Protein AF-A0A2X2T3Z4-F1 (afdb_monomer)

Foldseek 3Di:
DDDDDDDDDDDDDDDDPDDDDDDPPPDDDDDDDDPDLDQPQADQQAKEKEFPVCCVSLVNPQKFFQLDFPVLCVVPHDWFFDPDPVLQVVLQVLLVVLPVRHQYAYSVRHHDQADPVG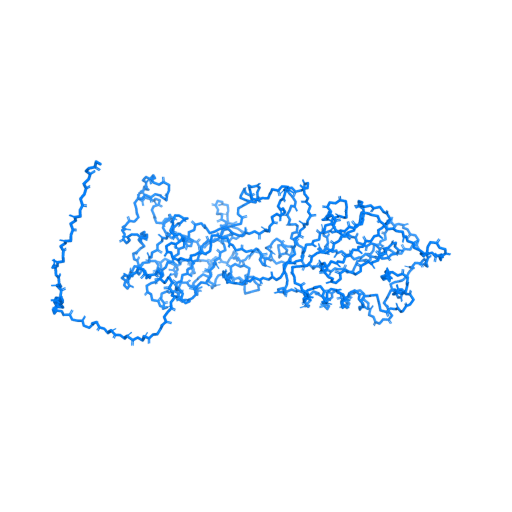HGDDPVCRCVRRRVPSGDATPVGDVPDDHDLWAWADDLVQLKTFTWDQDLVVLLVQCDLVPRDGRITGTGMMIGHNDSVSSVSVVCSVNSRTDPVCCPSRYDHRPDDAWEKEKEFLVSDDPVRDLADDDPCVPDDLPQCQDLCQQAVDDDQVVLQVVQLVVPPSRHHYWYRDSPPSVCTDPRANRQWGWDWDDPVDPGIWIWIAHSHPPHAIQTLSQWAWEQDQVQLKIKTDNRHRRNIMMMGIRDNVVSVVVVVSSCNSRVDPVSCVNRYDDD

Organism: Capnocytophaga ochracea (NCBI:txid1018)

pLDDT: mean 75.74, std 21.61, range [23.83, 98.0]

Sequence (392 aa):
MKNFLFYLAIGLALASCSKDKDCNCDNNGNGNNGNGTATPTVKTNQIILGFDKDLKKFNIPRHIPINYNVQNFQSDYSCPILLIASTLEESNKQLDAFYKKFMIVNSDLATITHYDVGQFIPKEDRESYIRRPYKFYSCTGKEGETFDGIHFGLMEKERTVVFYDSDDRLRMENYTEDKGGELQYTATSFYVFPTDEAYKEYVNILKSIYVDELEKIYFLDPKERLPLVLVGRVAEAPSFIPKRIEIKNSGNTVPNPTSFSFYNSKYDIPYLNGHYRNHLIGKYRFELYDKRFMNGAGMYTKELFIIEKRNYGEPFDEYYLALGGKRGYYALLSYQNVKLMPKEKAIVFYDGEPLNSVFLLFSDIEPYNDFVAILKEVINNKEAQDYVFIKD

Secondary structure (DSSP, 8-state):
------------------S-S----------S-----------TTEEEEEEGGGTTTTT--SEEE--S-GGGTTTTS--SS---HHHHHHHHHHHHHHHTT-EEE-TTSPBP-B-TTSPBPPSTTHHHHHSSSSS---TTPPTT------EEEEETTTTEEEEEE--HHHHHHH--TTT-PPPEEEEEEEEE-SSHHHHHHHHHHHHTTS-GGGHHHHEE-TT--PPEEEEEEGGGS-TTS-S----TTTTS------SGGGT-SS--HHHHHHHHHHHHTTT-EEEEE-SS-TTTSS---SSSEEEEEE-SS-SS-EEEEEETGGGSEEEETTT-EEEEETTTTEEEEE-SSTTT-EEEEESSHHHHHHHHHHHHHHS-SHHHHHHHBPP-

Solvent-accessible surface area (backbone atoms only — not comparable to full-atom values): 23422 Å² total; per-residue (Å²): 132,91,85,82,89,82,92,78,86,86,76,90,82,77,84,82,85,72,90,76,85,85,81,83,78,82,83,81,89,83,82,83,94,72,95,72,69,78,75,78,88,57,53,84,50,31,31,33,47,38,41,67,91,40,27,78,74,71,72,48,70,57,62,39,67,54,56,54,66,69,72,40,41,62,84,84,42,79,50,56,27,64,79,45,68,70,60,49,53,50,53,40,51,52,51,53,57,52,53,75,66,44,49,69,19,29,82,84,73,42,78,73,54,48,46,95,90,66,50,78,52,56,79,86,55,41,61,61,70,74,33,83,75,66,65,80,55,20,66,72,41,58,95,94,54,74,51,80,83,62,26,36,28,54,37,71,94,71,24,28,46,32,40,25,38,68,56,70,69,61,49,60,76,60,51,40,82,90,70,67,57,78,64,52,32,36,47,61,32,33,40,38,40,47,42,68,66,59,33,50,53,51,52,49,61,63,50,76,59,46,44,74,93,49,37,70,60,39,52,34,55,74,81,68,76,54,51,42,38,36,37,30,38,33,70,74,48,62,89,89,54,71,57,67,80,88,72,87,63,79,83,58,78,76,74,81,58,68,46,68,57,54,33,19,77,84,64,55,59,72,58,51,37,57,51,45,42,69,68,46,64,88,58,48,21,77,41,51,55,55,80,83,36,81,94,54,59,52,66,61,40,78,33,57,54,33,68,44,81,46,67,92,84,56,102,47,53,47,49,28,41,20,43,39,7,100,79,46,52,61,45,49,63,88,62,32,41,35,39,78,35,80,92,77,20,32,40,36,36,37,54,87,43,29,82,60,9,36,32,40,41,32,74,42,66,66,67,38,52,51,51,54,50,51,51,46,60,54,36,53,23,64,68,39,37,71,68,29,47,59,80,134

Nearest PDB structures (foldseek):
  3u7d-assembly2_C  TM=4.738E-01  e=4.025E-01  Homo sapiens
  8t09-assembly1_A  TM=4.896E-01  e=5.100E-01  Homo sapiens
  6uzk-assembly1_A  TM=5.196E-01  e=1.167E+00  Homo sapiens
  4hdq-assembly1_A  TM=5.171E-01  e=1.167E+00  Homo sapiens
  5d68-assembly1_A  TM=4.662E-01  e=1.100E+00  Homo sapiens

Structure (mmCIF, N/CA/C/O backbone):
data_AF-A0A2X2T3Z4-F1
#
_entry.id   AF-A0A2X2T3Z4-F1
#
loop_
_atom_site.group_PDB
_atom_site.id
_atom_site.type_symbol
_atom_site.label_atom_id
_atom_site.label_alt_id
_atom_site.label_comp_id
_atom_site.label_asym_id
_atom_site.label_entity_id
_atom_site.label_seq_id
_atom_site.pdbx_PDB_ins_code
_atom_site.Cartn_x
_atom_site.Cartn_y
_atom_site.Cartn_z
_atom_site.occupancy
_atom_site.B_iso_or_equiv
_atom_site.auth_seq_id
_atom_site.auth_comp_id
_atom_site.auth_asym_id
_atom_site.auth_atom_id
_atom_site.pdbx_PDB_model_num
ATOM 1 N N . MET A 1 1 ? -32.361 -53.383 7.512 1.00 27.47 1 MET A N 1
ATOM 2 C CA . MET A 1 1 ? -32.320 -53.193 8.978 1.00 27.47 1 MET A CA 1
ATOM 3 C C . MET A 1 1 ? -32.750 -51.765 9.285 1.00 27.47 1 MET A C 1
ATOM 5 O O . MET A 1 1 ? -32.239 -50.878 8.624 1.00 27.47 1 MET A O 1
ATOM 9 N N . LYS A 1 2 ? -33.736 -51.628 10.189 1.00 24.00 2 LYS A N 1
ATOM 10 C CA . LYS A 1 2 ? -34.092 -50.523 11.117 1.00 24.00 2 LYS A CA 1
ATOM 11 C C . LYS A 1 2 ? -33.372 -49.163 10.955 1.00 24.00 2 LYS A C 1
ATOM 13 O O . LYS A 1 2 ? -32.162 -49.176 10.812 1.00 24.00 2 LYS A O 1
ATOM 18 N N . ASN A 1 3 ? -33.941 -47.969 11.164 1.00 24.58 3 ASN A N 1
ATOM 19 C CA . ASN A 1 3 ? -35.279 -47.405 11.477 1.00 24.58 3 ASN A CA 1
ATOM 20 C C . ASN A 1 3 ? -35.080 -45.854 11.418 1.00 24.58 3 ASN A C 1
ATOM 22 O O . ASN A 1 3 ? -33.954 -45.421 11.638 1.00 24.58 3 ASN A O 1
ATOM 26 N N . PHE A 1 4 ? -36.029 -44.932 11.202 1.00 24.61 4 PHE A N 1
ATOM 27 C CA . PHE A 1 4 ? -37.466 -44.918 10.857 1.00 24.61 4 PHE A CA 1
ATOM 28 C C . PHE A 1 4 ? -37.781 -43.520 10.234 1.00 24.61 4 PHE A C 1
ATOM 30 O O . PHE A 1 4 ? -36.898 -42.665 10.220 1.00 24.61 4 PHE A O 1
ATOM 37 N N . LEU A 1 5 ? -39.011 -43.230 9.778 1.00 26.12 5 LEU A N 1
ATOM 38 C CA . LEU A 1 5 ? -39.475 -41.835 9.588 1.00 26.12 5 LEU A CA 1
ATOM 39 C C . LEU A 1 5 ? -40.097 -41.301 10.886 1.00 26.12 5 LEU A C 1
ATOM 41 O O . LEU A 1 5 ? -40.788 -42.050 11.572 1.00 26.12 5 LEU A O 1
ATOM 45 N N . PHE A 1 6 ? -39.983 -39.995 11.143 1.00 25.02 6 PHE A N 1
ATOM 46 C CA . PHE A 1 6 ? -40.983 -39.272 11.935 1.00 25.02 6 PHE A CA 1
ATOM 47 C C . PHE A 1 6 ? -41.178 -37.848 11.399 1.00 25.02 6 PHE A C 1
ATOM 49 O O . PHE A 1 6 ? -40.310 -36.990 11.536 1.00 25.02 6 PHE A O 1
ATOM 56 N N . TYR A 1 7 ? -42.341 -37.606 10.794 1.00 29.23 7 TYR A N 1
ATOM 57 C CA . TYR A 1 7 ? -42.886 -36.260 10.647 1.00 29.23 7 TYR A CA 1
ATOM 58 C C . TYR A 1 7 ? -43.583 -35.882 11.956 1.00 29.23 7 TYR A C 1
ATOM 60 O O . TYR A 1 7 ? -44.431 -36.638 12.427 1.00 29.23 7 TYR A O 1
ATOM 68 N N . LEU A 1 8 ? -43.317 -34.686 12.478 1.00 23.83 8 LEU A N 1
ATOM 69 C CA . LEU A 1 8 ? -44.314 -33.956 13.257 1.00 23.83 8 LEU A CA 1
ATOM 70 C C . LEU A 1 8 ? -44.113 -32.449 13.060 1.00 23.83 8 LEU A C 1
ATOM 72 O O . LEU A 1 8 ? -43.142 -31.868 13.534 1.00 23.83 8 LEU A O 1
ATOM 76 N N . ALA A 1 9 ? -45.032 -31.833 12.320 1.00 27.59 9 ALA A N 1
ATOM 77 C CA . ALA A 1 9 ? -45.242 -30.390 12.364 1.00 27.59 9 ALA A CA 1
ATOM 78 C C . ALA A 1 9 ? -46.135 -30.035 13.571 1.00 27.59 9 ALA A C 1
ATOM 80 O O . ALA A 1 9 ? -46.737 -30.934 14.153 1.00 27.59 9 ALA A O 1
ATOM 81 N N . ILE A 1 10 ? -46.266 -28.730 13.853 1.00 30.91 10 ILE A N 1
ATOM 82 C CA . ILE A 1 10 ? -46.950 -28.037 14.975 1.00 30.91 10 ILE A CA 1
ATOM 83 C C . ILE A 1 10 ? -45.897 -27.381 15.895 1.00 30.91 10 ILE A C 1
ATOM 85 O O . ILE A 1 10 ? -45.137 -28.071 16.560 1.00 30.91 10 ILE A O 1
ATOM 89 N N . GLY A 1 11 ? -45.805 -26.049 15.965 1.00 26.31 11 GLY A N 1
ATOM 90 C CA . GLY A 1 11 ? -46.605 -25.058 15.240 1.00 26.31 11 GLY A CA 1
ATOM 91 C C . GLY A 1 11 ? -46.087 -23.626 15.389 1.00 26.31 11 GLY A C 1
ATOM 92 O O . GLY A 1 11 ? -45.085 -23.379 16.056 1.00 26.31 11 GLY A O 1
ATOM 93 N N . LEU A 1 12 ? -46.786 -22.688 14.743 1.00 26.27 12 LEU A N 1
ATOM 94 C CA . LEU A 1 12 ? -46.529 -21.254 14.861 1.00 26.27 12 LEU A CA 1
ATOM 95 C C . LEU A 1 12 ? -46.629 -20.786 16.320 1.00 26.27 12 LEU A C 1
ATOM 97 O O . LEU A 1 12 ? -47.624 -21.055 16.988 1.00 26.27 12 LEU A O 1
ATOM 101 N N . ALA A 1 13 ? -45.689 -19.936 16.725 1.00 28.36 13 ALA A N 1
ATOM 102 C CA . ALA A 1 13 ? -45.921 -18.908 17.733 1.00 28.36 13 ALA A CA 1
ATOM 103 C C . ALA A 1 13 ? -45.571 -17.545 17.116 1.00 28.36 13 ALA A C 1
ATOM 105 O O . ALA A 1 13 ? -44.439 -17.071 17.186 1.00 28.36 13 ALA A O 1
ATOM 106 N N . LEU A 1 14 ? -46.560 -16.942 16.453 1.00 25.73 14 LEU A N 1
ATOM 107 C CA . LEU A 1 14 ? -46.545 -15.513 16.146 1.00 25.73 14 LEU A CA 1
ATOM 108 C C . LEU A 1 14 ? -46.617 -14.708 17.452 1.00 25.73 14 LEU A C 1
ATOM 110 O O . LEU A 1 14 ? -47.293 -15.117 18.390 1.00 25.73 14 LEU A O 1
ATOM 114 N N . ALA A 1 15 ? -46.015 -13.520 17.426 1.00 27.33 15 ALA A N 1
ATOM 115 C CA . ALA A 1 15 ? -46.307 -12.383 18.298 1.00 27.33 15 ALA A CA 1
ATOM 116 C C . ALA A 1 15 ? -46.206 -12.580 19.829 1.00 27.33 15 ALA A C 1
ATOM 118 O O . ALA A 1 15 ? -47.159 -12.950 20.511 1.00 27.33 15 ALA A O 1
ATOM 119 N N . SER A 1 16 ? -45.124 -12.042 20.395 1.00 25.81 16 SER A N 1
ATOM 120 C CA . SER A 1 16 ? -45.222 -11.261 21.634 1.00 25.81 16 SER A CA 1
ATOM 121 C C . SER A 1 16 ? -44.394 -9.974 21.541 1.00 25.81 16 SER A C 1
ATOM 123 O O . SER A 1 16 ? -43.342 -9.817 22.155 1.00 25.81 16 SER A O 1
ATOM 125 N N . CYS A 1 17 ? -44.915 -8.991 20.798 1.00 28.00 17 CYS A N 1
ATOM 126 C CA . CYS A 1 17 ? -44.554 -7.596 21.049 1.00 28.00 17 CYS A CA 1
ATOM 127 C C . CYS A 1 17 ? -45.054 -7.221 22.452 1.00 28.00 17 CYS A C 1
ATOM 129 O O . CYS A 1 17 ? -46.200 -6.805 22.626 1.00 28.00 17 CYS A O 1
ATOM 131 N N . SER A 1 18 ? -44.200 -7.398 23.460 1.00 28.42 18 SER A N 1
ATOM 132 C CA . SER A 1 18 ? -44.409 -6.782 24.766 1.00 28.42 18 SER A CA 1
ATOM 133 C C . SER A 1 18 ? -44.231 -5.276 24.615 1.00 28.42 18 SER A C 1
ATOM 135 O O . SER A 1 18 ? -43.213 -4.816 24.101 1.00 28.42 18 SER A O 1
ATOM 137 N N . LYS A 1 19 ? -45.233 -4.517 25.055 1.00 33.81 19 LYS A N 1
ATOM 138 C CA . LYS A 1 19 ? -45.239 -3.052 25.028 1.00 33.81 19 LYS A CA 1
ATOM 139 C C . LYS A 1 19 ? -44.033 -2.498 25.796 1.00 33.81 19 LYS A C 1
ATOM 141 O O . LYS A 1 19 ? -43.937 -2.721 26.998 1.00 33.81 19 LYS A O 1
ATOM 146 N N . ASP A 1 20 ? -43.112 -1.831 25.108 1.00 31.50 20 ASP A N 1
ATOM 147 C CA . ASP A 1 20 ? -42.989 -0.364 25.143 1.00 31.50 20 ASP A CA 1
ATOM 148 C C . ASP A 1 20 ? -41.766 0.118 24.330 1.00 31.50 20 ASP A C 1
ATOM 150 O O . ASP A 1 20 ? -40.672 -0.424 24.467 1.00 31.50 20 ASP A O 1
ATOM 154 N N . LYS A 1 21 ? -41.966 1.203 23.560 1.00 33.16 21 LYS A N 1
ATOM 155 C CA . LYS A 1 21 ? -40.986 1.987 22.764 1.00 33.16 21 LYS A CA 1
ATOM 156 C C . LYS A 1 21 ? -40.495 1.394 21.428 1.00 33.16 21 LYS A C 1
ATOM 158 O O . LYS A 1 21 ? -39.538 0.633 21.365 1.00 33.16 21 LYS A O 1
ATOM 163 N N . ASP A 1 22 ? -41.133 1.880 20.361 1.00 31.53 22 ASP A N 1
ATOM 164 C CA . ASP A 1 22 ? -40.579 2.217 19.039 1.00 31.53 22 ASP A CA 1
ATOM 165 C C . ASP A 1 22 ? -39.577 1.246 18.392 1.00 31.53 22 ASP A C 1
ATOM 167 O O . ASP A 1 22 ? -38.392 1.536 18.221 1.00 31.53 22 ASP A O 1
ATOM 171 N N . CYS A 1 23 ? -40.094 0.125 17.885 1.00 29.75 23 CYS A N 1
ATOM 172 C CA . CYS A 1 23 ? -39.446 -0.592 16.789 1.00 29.75 23 CYS A CA 1
ATOM 173 C C . CYS A 1 23 ? -39.824 0.067 15.452 1.00 29.75 23 CYS A C 1
ATOM 175 O O . CYS A 1 23 ? -40.871 -0.255 14.887 1.00 29.75 23 CYS A O 1
ATOM 177 N N . ASN A 1 24 ? -38.980 0.961 14.925 1.00 27.55 24 ASN A N 1
ATOM 178 C CA . ASN A 1 24 ? -39.139 1.437 13.550 1.00 27.55 24 ASN A CA 1
ATOM 179 C C . ASN A 1 24 ? -38.670 0.351 12.564 1.00 27.55 24 ASN A C 1
ATOM 181 O O . ASN A 1 24 ? -37.501 0.283 12.185 1.00 27.55 24 ASN A O 1
ATOM 185 N N . CYS A 1 25 ? -39.588 -0.545 12.202 1.00 29.45 25 CYS A N 1
ATOM 186 C CA . CYS A 1 25 ? -39.360 -1.617 11.238 1.00 29.45 25 CYS A CA 1
ATOM 187 C C . CYS A 1 25 ? -39.469 -1.099 9.796 1.00 29.45 25 CYS A C 1
ATOM 189 O O . CYS A 1 25 ? -40.445 -1.398 9.104 1.00 29.45 25 CYS A O 1
ATOM 191 N N . ASP A 1 26 ? -38.454 -0.374 9.323 1.00 27.39 26 ASP A N 1
ATOM 192 C CA . ASP A 1 26 ? -38.333 -0.055 7.897 1.00 27.39 26 ASP A CA 1
ATOM 193 C C . ASP A 1 26 ? -37.900 -1.296 7.102 1.00 27.39 26 ASP A C 1
ATOM 195 O O . ASP A 1 26 ? -36.722 -1.574 6.868 1.00 27.39 26 ASP A O 1
ATOM 199 N N . ASN A 1 27 ? -38.905 -2.060 6.673 1.00 29.59 27 ASN A N 1
ATOM 200 C CA . ASN A 1 27 ? -38.767 -3.039 5.605 1.00 29.59 27 ASN A CA 1
ATOM 201 C C . ASN A 1 27 ? -38.414 -2.321 4.299 1.00 29.59 27 ASN A C 1
ATOM 203 O O . ASN A 1 27 ? -39.242 -1.586 3.762 1.00 29.59 27 ASN A O 1
ATOM 207 N N . ASN A 1 28 ? -37.266 -2.647 3.705 1.00 27.34 28 ASN A N 1
ATOM 208 C CA . ASN A 1 28 ? -37.075 -2.459 2.270 1.00 27.34 28 ASN A CA 1
ATOM 209 C C . ASN A 1 28 ? -36.668 -3.794 1.634 1.00 27.34 28 ASN A C 1
ATOM 211 O O . ASN A 1 28 ? -35.549 -4.274 1.808 1.00 27.34 28 ASN A O 1
ATOM 215 N N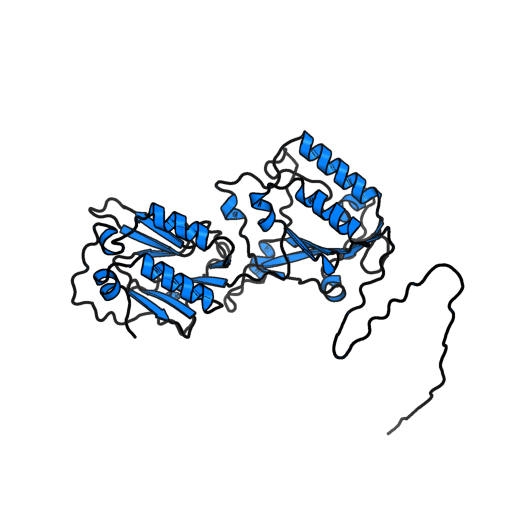 . GLY A 1 29 ? -37.631 -4.443 0.977 1.00 27.67 29 GLY A N 1
ATOM 216 C CA . GLY A 1 29 ? -37.506 -5.815 0.497 1.00 27.67 29 GLY A CA 1
ATOM 217 C C . GLY A 1 29 ? -37.202 -5.910 -0.996 1.00 27.67 29 GLY A C 1
ATOM 218 O O . GLY A 1 29 ? -38.046 -5.574 -1.819 1.00 27.67 29 GLY A O 1
ATOM 219 N N . ASN A 1 30 ? -36.026 -6.442 -1.328 1.00 25.80 30 ASN A N 1
ATOM 220 C CA . ASN A 1 30 ? -35.704 -7.179 -2.560 1.00 25.80 30 ASN A CA 1
ATOM 221 C C . ASN A 1 30 ? -34.282 -7.757 -2.381 1.00 25.80 30 ASN A C 1
ATOM 223 O O . ASN A 1 30 ? -33.434 -7.087 -1.806 1.00 25.80 30 ASN A O 1
ATOM 227 N N . GLY A 1 31 ? -33.903 -8.954 -2.822 1.00 25.50 31 GLY A N 1
ATOM 228 C CA . GLY A 1 31 ? -34.615 -9.996 -3.558 1.00 25.50 31 GLY A CA 1
ATOM 229 C C . GLY A 1 31 ? -33.571 -10.920 -4.209 1.00 25.50 31 GLY A C 1
ATOM 230 O O . GLY A 1 31 ? -32.888 -10.491 -5.129 1.00 25.50 31 GLY A O 1
ATOM 231 N N . ASN A 1 32 ? -33.467 -12.171 -3.737 1.00 29.19 32 ASN A N 1
ATOM 232 C CA . ASN A 1 32 ? -32.508 -13.228 -4.129 1.00 29.19 32 ASN A CA 1
ATOM 233 C C . ASN A 1 32 ? -31.004 -13.050 -3.794 1.00 29.19 32 ASN A C 1
ATOM 235 O O . ASN A 1 32 ? -30.369 -12.049 -4.093 1.00 29.19 32 ASN A O 1
ATOM 239 N N . ASN A 1 33 ? -30.430 -14.136 -3.252 1.00 30.95 33 ASN A N 1
ATOM 240 C CA . ASN A 1 33 ? -28.998 -14.452 -3.115 1.00 30.95 33 ASN A CA 1
ATOM 241 C C . ASN A 1 33 ? -28.081 -13.403 -2.453 1.00 30.95 33 ASN A C 1
ATOM 243 O O . ASN A 1 33 ? -27.103 -12.953 -3.045 1.00 30.95 33 ASN A O 1
ATOM 247 N N . GLY A 1 34 ? -28.310 -13.133 -1.165 1.00 26.30 34 GLY A N 1
ATOM 248 C CA . GLY A 1 34 ? -27.327 -12.486 -0.292 1.00 26.30 34 GLY A CA 1
ATOM 249 C C . GLY A 1 34 ? -27.096 -13.297 0.982 1.00 26.30 34 GLY A C 1
ATOM 250 O O . GLY A 1 34 ? -27.989 -13.384 1.819 1.00 26.30 34 GLY A O 1
ATOM 251 N N . ASN A 1 35 ? -25.893 -13.853 1.164 1.00 29.72 35 ASN A N 1
ATOM 252 C CA . ASN A 1 35 ? -25.468 -14.464 2.432 1.00 29.72 35 ASN A CA 1
ATOM 253 C C . ASN A 1 35 ? -25.054 -13.366 3.433 1.00 29.72 35 ASN A C 1
ATOM 255 O O . ASN A 1 35 ? -23.912 -13.313 3.884 1.00 29.72 35 ASN A O 1
ATOM 259 N N . GLY A 1 36 ? -25.967 -12.425 3.687 1.00 32.56 36 GLY A N 1
ATOM 260 C CA . GLY A 1 36 ? -25.740 -11.278 4.555 1.00 32.56 36 GLY A CA 1
ATOM 261 C C . GLY A 1 36 ? -25.751 -11.710 6.013 1.00 32.56 36 GLY A C 1
ATOM 262 O O . GLY A 1 36 ? -26.818 -11.903 6.594 1.00 32.56 36 GLY A O 1
ATOM 263 N N . THR A 1 37 ? -24.569 -11.852 6.612 1.00 35.03 37 THR A N 1
ATOM 264 C CA . THR A 1 37 ? -24.428 -11.962 8.065 1.00 35.03 37 THR A CA 1
ATOM 265 C C . THR A 1 37 ? -25.052 -10.728 8.705 1.00 35.03 37 THR A C 1
ATOM 267 O O . THR A 1 37 ? -24.566 -9.616 8.519 1.00 35.03 37 THR A O 1
ATOM 270 N N . ALA A 1 38 ? -26.139 -10.920 9.455 1.00 41.97 38 ALA A N 1
ATOM 271 C CA . ALA A 1 38 ? -26.740 -9.847 10.230 1.00 41.97 38 ALA A CA 1
ATOM 272 C C . ALA A 1 38 ? -25.704 -9.316 11.231 1.00 41.97 38 ALA A C 1
ATOM 274 O O . ALA A 1 38 ? -25.278 -10.044 12.133 1.00 41.97 38 ALA A O 1
ATOM 275 N N . THR A 1 39 ? -25.281 -8.063 11.055 1.00 47.41 39 THR A N 1
ATOM 276 C CA . THR A 1 39 ? -24.359 -7.398 11.977 1.00 47.41 39 THR A CA 1
ATOM 277 C C . THR A 1 39 ? -24.975 -7.415 13.379 1.00 47.41 39 THR A C 1
ATOM 279 O O . THR A 1 39 ? -26.132 -7.009 13.516 1.00 47.41 39 THR A O 1
ATOM 282 N N . PRO A 1 40 ? -24.260 -7.877 14.425 1.00 53.72 40 PRO A N 1
ATOM 283 C CA . PRO A 1 40 ? -24.798 -7.910 15.780 1.00 53.72 40 PRO A CA 1
ATOM 284 C C . PRO A 1 40 ? -25.334 -6.541 16.204 1.00 53.72 40 PRO A C 1
ATOM 286 O O . PRO A 1 40 ? -24.642 -5.534 16.053 1.00 53.72 40 PRO A O 1
ATOM 289 N N . THR A 1 41 ? -26.554 -6.498 16.745 1.00 58.06 41 THR A N 1
ATOM 290 C CA . THR A 1 41 ? -27.186 -5.250 17.191 1.00 58.06 41 THR A CA 1
ATOM 291 C C . THR A 1 41 ? -26.478 -4.714 18.436 1.00 58.06 41 THR A C 1
ATOM 293 O O . THR A 1 41 ? -26.812 -5.062 19.569 1.00 58.06 41 THR A O 1
ATOM 296 N N . VAL A 1 42 ? -25.465 -3.880 18.214 1.00 63.50 42 VAL A N 1
ATOM 297 C CA . VAL A 1 42 ? -24.684 -3.214 19.261 1.00 63.50 42 VAL A CA 1
ATOM 298 C C . VAL A 1 42 ? -25.579 -2.223 20.011 1.00 63.50 42 VAL A C 1
ATOM 300 O O . VAL A 1 42 ? -26.332 -1.475 19.383 1.00 63.50 42 VAL A O 1
ATOM 303 N N . LYS A 1 43 ? -25.514 -2.177 21.350 1.00 80.44 43 LYS A N 1
ATOM 304 C CA . LYS A 1 43 ? -26.185 -1.100 22.101 1.00 80.44 43 LYS A CA 1
ATOM 305 C C . LYS A 1 43 ? -25.537 0.239 21.756 1.00 80.44 43 LYS A C 1
ATOM 307 O O . LYS A 1 43 ? -24.333 0.300 21.533 1.00 80.44 43 LYS A O 1
ATOM 312 N N . THR A 1 44 ? -26.306 1.324 21.798 1.00 80.88 44 THR A N 1
ATOM 313 C CA . THR A 1 44 ? -25.848 2.677 21.418 1.00 80.88 44 THR A CA 1
ATOM 314 C C . THR A 1 44 ? -24.619 3.183 22.184 1.00 80.88 44 THR A C 1
ATOM 316 O O . THR A 1 44 ? -23.931 4.073 21.697 1.00 80.88 44 THR A O 1
ATOM 319 N N . ASN A 1 45 ? -24.313 2.606 23.351 1.00 87.69 45 ASN A N 1
ATOM 320 C CA . ASN A 1 45 ? -23.151 2.920 24.185 1.00 87.69 45 ASN A CA 1
ATOM 321 C C . ASN A 1 45 ? -22.078 1.809 24.226 1.00 87.69 45 ASN A C 1
ATOM 323 O O . ASN A 1 45 ? -21.246 1.802 25.134 1.00 87.69 45 ASN A O 1
ATOM 327 N N . GLN A 1 46 ? -22.098 0.848 23.301 1.00 94.31 46 GLN A N 1
ATOM 328 C CA . GLN A 1 46 ? -21.112 -0.235 23.218 1.00 94.31 46 GLN A CA 1
ATOM 329 C C . GLN A 1 46 ? -20.279 -0.130 21.937 1.00 94.31 46 GLN A C 1
ATOM 331 O O . GLN A 1 46 ? -20.801 0.228 20.888 1.00 94.31 46 GLN A O 1
ATOM 336 N N . ILE A 1 47 ? -19.000 -0.496 22.016 1.00 97.19 47 ILE A N 1
ATOM 337 C CA . ILE A 1 47 ? -18.131 -0.736 20.852 1.00 97.19 47 ILE A CA 1
ATOM 338 C C . ILE A 1 47 ? -17.696 -2.199 20.920 1.00 97.19 47 ILE A C 1
ATOM 340 O O . ILE A 1 47 ? -17.253 -2.658 21.974 1.00 97.19 47 ILE A O 1
ATOM 344 N N . ILE A 1 48 ? -17.826 -2.944 19.823 1.00 97.38 48 ILE A N 1
ATOM 345 C CA . ILE A 1 48 ? -17.309 -4.318 19.757 1.00 97.38 48 ILE A CA 1
ATOM 346 C C . ILE A 1 48 ? -15.831 -4.260 19.387 1.00 97.38 48 ILE A C 1
ATOM 348 O O . ILE A 1 48 ? -15.508 -3.720 18.337 1.00 97.38 48 ILE A O 1
ATOM 352 N N . LEU A 1 49 ? -14.964 -4.874 20.191 1.00 97.44 49 LEU A N 1
ATOM 353 C CA . LEU A 1 49 ? -13.599 -5.244 19.824 1.00 97.44 49 LEU A CA 1
ATOM 354 C C . LEU A 1 49 ? -13.570 -6.723 19.413 1.00 97.44 49 LEU A C 1
ATOM 356 O O . LEU A 1 49 ? -13.871 -7.608 20.219 1.00 97.44 49 LEU A O 1
ATOM 360 N N . GLY A 1 50 ? -13.223 -6.978 18.153 1.00 95.69 50 GLY A N 1
ATOM 361 C CA . GLY A 1 50 ? -13.031 -8.316 17.592 1.00 95.69 50 GLY A CA 1
ATOM 362 C C . GLY A 1 50 ? -11.572 -8.600 17.230 1.00 95.69 50 GLY A C 1
ATOM 363 O O . GLY A 1 50 ? -10.772 -7.678 17.060 1.00 95.69 50 GLY A O 1
ATOM 364 N N . PHE A 1 51 ? -11.243 -9.887 17.102 1.00 94.06 51 PHE A N 1
ATOM 365 C CA . PHE A 1 51 ? -9.899 -10.399 16.798 1.00 94.06 51 PHE A CA 1
ATOM 366 C C . PHE A 1 51 ? -9.930 -11.374 15.606 1.00 94.06 51 PHE A C 1
ATOM 368 O O . PHE A 1 51 ? -10.964 -11.530 14.957 1.00 94.06 51 PHE A O 1
ATOM 375 N N . ASP A 1 52 ? -8.815 -12.053 15.312 1.00 90.00 52 ASP A N 1
ATOM 376 C CA . ASP A 1 52 ? -8.658 -12.934 14.139 1.00 90.00 52 ASP A CA 1
ATOM 377 C C . ASP A 1 52 ? -9.801 -13.958 13.956 1.00 90.00 52 ASP A C 1
ATOM 379 O O . ASP A 1 52 ? -10.367 -14.114 12.871 1.00 90.00 52 ASP A O 1
ATOM 383 N N . LYS A 1 53 ? -10.226 -14.597 15.055 1.00 90.81 53 LYS A N 1
ATOM 384 C CA . LYS A 1 53 ? -11.344 -15.560 15.077 1.00 90.81 53 LYS A CA 1
ATOM 385 C C . LYS A 1 53 ? -12.690 -14.964 14.631 1.00 90.81 53 LYS A C 1
ATOM 387 O O . LYS A 1 53 ? -13.578 -15.700 14.203 1.00 90.81 53 LYS A O 1
ATOM 392 N N . ASP A 1 54 ? -12.852 -13.647 14.748 1.00 94.19 54 ASP A N 1
ATOM 393 C CA . ASP A 1 54 ? -14.098 -12.925 14.501 1.00 94.19 54 ASP A CA 1
ATOM 394 C C . ASP A 1 54 ? -14.172 -12.343 13.081 1.00 94.19 54 ASP A C 1
ATOM 396 O O . ASP A 1 54 ? -15.267 -12.021 12.622 1.00 94.19 54 ASP A O 1
ATOM 400 N N . LEU A 1 55 ? -13.055 -12.247 12.346 1.00 92.94 55 LEU A N 1
ATOM 401 C CA . LEU A 1 55 ? -12.991 -11.578 11.034 1.00 92.94 55 LEU A CA 1
ATOM 402 C C . LEU A 1 55 ? -14.079 -12.070 10.063 1.00 92.94 55 LEU A C 1
ATOM 404 O O . LEU A 1 55 ? -14.776 -11.271 9.438 1.00 92.94 55 LEU A O 1
ATOM 408 N N . LYS A 1 56 ? -14.303 -13.390 10.000 1.00 92.81 56 LYS A N 1
ATOM 409 C CA . LYS A 1 56 ? -15.334 -14.004 9.144 1.00 92.81 56 LYS A CA 1
ATOM 410 C C . LYS A 1 56 ? -16.768 -13.642 9.562 1.00 92.81 56 LYS A C 1
ATOM 412 O O . LYS A 1 56 ? -17.634 -13.539 8.699 1.00 92.81 56 LYS A O 1
ATOM 417 N N . LYS A 1 57 ? -17.031 -13.441 10.861 1.00 92.19 57 LYS A N 1
ATOM 418 C CA . LYS A 1 57 ? -18.352 -13.062 11.409 1.00 92.19 57 LYS A CA 1
ATOM 419 C C . LYS A 1 57 ? -18.741 -11.641 10.984 1.00 92.19 57 LYS A C 1
ATOM 421 O O . LYS A 1 57 ? -19.914 -11.394 10.721 1.00 92.19 57 LYS A O 1
ATOM 426 N N . PHE A 1 58 ? -17.757 -10.750 10.861 1.00 92.75 58 PHE A N 1
ATOM 427 C CA . PHE A 1 58 ? -17.941 -9.332 10.523 1.00 92.75 58 PHE A CA 1
ATOM 428 C C . PHE A 1 58 ? -17.509 -8.964 9.090 1.00 92.75 58 PHE A C 1
ATOM 430 O O . PHE A 1 58 ? -17.492 -7.789 8.742 1.00 92.75 58 PHE A O 1
ATOM 437 N N . ASN A 1 59 ? -17.193 -9.956 8.245 1.00 93.19 59 ASN A N 1
ATOM 438 C CA . ASN A 1 59 ? -16.738 -9.771 6.859 1.00 93.19 59 ASN A CA 1
ATOM 439 C C . ASN A 1 59 ? -15.502 -8.851 6.723 1.00 93.19 59 ASN A C 1
ATOM 441 O O . ASN A 1 59 ? -15.393 -8.050 5.793 1.00 93.19 59 ASN A O 1
ATOM 445 N N . ILE A 1 60 ? -14.564 -8.966 7.665 1.00 94.56 60 ILE A N 1
ATOM 446 C CA . ILE A 1 60 ? -13.315 -8.202 7.665 1.00 94.56 60 ILE A CA 1
ATOM 447 C C . ILE A 1 60 ? -12.273 -8.941 6.816 1.00 94.56 60 ILE A C 1
ATOM 449 O O . ILE A 1 60 ? -12.025 -10.126 7.067 1.00 94.56 60 ILE A O 1
ATOM 453 N N . PRO A 1 61 ? -11.639 -8.293 5.820 1.00 91.81 61 PRO A N 1
ATOM 454 C CA . PRO A 1 61 ? -10.560 -8.925 5.077 1.00 91.81 61 PRO A CA 1
ATOM 455 C C . PRO A 1 61 ? -9.355 -9.149 6.001 1.00 91.81 61 PRO A C 1
ATOM 457 O O . PRO A 1 61 ? -8.808 -8.208 6.562 1.00 91.81 61 PRO A O 1
ATOM 460 N N . ARG A 1 62 ? -8.926 -10.409 6.161 1.00 90.12 62 ARG A N 1
ATOM 461 C CA . ARG A 1 62 ? -7.740 -10.757 6.970 1.00 90.12 62 ARG A CA 1
ATOM 462 C C . ARG A 1 62 ? -6.467 -10.113 6.423 1.00 90.12 62 ARG A C 1
ATOM 464 O O . ARG A 1 62 ? -5.610 -9.712 7.203 1.00 90.12 62 ARG A O 1
ATOM 471 N N . HIS A 1 63 ? -6.367 -10.020 5.099 1.00 87.06 63 HIS A N 1
ATOM 472 C CA . HIS A 1 63 ? -5.217 -9.469 4.399 1.00 87.06 63 HIS A CA 1
ATOM 473 C C . HIS A 1 63 ? -5.651 -8.431 3.365 1.00 87.06 63 HIS A C 1
ATOM 475 O O . HIS A 1 63 ? -6.641 -8.628 2.650 1.00 87.06 63 HIS A O 1
ATOM 481 N N . ILE A 1 64 ? -4.885 -7.345 3.272 1.00 85.06 64 ILE A N 1
ATOM 482 C CA . ILE A 1 64 ? -5.006 -6.312 2.236 1.00 85.06 64 ILE A CA 1
ATOM 483 C C . ILE A 1 64 ? -3.603 -5.982 1.704 1.00 85.06 64 ILE A C 1
ATO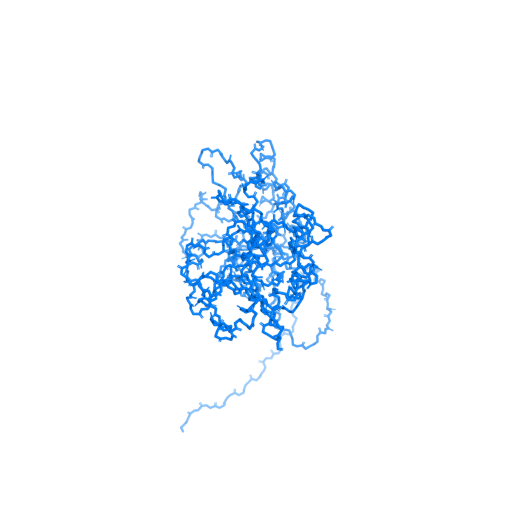M 485 O O . ILE A 1 64 ? -2.651 -6.033 2.481 1.00 85.06 64 ILE A O 1
ATOM 489 N N . PRO A 1 65 ? -3.432 -5.670 0.409 1.00 79.19 65 PRO A N 1
ATOM 490 C CA . PRO A 1 65 ? -2.112 -5.400 -0.151 1.00 79.19 65 PRO A CA 1
ATOM 491 C C . PRO A 1 65 ? -1.510 -4.097 0.386 1.00 79.19 65 PRO A C 1
ATOM 493 O O . PRO A 1 65 ? -2.224 -3.153 0.732 1.00 79.19 65 PRO A O 1
ATOM 496 N N . ILE A 1 66 ? -0.180 -4.017 0.386 1.00 78.31 66 ILE A N 1
ATOM 497 C CA . ILE A 1 66 ? 0.560 -2.785 0.679 1.00 78.31 66 ILE A CA 1
ATOM 498 C C . ILE A 1 66 ? 0.535 -1.879 -0.568 1.00 78.31 66 ILE A C 1
ATOM 500 O O . ILE A 1 66 ? 1.503 -1.784 -1.320 1.00 78.31 66 ILE A O 1
ATOM 504 N N . ASN A 1 67 ? -0.604 -1.214 -0.799 1.00 76.38 67 ASN A N 1
ATOM 505 C CA . ASN A 1 67 ? -0.785 -0.247 -1.894 1.00 76.38 67 ASN A CA 1
ATOM 506 C C . ASN A 1 67 ? 0.133 0.980 -1.734 1.00 76.38 67 ASN A C 1
ATOM 508 O O . ASN A 1 67 ? 0.726 1.454 -2.703 1.00 76.38 67 ASN A O 1
ATOM 512 N N . TYR A 1 68 ? 0.279 1.468 -0.497 1.00 70.12 68 TYR A N 1
ATOM 513 C CA . TYR A 1 68 ? 1.124 2.607 -0.139 1.00 70.12 68 TYR A CA 1
ATOM 514 C C . TYR A 1 68 ? 2.268 2.166 0.767 1.00 70.12 68 TYR A C 1
ATOM 516 O O . TYR A 1 68 ? 2.113 1.324 1.649 1.00 70.12 68 TYR A O 1
ATOM 524 N N . ASN A 1 69 ? 3.440 2.736 0.519 1.00 60.44 69 ASN A N 1
ATOM 525 C CA . ASN A 1 69 ? 4.703 2.098 0.838 1.00 60.44 69 ASN A CA 1
ATOM 526 C C . ASN A 1 69 ? 5.532 2.993 1.791 1.00 60.44 69 ASN A C 1
ATOM 528 O O . ASN A 1 69 ? 6.116 3.990 1.372 1.00 60.44 69 ASN A O 1
ATOM 532 N N . VAL A 1 70 ? 5.542 2.646 3.087 1.00 53.66 70 VAL A N 1
ATOM 533 C CA . VAL A 1 70 ? 5.964 3.523 4.206 1.00 53.66 70 VAL A CA 1
ATOM 534 C C . VAL A 1 70 ? 7.436 3.965 4.147 1.00 53.66 70 VAL A C 1
ATOM 536 O O . VAL A 1 70 ? 7.728 5.153 4.284 1.00 53.66 70 VAL A O 1
ATOM 539 N N . GLN A 1 71 ? 8.384 3.039 3.946 1.00 49.81 71 GLN A N 1
ATOM 540 C CA . GLN A 1 71 ? 9.822 3.333 4.114 1.00 49.81 71 GLN A CA 1
ATOM 541 C C . GLN A 1 71 ? 10.372 4.341 3.082 1.00 49.81 71 GLN A C 1
ATOM 543 O O . GLN A 1 71 ? 11.399 4.969 3.317 1.00 49.81 71 GLN A O 1
ATOM 548 N N . ASN A 1 72 ? 9.667 4.561 1.969 1.00 45.50 72 ASN A N 1
ATOM 549 C CA . ASN A 1 72 ? 10.012 5.577 0.968 1.00 45.50 72 ASN A CA 1
ATOM 550 C C . ASN A 1 72 ? 9.850 7.017 1.426 1.00 45.50 72 ASN A C 1
ATOM 552 O O . ASN A 1 72 ? 10.502 7.919 0.898 1.00 45.50 72 ASN A O 1
ATOM 556 N N . PHE A 1 73 ? 8.930 7.240 2.356 1.00 45.38 73 PHE A N 1
ATOM 557 C CA . PHE A 1 73 ? 8.697 8.561 2.904 1.00 45.38 73 PHE A CA 1
ATOM 558 C C . PHE A 1 73 ? 9.816 8.897 3.898 1.00 45.38 73 PHE A C 1
ATOM 560 O O . PHE A 1 73 ? 10.305 10.018 3.890 1.00 45.38 73 PHE A O 1
ATOM 567 N N . GLN A 1 74 ? 10.353 7.909 4.622 1.00 42.62 74 GLN A N 1
ATOM 568 C CA . GLN A 1 74 ? 11.311 8.098 5.720 1.00 42.62 74 GLN A CA 1
ATOM 569 C C . GLN A 1 74 ? 12.626 8.832 5.374 1.00 42.62 74 GLN A C 1
ATOM 571 O O . GLN A 1 74 ? 13.283 9.306 6.298 1.00 42.62 74 GLN A O 1
ATOM 576 N N . SER A 1 75 ? 13.037 8.956 4.102 1.00 45.38 75 SER A N 1
ATOM 577 C CA . SER A 1 75 ? 14.248 9.727 3.747 1.00 45.38 75 SER A CA 1
ATOM 578 C C . SER A 1 75 ? 14.036 11.244 3.671 1.00 45.38 75 SER A C 1
ATOM 580 O O . SER A 1 75 ? 14.987 11.990 3.886 1.00 45.38 75 SER A O 1
ATOM 582 N N . ASP A 1 76 ? 12.817 11.701 3.362 1.00 42.47 76 ASP A N 1
ATOM 583 C CA . ASP A 1 76 ? 12.513 13.125 3.110 1.00 42.47 76 ASP A CA 1
ATOM 584 C C . ASP A 1 76 ? 11.269 13.617 3.874 1.00 42.47 76 ASP A C 1
ATOM 586 O O . ASP A 1 76 ? 11.036 14.818 3.962 1.00 42.47 76 ASP A O 1
ATOM 590 N N . TYR A 1 77 ? 10.469 12.701 4.423 1.00 49.91 77 TYR A N 1
ATOM 591 C CA . TYR A 1 77 ? 9.273 12.974 5.204 1.00 49.91 77 TYR A CA 1
ATOM 592 C C . TYR A 1 77 ? 9.468 12.504 6.637 1.00 49.91 77 TYR A C 1
ATOM 594 O O . TYR A 1 77 ? 9.579 11.313 6.942 1.00 49.91 77 TYR A O 1
ATOM 602 N N . SER A 1 78 ? 9.468 13.493 7.520 1.00 63.12 78 SER A N 1
ATOM 603 C CA . SER A 1 78 ? 9.369 13.335 8.959 1.00 63.12 78 SER A CA 1
ATOM 604 C C . SER A 1 78 ? 8.195 12.434 9.344 1.00 63.12 78 SER A C 1
ATOM 606 O O . SER A 1 78 ? 7.068 12.686 8.931 1.00 63.12 78 SER A O 1
ATOM 608 N N . CYS A 1 79 ? 8.484 11.444 10.188 1.00 76.06 79 CYS A N 1
ATOM 609 C CA . CYS A 1 79 ? 7.631 10.937 11.263 1.00 76.06 79 CYS A CA 1
ATOM 610 C C . CYS A 1 79 ? 6.115 11.293 11.183 1.00 76.06 79 CYS A C 1
ATOM 612 O O . CYS A 1 79 ? 5.763 12.438 11.473 1.00 76.06 79 CYS A O 1
ATOM 614 N N . PRO A 1 80 ? 5.209 10.331 10.882 1.00 79.75 80 PRO A N 1
ATOM 615 C CA . PRO A 1 80 ? 3.763 10.569 10.732 1.00 79.75 80 PRO A CA 1
ATOM 616 C C . PRO A 1 80 ? 3.066 11.284 11.893 1.00 79.75 80 PRO A C 1
ATOM 618 O O . PRO A 1 80 ? 2.129 12.031 11.633 1.00 79.75 80 PRO A O 1
ATOM 621 N N . ILE A 1 81 ? 3.513 11.081 13.137 1.00 86.94 81 ILE A N 1
ATOM 622 C CA . ILE A 1 81 ? 3.041 11.810 14.321 1.00 86.94 81 ILE A CA 1
ATOM 623 C C . ILE A 1 81 ? 4.212 12.600 14.910 1.00 86.94 81 ILE A C 1
ATOM 625 O O . ILE A 1 81 ? 5.074 12.040 15.591 1.00 86.94 81 ILE A O 1
ATOM 629 N N . LEU A 1 82 ? 4.249 13.908 14.668 1.00 86.06 82 LEU A N 1
ATOM 630 C CA . LEU A 1 82 ? 5.330 14.786 15.130 1.00 86.06 82 LEU A CA 1
ATOM 631 C C . LEU A 1 82 ? 5.379 14.893 16.667 1.00 86.06 82 LEU A C 1
ATOM 633 O O . LEU A 1 82 ? 4.347 14.891 17.339 1.00 86.06 82 LEU A O 1
ATOM 637 N N . LEU A 1 83 ? 6.580 15.057 17.238 1.00 87.31 83 LEU A N 1
ATOM 638 C CA . LEU A 1 83 ? 6.772 15.269 18.681 1.00 87.31 83 LEU A CA 1
ATOM 639 C C . LEU A 1 83 ? 6.407 16.711 19.093 1.00 87.31 83 LEU A C 1
ATOM 641 O O . LEU A 1 83 ? 7.257 17.501 19.501 1.00 87.31 83 LEU A O 1
ATOM 645 N N . ILE A 1 84 ? 5.123 17.058 18.999 1.00 88.00 84 ILE A N 1
ATOM 646 C CA . ILE A 1 84 ? 4.576 18.340 19.458 1.00 88.00 84 ILE A CA 1
ATOM 647 C C . ILE A 1 84 ? 3.794 18.084 20.746 1.00 88.00 84 ILE A C 1
ATOM 649 O O . ILE A 1 84 ? 2.689 17.548 20.725 1.00 88.00 84 ILE A O 1
ATOM 653 N N . ALA A 1 85 ? 4.391 18.440 21.888 1.00 86.56 85 ALA A N 1
ATOM 654 C CA . ALA A 1 85 ? 3.895 18.039 23.206 1.00 86.56 85 ALA A CA 1
ATOM 655 C C . ALA A 1 85 ? 2.454 18.498 23.496 1.00 86.56 85 ALA A C 1
ATOM 657 O O . ALA A 1 85 ? 1.666 17.707 24.004 1.00 86.56 85 ALA A O 1
ATOM 658 N N . SER A 1 86 ? 2.098 19.736 23.139 1.00 88.88 86 SER A N 1
ATOM 659 C CA . SER A 1 86 ? 0.746 20.281 23.324 1.00 88.88 86 SER A CA 1
ATOM 660 C C . SER A 1 86 ? -0.298 19.560 22.468 1.00 88.88 86 SER A C 1
ATOM 662 O O . SER A 1 86 ? -1.357 19.203 22.977 1.00 88.88 86 SER A O 1
ATOM 664 N N . THR A 1 87 ? 0.009 19.301 21.194 1.00 89.56 87 THR A N 1
ATOM 665 C CA . THR A 1 87 ? -0.879 18.572 20.276 1.00 89.56 87 THR A CA 1
ATOM 666 C C . THR A 1 87 ? -1.075 17.130 20.739 1.00 89.56 87 THR A C 1
ATOM 668 O O . THR A 1 87 ? -2.205 16.671 20.838 1.00 89.56 87 THR A O 1
ATOM 671 N N . LEU A 1 88 ? 0.005 16.439 21.123 1.00 90.50 88 LEU A N 1
ATOM 672 C CA . LEU A 1 88 ? -0.067 15.086 21.680 1.00 90.50 88 LEU A CA 1
ATOM 673 C C . LEU A 1 88 ? -0.871 15.032 22.985 1.00 90.50 88 LEU A C 1
ATOM 675 O O . LEU A 1 88 ? -1.625 14.084 23.190 1.00 90.50 88 LEU A O 1
ATOM 679 N N . GLU A 1 89 ? -0.720 16.008 23.881 1.00 92.44 89 GLU A N 1
ATOM 680 C CA . GLU A 1 89 ? -1.492 16.063 25.126 1.00 92.44 89 GLU A CA 1
ATOM 681 C C . GLU A 1 89 ? -2.991 16.251 24.846 1.00 92.44 89 GLU A C 1
ATOM 683 O O . GLU A 1 89 ? -3.818 15.540 25.417 1.00 92.44 89 GLU A O 1
ATOM 688 N N . GLU A 1 90 ? -3.343 17.164 23.941 1.00 94.25 90 GLU A N 1
ATOM 689 C CA . GLU A 1 90 ? -4.731 17.457 23.581 1.00 94.25 90 GLU A CA 1
ATOM 690 C C . GLU A 1 90 ? -5.399 16.292 22.830 1.00 94.25 90 GLU A C 1
ATOM 692 O O . GLU A 1 90 ? -6.465 15.833 23.244 1.00 94.25 90 GLU A O 1
ATOM 697 N N . SER A 1 91 ? -4.750 15.715 21.813 1.00 94.38 91 SER A N 1
ATOM 698 C CA . SER A 1 91 ? -5.269 14.537 21.098 1.00 94.38 91 SER A CA 1
ATOM 699 C C . SER A 1 91 ? -5.468 13.336 22.033 1.00 94.38 91 SER A C 1
ATOM 701 O O . SER A 1 91 ? -6.455 12.611 21.912 1.00 94.38 91 SER A O 1
ATOM 703 N N . ASN A 1 92 ? -4.583 13.142 23.020 1.00 94.88 92 ASN A N 1
ATOM 704 C CA . ASN A 1 92 ? -4.742 12.084 24.022 1.00 94.88 92 ASN A CA 1
ATOM 705 C C . ASN A 1 92 ? -5.887 12.357 25.017 1.00 94.88 92 ASN A C 1
ATOM 707 O O . ASN A 1 92 ? -6.576 11.415 25.411 1.00 94.88 92 ASN A O 1
ATOM 711 N N . LYS A 1 93 ? -6.149 13.620 25.390 1.00 96.88 93 LYS A N 1
ATOM 712 C CA . LYS A 1 93 ? -7.344 13.986 26.178 1.00 96.88 93 LYS A CA 1
ATOM 713 C C . LYS A 1 93 ? -8.631 13.707 25.406 1.00 96.88 93 LYS A C 1
ATOM 715 O O . LYS A 1 93 ? -9.574 13.173 25.985 1.00 96.88 93 LYS A O 1
ATOM 720 N N . GLN A 1 94 ? -8.665 14.036 24.115 1.00 97.31 94 GLN A N 1
ATOM 721 C CA . GLN A 1 94 ? -9.818 13.781 23.246 1.00 97.31 94 GLN A CA 1
ATOM 722 C C . GLN A 1 94 ? -10.077 12.276 23.091 1.00 97.31 94 GLN A C 1
ATOM 724 O O . GLN A 1 94 ? -11.213 11.832 23.249 1.00 97.31 94 GLN A O 1
ATOM 729 N N . LEU A 1 95 ? -9.024 11.479 22.893 1.00 96.69 95 LEU A N 1
ATOM 730 C CA . LEU A 1 95 ? -9.105 10.019 22.817 1.00 96.69 95 LEU A CA 1
ATOM 731 C C . LEU A 1 95 ? -9.603 9.376 24.130 1.00 96.69 95 LEU A C 1
ATOM 733 O O . LEU A 1 95 ? -10.492 8.525 24.107 1.00 96.69 95 LEU A O 1
ATOM 737 N N . ASP A 1 96 ? -9.098 9.801 25.292 1.00 97.19 96 ASP A N 1
ATOM 738 C CA . ASP A 1 96 ? -9.587 9.312 26.592 1.00 97.19 96 ASP A CA 1
ATOM 739 C C . ASP A 1 96 ? -11.035 9.759 26.883 1.00 97.19 96 ASP A C 1
ATOM 741 O O . ASP A 1 96 ? -11.844 8.975 27.389 1.00 97.19 96 ASP A O 1
ATOM 745 N N . ALA A 1 97 ? -11.403 10.988 26.506 1.00 97.38 97 ALA A N 1
ATOM 746 C CA . ALA A 1 97 ? -12.778 11.477 26.589 1.00 97.38 97 ALA A CA 1
ATOM 747 C C . ALA A 1 97 ? -13.734 10.702 25.666 1.00 97.38 97 ALA A C 1
ATOM 749 O O . ALA A 1 97 ? -14.879 10.462 26.054 1.00 97.38 97 ALA A O 1
ATOM 750 N N . PHE A 1 98 ? -13.273 10.268 24.487 1.00 97.38 98 PHE A N 1
ATOM 751 C CA . PHE A 1 98 ? -14.022 9.379 23.602 1.00 97.38 98 PHE A CA 1
ATOM 752 C C . PHE A 1 98 ? -14.275 8.023 24.268 1.00 97.38 98 PHE A C 1
ATOM 754 O O . PHE A 1 98 ? -15.430 7.618 24.409 1.00 97.38 98 PHE A O 1
ATOM 761 N N . TYR A 1 99 ? -13.229 7.342 24.752 1.00 96.88 99 TYR A N 1
ATOM 762 C CA . TYR A 1 99 ? -13.381 6.019 25.371 1.00 96.88 99 TYR A CA 1
ATOM 763 C C . TYR A 1 99 ? -14.305 6.032 26.596 1.00 96.88 99 TYR A C 1
ATOM 765 O O . TYR A 1 99 ? -15.082 5.100 26.781 1.00 96.88 99 TYR A O 1
ATOM 773 N N . LYS A 1 100 ? -14.316 7.113 27.388 1.00 95.62 100 LYS A N 1
ATOM 774 C CA . LYS A 1 100 ? -15.232 7.279 28.534 1.00 95.62 100 LYS A CA 1
ATOM 775 C C . LYS A 1 100 ? -16.726 7.275 28.172 1.00 95.62 100 LYS A C 1
ATOM 777 O O . LYS A 1 100 ? -17.549 7.086 29.066 1.00 95.62 100 LYS A O 1
ATOM 782 N N . LYS A 1 101 ? -17.095 7.474 26.901 1.00 95.31 101 LYS A N 1
ATOM 783 C CA . LYS A 1 101 ? -18.492 7.426 26.425 1.00 95.31 101 LYS A CA 1
ATOM 784 C C . LYS A 1 101 ? -19.008 6.000 26.196 1.00 95.31 101 LYS A C 1
ATOM 786 O O . LYS A 1 101 ? -20.223 5.800 26.187 1.00 95.31 101 LYS A O 1
ATOM 791 N N . PHE A 1 102 ? -18.118 5.024 25.996 1.00 95.44 102 PHE A N 1
ATOM 792 C CA . PHE A 1 102 ? -18.471 3.699 25.479 1.00 95.44 102 PHE A CA 1
ATOM 793 C C . PHE A 1 102 ? -17.946 2.560 26.356 1.00 95.44 102 PHE A C 1
ATOM 795 O O . PHE A 1 102 ? -16.847 2.613 26.897 1.00 95.44 102 PHE A O 1
ATOM 802 N N . MET A 1 103 ? -18.710 1.472 26.441 1.00 94.56 103 MET A N 1
ATOM 803 C CA . MET A 1 103 ? -18.232 0.212 27.002 1.00 94.56 103 MET A CA 1
ATOM 804 C C . MET A 1 103 ? -17.712 -0.685 25.875 1.00 94.56 103 MET A C 1
ATOM 806 O O . MET A 1 103 ? -18.489 -1.125 25.024 1.00 94.56 103 MET A O 1
ATOM 810 N N . ILE A 1 104 ? -16.412 -0.981 25.881 1.00 96.25 104 ILE A N 1
ATOM 811 C CA . ILE A 1 104 ? -15.808 -1.904 24.913 1.00 96.25 104 ILE A CA 1
ATOM 812 C C . ILE A 1 104 ? -16.115 -3.350 25.335 1.00 96.25 104 ILE A C 1
ATOM 814 O O . ILE A 1 104 ? -15.861 -3.751 26.473 1.00 96.25 104 ILE A O 1
ATOM 818 N N . VAL A 1 105 ? -16.691 -4.127 24.419 1.00 95.19 105 VAL A N 1
ATOM 819 C CA . VAL A 1 105 ? -17.118 -5.522 24.621 1.00 95.19 105 VAL A CA 1
ATOM 820 C C . VAL A 1 105 ? -16.524 -6.437 23.556 1.00 95.19 105 VAL A C 1
ATOM 822 O O . VAL A 1 105 ? -16.096 -5.969 22.506 1.00 95.19 105 VAL A O 1
ATOM 825 N N . ASN A 1 106 ? -16.494 -7.745 23.806 1.00 94.06 106 ASN A N 1
ATOM 826 C CA . ASN A 1 106 ? -16.085 -8.716 22.791 1.00 94.06 106 ASN A CA 1
ATOM 827 C C . ASN A 1 106 ? -17.175 -8.922 21.715 1.00 94.06 106 ASN A C 1
ATOM 829 O O . ASN A 1 106 ? -18.284 -8.385 21.796 1.00 94.06 106 ASN A O 1
ATOM 833 N N . SER A 1 107 ? -16.880 -9.761 20.722 1.00 91.81 107 SER A N 1
ATOM 834 C CA . SER A 1 107 ? -17.801 -10.134 19.640 1.00 91.81 107 SER A CA 1
ATOM 835 C C . SER A 1 107 ? -19.087 -10.849 20.084 1.00 91.81 107 SER A C 1
ATOM 837 O O . SER A 1 107 ? -20.018 -10.954 19.282 1.00 91.81 107 SER A O 1
ATOM 839 N N . ASP A 1 108 ? -19.166 -11.306 21.335 1.00 89.94 108 ASP A N 1
ATOM 840 C CA . ASP A 1 108 ? -20.339 -11.930 21.963 1.00 89.94 108 ASP A CA 1
ATOM 841 C C . ASP A 1 108 ? -21.058 -10.968 22.936 1.00 89.94 108 ASP A C 1
ATOM 843 O O . ASP A 1 108 ? -21.900 -11.382 23.731 1.00 89.94 108 ASP A O 1
ATOM 847 N N . LEU A 1 109 ? -20.743 -9.666 22.852 1.00 90.19 109 LEU A N 1
ATOM 848 C CA . LEU A 1 109 ? -21.310 -8.564 23.644 1.00 90.19 109 LEU A CA 1
ATOM 849 C C . LEU A 1 109 ? -21.015 -8.631 25.157 1.00 90.19 109 LEU A C 1
ATOM 851 O O . LEU A 1 109 ? -21.665 -7.943 25.951 1.00 90.19 109 LEU A O 1
ATOM 855 N N . ALA A 1 110 ? -20.016 -9.419 25.559 1.00 91.25 110 ALA A N 1
ATOM 856 C CA . ALA A 1 110 ? -19.579 -9.591 26.941 1.00 91.25 110 ALA A CA 1
ATOM 857 C C . ALA A 1 110 ? -18.358 -8.719 27.290 1.00 91.25 110 ALA A C 1
ATOM 859 O O . ALA A 1 110 ? -17.555 -8.348 26.432 1.00 91.25 110 ALA A O 1
ATOM 860 N N . THR A 1 111 ? -18.187 -8.421 28.581 1.00 92.19 111 THR A N 1
ATOM 861 C CA . THR A 1 111 ? -17.014 -7.702 29.099 1.00 92.19 111 THR A CA 1
ATOM 862 C C . THR A 1 111 ? -15.726 -8.475 28.824 1.00 92.19 111 THR A C 1
ATOM 864 O O . THR A 1 111 ? -15.602 -9.651 29.178 1.00 92.19 111 THR A O 1
ATOM 867 N N . ILE A 1 112 ? -14.730 -7.795 28.257 1.00 93.31 112 ILE A N 1
ATOM 868 C CA . ILE A 1 112 ? -13.415 -8.382 27.997 1.00 93.31 112 ILE A CA 1
ATOM 869 C C . ILE A 1 112 ? -12.684 -8.590 29.329 1.00 93.31 112 ILE A C 1
ATOM 871 O O . ILE A 1 112 ? -12.465 -7.664 30.109 1.00 93.31 112 ILE A O 1
ATOM 875 N N . THR A 1 113 ? -12.345 -9.846 29.605 1.00 91.75 113 THR A N 1
ATOM 876 C CA . THR A 1 113 ? -11.652 -10.291 30.829 1.00 91.75 113 THR A CA 1
ATOM 877 C C . THR A 1 113 ? -10.451 -11.184 30.537 1.00 91.75 113 THR A C 1
ATOM 879 O O . THR A 1 113 ? -9.653 -11.440 31.434 1.00 91.75 113 THR A O 1
ATOM 882 N N . HIS A 1 114 ? -10.326 -11.642 29.293 1.00 92.31 114 HIS A N 1
ATOM 883 C CA . HIS A 1 114 ? -9.286 -12.536 28.814 1.00 92.31 114 HIS A CA 1
ATOM 884 C C . HIS A 1 114 ? -8.730 -11.990 27.497 1.00 92.31 114 HIS A C 1
ATOM 886 O O . HIS A 1 114 ? -9.478 -11.382 26.724 1.00 92.31 114 HIS A O 1
ATOM 892 N N . TYR A 1 115 ? -7.440 -12.218 27.260 1.00 88.50 115 TYR A N 1
ATOM 893 C CA . TYR A 1 115 ? -6.794 -12.028 25.970 1.00 88.50 115 TYR A CA 1
ATOM 894 C C . TYR A 1 115 ? -7.487 -12.901 24.910 1.00 88.50 115 TYR A C 1
ATOM 896 O O . TYR A 1 115 ? -8.151 -13.893 25.224 1.00 88.50 115 TYR A O 1
ATOM 904 N N . ASP A 1 116 ? -7.299 -12.574 23.640 1.00 82.69 116 ASP A N 1
ATOM 905 C CA . ASP A 1 116 ? -7.797 -13.315 22.480 1.00 82.69 116 ASP A CA 1
ATOM 906 C C . ASP A 1 116 ? -7.302 -14.774 22.451 1.00 82.69 116 ASP A C 1
ATOM 908 O O . ASP A 1 116 ? -8.062 -15.669 22.077 1.00 82.69 116 ASP A O 1
ATOM 912 N N . VAL A 1 117 ? -6.098 -15.020 22.986 1.00 84.94 117 VAL A N 1
ATOM 913 C CA . VAL A 1 117 ? -5.510 -16.351 23.245 1.00 84.94 117 VAL A CA 1
ATOM 914 C C . VAL A 1 117 ? -6.055 -17.068 24.498 1.00 84.94 117 VAL A C 1
ATOM 916 O O . VAL A 1 117 ? -5.608 -18.163 24.831 1.00 84.94 117 VAL A O 1
ATOM 919 N N . GLY A 1 118 ? -7.010 -16.474 25.220 1.00 85.38 118 GLY A N 1
ATOM 920 C CA . GLY A 1 118 ? -7.740 -17.099 26.333 1.00 85.38 118 GLY A CA 1
ATOM 921 C C . GLY A 1 118 ? -7.114 -16.978 27.729 1.00 85.38 118 GLY A C 1
ATOM 922 O O . GLY A 1 118 ? -7.692 -17.487 28.687 1.00 85.38 118 GLY A O 1
ATOM 923 N N . GLN A 1 119 ? -5.973 -16.303 27.889 1.00 91.69 119 GLN A N 1
ATOM 924 C CA . GLN A 1 119 ? -5.380 -16.021 29.209 1.00 91.69 119 GLN A CA 1
ATOM 925 C C . GLN A 1 119 ? -6.124 -14.873 29.916 1.00 91.69 119 GLN A C 1
ATOM 927 O O . GLN A 1 119 ? -6.612 -13.969 29.249 1.00 91.69 119 GLN A O 1
ATOM 932 N N . PHE A 1 120 ? -6.224 -14.872 31.248 1.00 94.06 120 PHE A N 1
ATOM 933 C CA . PHE A 1 120 ? -6.891 -13.788 31.992 1.00 94.06 120 PHE A CA 1
ATOM 934 C C . PHE A 1 120 ? -6.079 -12.483 31.950 1.00 94.06 120 PHE A C 1
ATOM 936 O O . PHE A 1 120 ? -4.864 -12.518 32.127 1.00 94.06 120 PHE A O 1
ATOM 943 N N . ILE A 1 121 ? -6.748 -11.338 31.771 1.00 93.12 121 ILE A N 1
ATOM 944 C CA . ILE A 1 121 ? -6.104 -10.013 31.771 1.00 93.12 121 ILE A CA 1
ATOM 945 C C . ILE A 1 121 ? -6.185 -9.404 33.180 1.00 93.12 121 ILE A C 1
ATOM 947 O O . ILE A 1 121 ? -7.312 -9.220 33.681 1.00 93.12 121 ILE A O 1
ATOM 951 N N . PRO A 1 122 ? -5.045 -9.026 33.794 1.00 93.31 122 PRO A N 1
ATOM 952 C CA . PRO A 1 122 ? -5.001 -8.205 35.005 1.00 93.31 122 PRO A CA 1
ATOM 953 C C . PRO A 1 122 ? -5.860 -6.931 34.890 1.00 93.31 122 PRO A C 1
ATOM 955 O O . PRO A 1 122 ? -6.279 -6.526 33.805 1.00 93.31 122 PRO A O 1
ATOM 958 N N . LYS A 1 123 ? -6.205 -6.297 36.014 1.00 91.31 123 LYS A N 1
ATOM 959 C CA . LYS A 1 123 ? -7.071 -5.100 35.979 1.00 91.31 123 LYS A CA 1
ATOM 960 C C . LYS A 1 123 ? -6.317 -3.886 35.440 1.00 91.31 123 LYS A C 1
ATOM 962 O O . LYS A 1 123 ? -6.887 -3.093 34.700 1.00 91.31 123 LYS A O 1
ATOM 967 N N . GLU A 1 124 ? -5.055 -3.789 35.823 1.00 91.62 124 GLU A N 1
ATOM 968 C CA . GLU A 1 124 ? -4.060 -2.795 35.448 1.00 91.62 124 GLU A CA 1
ATOM 969 C C . GLU A 1 124 ? -3.798 -2.759 33.930 1.00 91.62 124 GLU A C 1
ATOM 971 O O . GLU A 1 124 ? -3.769 -1.675 33.352 1.00 91.62 124 GLU A O 1
ATOM 976 N N . ASP A 1 125 ? -3.744 -3.919 33.268 1.00 90.38 125 ASP A N 1
ATOM 977 C CA . ASP A 1 125 ? -3.469 -4.035 31.823 1.00 90.38 125 ASP A CA 1
ATOM 978 C C . ASP A 1 125 ? -4.732 -3.988 30.946 1.00 90.38 125 ASP A C 1
ATOM 980 O O . ASP A 1 125 ? -4.670 -4.015 29.714 1.00 90.38 125 ASP A O 1
ATOM 984 N N . ARG A 1 126 ? -5.922 -3.967 31.558 1.00 89.88 126 ARG A N 1
ATOM 985 C CA . ARG A 1 126 ? -7.176 -4.133 30.816 1.00 89.88 126 ARG A CA 1
ATOM 986 C C . ARG A 1 126 ? -7.466 -2.968 29.887 1.00 89.88 126 ARG A C 1
ATOM 988 O O . ARG A 1 126 ? -7.849 -3.196 28.744 1.00 89.88 126 ARG A O 1
ATOM 995 N N . GLU A 1 127 ? -7.277 -1.742 30.365 1.00 91.75 127 GLU A N 1
ATOM 996 C CA . GLU A 1 127 ? -7.548 -0.535 29.580 1.00 91.75 127 GLU A CA 1
ATOM 997 C C . GLU A 1 127 ? -6.577 -0.401 28.399 1.00 91.75 127 GLU A C 1
ATOM 999 O O . GLU A 1 127 ? -7.014 -0.063 27.302 1.00 91.75 127 GLU A O 1
ATOM 1004 N N . SER A 1 128 ? -5.293 -0.728 28.580 1.00 89.81 128 SER A N 1
ATOM 1005 C CA . SER A 1 128 ? -4.294 -0.712 27.502 1.00 89.81 128 SER A CA 1
ATOM 1006 C C . SER A 1 128 ? -4.486 -1.835 26.482 1.00 89.81 128 SER A C 1
ATOM 1008 O O . SER A 1 128 ? -4.159 -1.648 25.314 1.00 89.81 128 SER A O 1
ATOM 1010 N N . TYR A 1 129 ? -5.072 -2.971 26.872 1.00 91.69 129 TYR A N 1
ATOM 1011 C CA . TYR A 1 129 ? -5.415 -4.038 25.929 1.00 91.69 129 TYR A CA 1
ATOM 1012 C C . TYR A 1 129 ? -6.664 -3.738 25.077 1.00 91.69 129 TYR A C 1
ATOM 1014 O O . TYR A 1 129 ? -6.689 -4.054 23.879 1.00 91.69 129 TYR A O 1
ATOM 1022 N N . ILE A 1 130 ? -7.714 -3.163 25.685 1.00 94.25 130 ILE A N 1
ATOM 1023 C CA . ILE A 1 130 ? -9.004 -2.930 25.007 1.00 94.25 130 ILE A CA 1
ATOM 1024 C C . ILE A 1 130 ? -9.060 -1.619 24.218 1.00 94.25 130 ILE A C 1
ATOM 1026 O O . ILE A 1 130 ? -9.830 -1.549 23.260 1.00 94.25 130 ILE A O 1
ATOM 1030 N N . ARG A 1 131 ? -8.286 -0.593 24.598 1.00 94.38 131 ARG A N 1
ATOM 1031 C CA . ARG A 1 131 ? -8.195 0.699 23.894 1.00 94.38 131 ARG A CA 1
ATOM 1032 C C . ARG A 1 131 ? -7.112 0.632 22.817 1.00 94.38 131 ARG A C 1
ATOM 1034 O O . ARG A 1 131 ? -5.963 0.324 23.114 1.00 94.38 131 ARG A O 1
ATOM 1041 N N . ARG A 1 132 ? -7.464 0.924 21.568 1.00 92.75 132 ARG A N 1
ATOM 1042 C CA . ARG A 1 132 ? -6.599 0.785 20.390 1.00 92.75 132 ARG A CA 1
ATOM 1043 C C . ARG A 1 132 ? -6.766 2.014 19.500 1.00 92.75 132 ARG A C 1
ATOM 1045 O O . ARG A 1 132 ? -7.838 2.133 18.935 1.00 92.75 132 ARG A O 1
ATOM 1052 N N . PRO A 1 133 ? -5.764 2.904 19.366 1.00 92.38 133 PRO A N 1
ATOM 1053 C CA . PRO A 1 133 ? -4.583 2.988 20.223 1.00 92.38 133 PRO A CA 1
ATOM 1054 C C . PRO A 1 133 ? -4.983 3.313 21.672 1.00 92.38 133 PRO A C 1
ATOM 1056 O O . PRO A 1 133 ? -6.019 3.936 21.920 1.00 92.38 133 PRO A O 1
ATOM 1059 N N . TYR A 1 134 ? -4.156 2.907 22.636 1.00 91.50 134 TYR A N 1
ATOM 1060 C CA . TYR A 1 134 ? -4.318 3.306 24.039 1.00 91.50 134 TYR A CA 1
ATOM 1061 C C . TYR A 1 134 ? -3.959 4.786 24.245 1.00 91.50 134 TYR A C 1
ATOM 1063 O O . TYR A 1 134 ? -4.643 5.506 24.972 1.00 91.50 134 TYR A O 1
ATOM 1071 N N . LYS A 1 135 ? -2.893 5.229 23.570 1.00 90.94 135 LYS A N 1
ATOM 1072 C CA . LYS A 1 135 ? -2.336 6.583 23.583 1.00 90.94 135 LYS A CA 1
ATOM 1073 C C . LYS A 1 135 ? -1.636 6.834 22.241 1.00 90.94 135 LYS A C 1
ATOM 1075 O O . LYS A 1 135 ? -1.050 5.912 21.680 1.00 90.94 135 LYS A O 1
ATOM 1080 N N . PHE A 1 136 ? -1.657 8.065 21.741 1.00 90.69 136 PHE A N 1
ATOM 1081 C CA . PHE A 1 136 ? -0.794 8.498 20.644 1.00 90.69 136 PHE A CA 1
ATOM 1082 C C . PHE A 1 136 ? 0.629 8.769 21.139 1.00 90.69 136 PHE A C 1
ATOM 1084 O O . PHE A 1 136 ? 0.833 9.501 22.116 1.00 90.69 136 PHE A O 1
ATOM 1091 N N . TYR A 1 137 ? 1.598 8.225 20.407 1.00 88.44 137 TYR A N 1
ATOM 1092 C CA . TYR A 1 137 ? 3.031 8.434 20.584 1.00 88.44 137 TYR A CA 1
ATOM 1093 C C . TYR A 1 137 ? 3.627 9.046 19.318 1.00 88.44 137 TYR A C 1
ATOM 1095 O O . TYR A 1 137 ? 3.096 8.861 18.225 1.00 88.44 137 TYR A O 1
ATOM 1103 N N . SER A 1 138 ? 4.750 9.751 19.455 1.00 86.94 138 SER A N 1
ATOM 1104 C CA . SER A 1 138 ? 5.533 10.180 18.297 1.00 86.94 138 SER A CA 1
ATOM 1105 C C . SER A 1 138 ? 6.533 9.102 17.890 1.00 86.94 138 SER A C 1
ATOM 1107 O O . SER A 1 138 ? 7.170 8.474 18.730 1.00 86.94 138 SER A O 1
ATOM 1109 N N . CYS A 1 139 ? 6.726 8.954 16.585 1.00 79.44 139 CYS A N 1
ATOM 1110 C CA . CYS A 1 139 ? 7.784 8.157 15.958 1.00 79.44 139 CYS A CA 1
ATOM 1111 C C . CYS A 1 139 ? 9.206 8.711 16.163 1.00 79.44 139 CYS A C 1
ATOM 1113 O O . CYS A 1 139 ? 10.171 7.989 15.932 1.00 79.44 139 CYS A O 1
ATOM 1115 N N . THR A 1 140 ? 9.359 9.952 16.633 1.00 78.81 140 THR A N 1
ATOM 1116 C CA . THR A 1 140 ? 10.615 10.471 17.206 1.00 78.81 140 THR A CA 1
ATOM 1117 C C . THR A 1 140 ? 10.484 10.555 18.728 1.00 78.81 140 THR A C 1
ATOM 1119 O O . THR A 1 140 ? 10.764 11.596 19.316 1.00 78.81 140 THR A O 1
ATOM 1122 N N . GLY A 1 141 ? 9.919 9.509 19.339 1.00 69.75 141 GLY A N 1
ATOM 1123 C CA . GLY A 1 141 ? 9.437 9.493 20.720 1.00 69.75 141 GLY A CA 1
ATOM 1124 C C . GLY A 1 141 ? 10.495 9.784 21.784 1.00 69.75 141 GLY A C 1
ATOM 1125 O O . GLY A 1 141 ? 11.699 9.825 21.526 1.00 69.75 141 GLY A O 1
ATOM 1126 N N . LYS A 1 142 ? 10.026 9.996 23.015 1.00 74.38 142 LYS A N 1
ATOM 1127 C CA . LYS A 1 142 ? 10.908 10.111 24.182 1.00 74.38 142 LYS A CA 1
ATOM 1128 C C . LYS A 1 142 ? 11.451 8.735 24.570 1.00 74.38 142 LYS A C 1
ATOM 1130 O O . LYS A 1 142 ? 10.878 7.710 24.217 1.00 74.38 142 LYS A O 1
ATOM 1135 N N . GLU A 1 143 ? 12.541 8.716 25.331 1.00 70.31 143 GLU A N 1
ATOM 1136 C CA . GLU A 1 143 ? 13.108 7.477 25.870 1.00 70.31 143 GLU A CA 1
ATOM 1137 C C . GLU A 1 143 ? 12.037 6.673 26.637 1.00 70.31 143 GLU A C 1
ATOM 1139 O O . GLU A 1 143 ? 11.386 7.194 27.543 1.00 70.31 143 GLU A O 1
ATOM 1144 N N . GLY A 1 144 ? 11.823 5.418 26.227 1.00 68.69 144 GLY A N 1
ATOM 1145 C CA . GLY A 1 144 ? 10.782 4.535 26.766 1.00 68.69 144 GLY A CA 1
ATOM 1146 C C . GLY A 1 144 ? 9.396 4.633 26.104 1.00 68.69 144 GLY A C 1
ATOM 1147 O O . GLY A 1 144 ? 8.525 3.840 26.451 1.00 68.69 144 GLY A O 1
ATOM 1148 N N . GLU A 1 145 ? 9.169 5.547 25.153 1.00 76.31 145 GLU A N 1
ATOM 1149 C CA . GLU A 1 145 ? 7.946 5.585 24.337 1.00 76.31 145 GLU A CA 1
ATOM 1150 C C . GLU A 1 145 ? 8.166 4.895 22.978 1.00 76.31 145 GLU A C 1
ATOM 1152 O O . GLU A 1 145 ? 9.078 5.252 22.233 1.00 76.31 145 GLU A O 1
ATOM 1157 N N . THR A 1 146 ? 7.300 3.938 22.630 1.00 71.50 146 THR A N 1
ATOM 1158 C CA . THR A 1 146 ? 7.320 3.235 21.335 1.00 71.50 146 THR A CA 1
ATOM 1159 C C . THR A 1 146 ? 6.169 3.727 20.462 1.00 71.50 146 THR A C 1
ATOM 1161 O O . THR A 1 146 ? 5.031 3.812 20.918 1.00 71.50 146 THR A O 1
ATOM 1164 N N . PHE A 1 147 ? 6.453 4.047 19.198 1.00 76.62 147 PHE A N 1
ATOM 1165 C CA . PHE A 1 147 ? 5.416 4.297 18.200 1.00 76.62 147 PHE A CA 1
ATOM 1166 C C . PHE A 1 147 ? 4.991 2.979 17.555 1.00 76.62 147 PHE A C 1
ATOM 1168 O O . PHE A 1 147 ? 5.738 2.399 16.764 1.00 76.62 147 PHE A O 1
ATOM 1175 N N . ASP A 1 148 ? 3.780 2.535 17.874 1.00 67.50 148 ASP A N 1
ATOM 1176 C CA . ASP A 1 148 ? 3.165 1.384 17.226 1.00 67.50 148 ASP A CA 1
ATOM 1177 C C . ASP A 1 148 ? 2.724 1.793 15.813 1.00 67.50 148 ASP A C 1
ATOM 1179 O O . ASP A 1 148 ? 1.769 2.554 15.642 1.00 67.50 148 ASP A O 1
ATOM 1183 N N . GLY A 1 149 ? 3.431 1.299 14.791 1.00 72.19 149 GLY A N 1
ATOM 1184 C CA . GLY A 1 149 ? 3.207 1.602 13.369 1.00 72.19 149 GLY A CA 1
ATOM 1185 C C . GLY A 1 149 ? 1.939 0.978 12.775 1.00 72.19 149 GLY A C 1
ATOM 1186 O O . GLY A 1 149 ? 1.979 0.430 11.676 1.00 72.19 149 GLY A O 1
ATOM 1187 N N . ILE A 1 150 ? 0.831 1.023 13.512 1.00 82.50 150 ILE A N 1
ATOM 1188 C CA . ILE A 1 150 ? -0.460 0.426 13.166 1.00 82.50 150 ILE A CA 1
ATOM 1189 C C . ILE A 1 150 ? -1.092 1.190 12.001 1.00 82.50 150 ILE A C 1
ATOM 1191 O O . ILE A 1 150 ? -1.106 2.419 11.976 1.00 82.50 150 ILE A O 1
ATOM 1195 N N . HIS A 1 151 ? -1.657 0.443 11.057 1.00 89.00 151 HIS A N 1
ATOM 1196 C CA . HIS A 1 151 ? -2.404 0.977 9.925 1.00 89.00 151 HIS A CA 1
ATOM 1197 C C . HIS A 1 151 ? -3.908 0.766 10.171 1.00 89.00 151 HIS A C 1
ATOM 1199 O O . HIS A 1 151 ? -4.325 -0.250 10.725 1.00 89.00 151 HIS A O 1
ATOM 1205 N N . PHE A 1 152 ? -4.746 1.719 9.776 1.00 94.25 152 PHE A N 1
ATOM 1206 C CA . PHE A 1 152 ? -6.183 1.735 10.048 1.00 94.25 152 PHE A CA 1
ATOM 1207 C C . PHE A 1 152 ? -6.972 1.517 8.759 1.00 94.25 152 PHE A C 1
ATOM 1209 O O . PHE A 1 152 ? -7.026 2.383 7.889 1.00 94.25 152 PHE A O 1
ATOM 1216 N N . GLY A 1 153 ? -7.620 0.363 8.639 1.00 95.88 153 GLY A N 1
ATOM 1217 C CA . GLY A 1 153 ? -8.570 0.088 7.569 1.00 95.88 153 GLY A CA 1
ATOM 1218 C C . GLY A 1 153 ? -9.932 0.692 7.876 1.00 95.88 153 GLY A C 1
ATOM 1219 O O . GLY A 1 153 ? -10.573 0.284 8.844 1.00 95.88 153 GLY A O 1
ATOM 1220 N N . LEU A 1 154 ? -10.384 1.631 7.051 1.00 96.62 154 LEU A N 1
ATOM 1221 C CA . LEU A 1 154 ? -11.627 2.370 7.248 1.00 96.62 154 LEU A CA 1
ATOM 1222 C C . LEU A 1 154 ? -12.775 1.740 6.445 1.00 96.62 154 LEU A C 1
ATOM 1224 O O . LEU A 1 154 ? -12.816 1.818 5.220 1.00 96.62 154 LEU A O 1
ATOM 1228 N N . MET A 1 155 ? -13.728 1.117 7.137 1.00 95.62 155 MET A N 1
ATOM 1229 C CA . MET A 1 155 ? -14.919 0.495 6.548 1.00 95.62 155 MET A CA 1
ATOM 1230 C C . MET A 1 155 ? -16.167 1.277 6.978 1.00 95.62 155 MET A C 1
ATOM 1232 O O . MET A 1 155 ? -16.898 0.861 7.875 1.00 95.62 155 MET A O 1
ATOM 1236 N N . GLU A 1 156 ? -16.388 2.448 6.365 1.00 93.62 156 GLU A N 1
ATOM 1237 C CA . GLU A 1 156 ? -17.411 3.417 6.805 1.00 93.62 156 GLU A CA 1
ATOM 1238 C C . GLU A 1 156 ? -18.840 2.856 6.778 1.00 93.62 156 GLU A C 1
ATOM 1240 O O . GLU A 1 156 ? -19.566 3.008 7.756 1.00 93.62 156 GLU A O 1
ATOM 1245 N N . LYS A 1 157 ? -19.240 2.153 5.708 1.00 91.44 157 LYS A N 1
ATOM 1246 C CA . LYS A 1 157 ? -20.591 1.558 5.601 1.00 91.44 157 LYS A CA 1
ATOM 1247 C C . LYS A 1 157 ? -20.843 0.504 6.677 1.00 91.44 157 LYS A C 1
ATOM 1249 O O . LYS A 1 157 ? -21.961 0.333 7.148 1.00 91.44 157 LYS A O 1
ATOM 1254 N N . GLU A 1 158 ? -19.790 -0.211 7.047 1.00 93.31 158 GLU A N 1
ATOM 1255 C CA . GLU A 1 158 ? -19.778 -1.215 8.100 1.00 93.31 158 GLU A CA 1
ATOM 1256 C C . GLU A 1 158 ? -19.493 -0.603 9.489 1.00 93.31 158 GLU A C 1
ATOM 1258 O O . GLU A 1 158 ? -19.440 -1.337 10.478 1.00 93.31 158 GLU A O 1
ATOM 1263 N N . ARG A 1 159 ? -19.308 0.727 9.571 1.00 95.81 159 ARG A N 1
ATOM 1264 C CA . ARG A 1 159 ? -18.935 1.508 10.766 1.00 95.81 159 ARG A CA 1
ATOM 1265 C C . ARG A 1 159 ? -17.813 0.832 11.542 1.00 95.81 159 ARG A C 1
ATOM 1267 O O . ARG A 1 159 ? -17.924 0.603 12.745 1.00 95.81 159 ARG A O 1
ATOM 1274 N N . THR A 1 160 ? -16.772 0.426 10.822 1.00 97.12 160 THR A N 1
ATOM 1275 C CA . THR A 1 160 ? -15.722 -0.446 11.345 1.00 97.12 160 THR A CA 1
ATOM 1276 C C . THR A 1 160 ? -14.337 0.127 11.067 1.00 97.12 160 THR A C 1
ATOM 1278 O O . THR A 1 160 ? -14.046 0.542 9.946 1.00 97.12 160 THR A O 1
ATOM 1281 N N . VAL A 1 161 ? -13.473 0.127 12.086 1.00 98.00 161 VAL A N 1
ATOM 1282 C CA . VAL A 1 161 ? -12.039 0.423 11.944 1.00 98.00 161 VAL A CA 1
ATOM 1283 C C . VAL A 1 161 ? -11.250 -0.847 12.223 1.00 98.00 161 VAL A C 1
ATOM 1285 O O . VAL A 1 161 ? -11.383 -1.440 13.291 1.00 98.00 161 VAL A O 1
ATOM 1288 N N . VAL A 1 162 ? -10.434 -1.266 11.262 1.00 97.38 162 VAL A N 1
ATOM 1289 C CA . VAL A 1 162 ? -9.602 -2.472 11.337 1.00 97.38 162 VAL A CA 1
ATOM 1290 C C . VAL A 1 162 ? -8.163 -2.071 11.637 1.00 97.38 162 VAL A C 1
ATOM 1292 O O . VAL A 1 162 ? -7.621 -1.199 10.965 1.00 97.38 162 VAL A O 1
ATOM 1295 N N . PHE A 1 163 ? -7.534 -2.711 12.616 1.00 94.94 163 PHE A N 1
ATOM 1296 C CA . PHE A 1 163 ? -6.143 -2.470 12.989 1.00 94.94 163 PHE A CA 1
ATOM 1297 C C . PHE A 1 163 ? -5.242 -3.472 12.267 1.00 94.94 163 PHE A C 1
ATOM 1299 O O . PHE A 1 163 ? -5.218 -4.665 12.588 1.00 94.94 163 PHE A O 1
ATOM 1306 N N . TYR A 1 164 ? -4.517 -2.973 11.279 1.00 90.25 164 TYR A N 1
ATOM 1307 C CA . TYR A 1 164 ? -3.598 -3.713 10.434 1.00 90.25 164 TYR A CA 1
ATOM 1308 C C . TYR A 1 164 ? -2.155 -3.564 10.911 1.00 90.25 164 TYR A C 1
ATOM 1310 O O . TYR A 1 164 ? -1.709 -2.468 11.254 1.00 90.25 164 TYR A O 1
ATOM 1318 N N . ASP A 1 165 ? -1.426 -4.673 10.872 1.00 83.00 165 ASP A N 1
ATOM 1319 C CA . ASP A 1 165 ? 0.017 -4.740 11.087 1.00 83.00 165 ASP A CA 1
ATOM 1320 C C . ASP A 1 165 ? 0.716 -5.165 9.783 1.00 83.00 165 ASP A C 1
ATOM 1322 O O . ASP A 1 165 ? 0.138 -5.870 8.949 1.00 83.00 165 ASP A O 1
ATOM 1326 N N . SER A 1 166 ? 1.953 -4.716 9.597 1.00 70.00 166 SER A N 1
ATOM 1327 C CA . SER A 1 166 ? 2.857 -5.114 8.515 1.00 70.00 166 SER A CA 1
ATOM 1328 C C . SER A 1 166 ? 3.858 -6.208 8.922 1.00 70.00 166 SER A C 1
ATOM 1330 O O . SER A 1 166 ? 4.735 -6.501 8.114 1.00 70.00 166 SER A O 1
ATOM 1332 N N . ASP A 1 167 ? 3.753 -6.750 10.148 1.00 56.50 167 ASP A N 1
ATOM 1333 C CA . ASP A 1 167 ? 4.689 -7.679 10.815 1.00 56.50 167 ASP A CA 1
ATOM 1334 C C . ASP A 1 167 ? 5.616 -8.462 9.869 1.00 56.50 167 ASP A C 1
ATOM 1336 O O . ASP A 1 167 ? 5.211 -9.391 9.156 1.00 56.50 167 ASP A O 1
ATOM 1340 N N . ASP A 1 168 ? 6.904 -8.112 9.923 1.00 51.16 168 ASP A N 1
ATOM 1341 C CA . ASP A 1 168 ? 7.944 -8.722 9.104 1.00 51.16 168 ASP A CA 1
ATOM 1342 C C . ASP A 1 168 ? 8.106 -10.234 9.362 1.00 51.16 168 ASP A C 1
ATOM 1344 O O . ASP A 1 168 ? 8.621 -10.951 8.503 1.00 51.16 168 ASP A O 1
ATOM 1348 N N . ARG A 1 169 ? 7.609 -10.765 10.490 1.00 47.09 169 ARG A N 1
ATOM 1349 C CA . ARG A 1 169 ? 7.582 -12.214 10.762 1.00 47.09 169 ARG A CA 1
ATOM 1350 C C . ARG A 1 169 ? 6.572 -12.932 9.867 1.00 47.09 169 ARG A C 1
ATOM 1352 O O . ARG A 1 169 ? 6.898 -13.957 9.272 1.00 47.09 169 ARG A O 1
ATOM 1359 N N . LEU A 1 170 ? 5.379 -12.357 9.692 1.00 45.28 170 LEU A N 1
ATOM 1360 C CA . LEU A 1 170 ? 4.341 -12.895 8.804 1.00 45.28 170 LEU A CA 1
ATOM 1361 C C . LEU A 1 170 ? 4.686 -12.726 7.317 1.00 45.28 170 LEU A C 1
ATOM 1363 O O . LEU A 1 170 ? 4.166 -13.484 6.492 1.00 45.28 170 LEU A O 1
ATOM 1367 N N . ARG A 1 171 ? 5.590 -11.797 6.959 1.00 49.31 171 ARG A N 1
ATOM 1368 C CA . ARG A 1 171 ? 6.194 -11.766 5.612 1.00 49.31 171 ARG A CA 1
ATOM 1369 C C . ARG A 1 171 ? 6.932 -13.073 5.337 1.00 49.31 171 ARG A C 1
ATOM 1371 O O . ARG A 1 171 ? 6.670 -13.691 4.313 1.00 49.31 171 ARG A O 1
ATOM 1378 N N . MET A 1 172 ? 7.787 -13.530 6.257 1.00 45.91 172 MET A N 1
ATOM 1379 C CA . MET A 1 172 ? 8.602 -14.738 6.056 1.00 45.91 172 MET A CA 1
ATOM 1380 C C . MET A 1 172 ? 7.778 -16.031 5.950 1.00 45.91 172 MET A C 1
ATOM 1382 O O . MET A 1 172 ? 8.186 -16.945 5.244 1.00 45.91 172 MET A O 1
ATOM 1386 N N . GLU A 1 173 ? 6.624 -16.121 6.618 1.00 43.81 173 GLU A N 1
ATOM 1387 C CA . GLU A 1 173 ? 5.779 -17.328 6.577 1.00 43.81 173 GLU A CA 1
ATOM 1388 C C . GLU A 1 173 ? 4.903 -17.427 5.314 1.00 43.81 173 GLU A C 1
ATOM 1390 O O . GLU A 1 173 ? 4.569 -18.530 4.879 1.00 43.81 173 GLU A O 1
ATOM 1395 N N . ASN A 1 174 ? 4.538 -16.293 4.701 1.00 43.00 174 ASN A N 1
ATOM 1396 C CA . ASN A 1 174 ? 3.697 -16.261 3.497 1.00 43.00 174 ASN A CA 1
ATOM 1397 C C . ASN A 1 174 ? 4.500 -16.132 2.187 1.00 43.00 174 ASN A C 1
ATOM 1399 O O . ASN A 1 174 ? 3.986 -16.479 1.119 1.00 43.00 174 ASN A O 1
ATOM 1403 N N . TYR A 1 175 ? 5.758 -15.678 2.246 1.00 44.69 175 TYR A N 1
ATOM 1404 C CA . TYR A 1 175 ? 6.657 -15.625 1.090 1.00 44.69 175 TYR A CA 1
ATOM 1405 C C . TYR A 1 175 ? 7.306 -16.993 0.844 1.00 44.69 175 TYR A C 1
ATOM 1407 O O . TYR A 1 175 ? 8.371 -17.310 1.360 1.00 44.69 175 TYR A O 1
ATOM 1415 N N . THR A 1 176 ? 6.648 -17.825 0.040 1.00 42.12 176 THR A N 1
ATOM 1416 C CA . THR A 1 176 ? 7.163 -19.149 -0.347 1.00 42.12 176 THR A CA 1
ATOM 1417 C C . THR A 1 176 ? 7.758 -19.097 -1.763 1.00 42.12 176 THR A C 1
ATOM 1419 O O . THR A 1 176 ? 7.205 -18.423 -2.641 1.00 42.12 176 THR A O 1
ATOM 1422 N N . GLU A 1 177 ? 8.904 -19.763 -1.988 1.00 38.03 177 GLU A N 1
ATOM 1423 C CA . GLU A 1 177 ? 9.672 -19.727 -3.258 1.00 38.03 177 GLU A CA 1
ATOM 1424 C C . GLU A 1 177 ? 8.826 -20.099 -4.492 1.00 38.03 177 GLU A C 1
ATOM 1426 O O . GLU A 1 177 ? 9.085 -19.638 -5.609 1.00 38.03 177 GLU A O 1
ATOM 1431 N N . ASP A 1 178 ? 7.811 -20.940 -4.282 1.00 37.41 178 ASP A N 1
ATOM 1432 C CA . ASP A 1 178 ? 6.873 -21.460 -5.272 1.00 37.41 178 ASP A CA 1
ATOM 1433 C C . ASP A 1 178 ? 5.727 -20.498 -5.621 1.00 37.41 178 ASP A C 1
ATOM 1435 O O . ASP A 1 178 ? 5.127 -20.652 -6.687 1.00 37.41 178 ASP A O 1
ATOM 1439 N N . LYS A 1 179 ? 5.429 -19.499 -4.777 1.00 39.66 179 LYS A N 1
ATOM 1440 C CA . LYS A 1 179 ? 4.266 -18.608 -4.966 1.00 39.66 179 LYS A CA 1
ATOM 1441 C C . LYS A 1 179 ? 4.613 -17.178 -5.347 1.00 39.66 179 LYS A C 1
ATOM 1443 O O . LYS A 1 179 ? 3.851 -16.595 -6.108 1.00 39.66 179 LYS A O 1
ATOM 1448 N N . GLY A 1 180 ? 5.732 -16.634 -4.858 1.00 45.25 180 GLY A N 1
ATOM 1449 C CA . GLY A 1 180 ? 6.077 -15.216 -5.037 1.00 45.25 180 GLY A CA 1
ATOM 1450 C C . GLY A 1 180 ? 5.012 -14.312 -4.412 1.00 45.25 180 GLY A C 1
ATOM 1451 O O . GLY A 1 180 ? 4.097 -13.864 -5.097 1.00 45.25 180 GLY A O 1
ATOM 1452 N N . GLY A 1 181 ? 5.089 -14.118 -3.094 1.00 50.78 181 GLY A N 1
ATOM 1453 C CA . GLY A 1 181 ? 4.037 -13.437 -2.339 1.00 50.78 181 GLY A CA 1
ATOM 1454 C C . GLY A 1 181 ? 3.821 -11.985 -2.772 1.00 50.78 181 GLY A C 1
ATOM 1455 O O . GLY A 1 181 ? 4.767 -11.289 -3.137 1.00 50.78 181 GLY A O 1
ATOM 1456 N N . GLU A 1 182 ? 2.576 -11.524 -2.668 1.00 60.41 182 GLU A N 1
ATOM 1457 C CA . GLU A 1 182 ? 2.279 -10.093 -2.630 1.00 60.41 182 GLU A CA 1
ATOM 1458 C C . GLU A 1 182 ? 2.490 -9.576 -1.197 1.00 60.41 182 GLU A C 1
ATOM 1460 O O . GLU A 1 182 ? 2.096 -10.231 -0.225 1.00 60.41 182 GLU A O 1
ATOM 1465 N N . LEU A 1 183 ? 3.089 -8.398 -1.040 1.00 69.75 183 LEU A N 1
ATOM 1466 C CA . LEU A 1 183 ? 3.204 -7.730 0.252 1.00 69.75 183 LEU A CA 1
ATOM 1467 C C . LEU A 1 183 ? 1.818 -7.332 0.761 1.00 69.75 183 LEU A C 1
ATOM 1469 O O . LEU A 1 183 ? 1.078 -6.595 0.105 1.00 69.75 183 LEU A O 1
ATOM 1473 N N . GLN A 1 184 ? 1.493 -7.776 1.972 1.00 77.12 184 GLN A N 1
ATOM 1474 C CA . GLN A 1 184 ? 0.179 -7.592 2.575 1.00 77.12 184 GLN A CA 1
ATOM 1475 C C . GLN A 1 184 ? 0.274 -7.140 4.033 1.00 77.12 184 GLN A C 1
ATOM 1477 O O . GLN A 1 184 ? 1.107 -7.622 4.799 1.00 77.12 184 GLN A O 1
ATOM 1482 N N . TYR A 1 185 ? -0.638 -6.257 4.420 1.00 81.38 185 TYR A N 1
ATOM 1483 C CA . TYR A 1 185 ? -0.981 -6.023 5.813 1.00 81.38 185 TYR A CA 1
ATOM 1484 C C . TYR A 1 185 ? -1.885 -7.151 6.328 1.00 81.38 185 TYR A C 1
ATOM 1486 O O . TYR A 1 185 ? -2.692 -7.698 5.572 1.00 81.38 185 TYR A O 1
ATOM 1494 N N . THR A 1 186 ? -1.805 -7.465 7.622 1.00 86.06 186 THR A N 1
ATOM 1495 C CA . THR A 1 186 ? -2.654 -8.467 8.288 1.00 86.06 186 THR A CA 1
ATOM 1496 C C . THR A 1 186 ? -3.481 -7.835 9.405 1.00 86.06 186 THR A C 1
ATOM 1498 O O . THR A 1 186 ? -2.960 -7.084 10.226 1.00 86.06 186 THR A O 1
ATOM 1501 N N . ALA A 1 187 ? -4.785 -8.118 9.432 1.00 91.56 187 ALA A N 1
ATOM 1502 C CA . ALA A 1 187 ? -5.693 -7.623 10.459 1.00 91.56 187 ALA A CA 1
ATOM 1503 C C . ALA A 1 187 ? -5.401 -8.301 11.808 1.00 91.56 187 ALA A C 1
ATOM 1505 O O . ALA A 1 187 ? -5.495 -9.520 11.930 1.00 91.56 187 ALA A O 1
ATOM 1506 N N . THR A 1 188 ? -5.084 -7.507 12.832 1.00 90.31 188 THR A N 1
ATOM 1507 C CA . THR A 1 188 ? -4.843 -7.991 14.206 1.00 90.31 188 THR A CA 1
ATOM 1508 C C . THR A 1 188 ? -6.112 -7.958 15.055 1.00 90.31 188 THR A C 1
ATOM 1510 O O . THR A 1 188 ? -6.342 -8.809 15.911 1.00 90.31 188 THR A O 1
ATOM 1513 N N . SER A 1 189 ? -6.937 -6.934 14.835 1.00 94.25 189 SER A N 1
ATOM 1514 C CA . SER A 1 189 ? -8.132 -6.619 15.616 1.00 94.25 189 SER A CA 1
ATOM 1515 C C . SER A 1 189 ? -8.990 -5.600 14.865 1.00 94.25 189 SER A C 1
ATOM 1517 O O . SER A 1 189 ? -8.543 -5.020 13.875 1.00 94.25 189 SER A O 1
ATOM 1519 N N . PHE A 1 190 ? -10.218 -5.355 15.315 1.00 97.56 190 PHE A N 1
ATOM 1520 C CA . PHE A 1 190 ? -11.085 -4.317 14.748 1.00 97.56 190 PHE A CA 1
ATOM 1521 C C . PHE A 1 190 ? -12.116 -3.813 15.762 1.00 97.56 190 PHE A C 1
ATOM 1523 O O . PHE A 1 190 ? -12.523 -4.552 16.660 1.00 97.56 190 PHE A O 1
ATOM 1530 N N . TYR A 1 191 ? -12.568 -2.573 15.581 1.00 98.00 191 TYR A N 1
ATOM 1531 C CA . TYR A 1 191 ? -13.723 -2.005 16.269 1.00 98.00 191 TYR A CA 1
ATOM 1532 C C . TYR A 1 191 ? -14.941 -1.930 15.358 1.00 98.00 191 TYR A C 1
ATOM 1534 O O . TYR A 1 191 ? -14.829 -1.399 14.257 1.00 98.00 191 TYR A O 1
ATOM 1542 N N . VAL A 1 192 ? -16.109 -2.348 15.852 1.00 97.50 192 VAL A N 1
ATOM 1543 C CA . VAL A 1 192 ? -17.419 -2.053 15.242 1.00 97.50 192 VAL A CA 1
ATOM 1544 C C . VAL A 1 192 ? -18.157 -1.047 16.118 1.00 97.50 192 VAL A C 1
ATOM 1546 O O . VAL A 1 192 ? -18.405 -1.304 17.301 1.00 97.50 192 VAL A O 1
ATOM 1549 N N . PHE A 1 193 ? -18.506 0.096 15.533 1.00 96.88 193 PHE A N 1
ATOM 1550 C CA . PHE A 1 193 ? -19.122 1.224 16.226 1.00 96.88 193 PHE A CA 1
ATOM 1551 C C . PHE A 1 193 ? -20.660 1.146 16.185 1.00 96.88 193 PHE A C 1
ATOM 1553 O O . PHE A 1 193 ? -21.241 0.635 15.221 1.00 96.88 193 PHE A O 1
ATOM 1560 N N . PRO A 1 194 ? -21.352 1.660 17.219 1.00 94.12 194 PRO A N 1
ATOM 1561 C CA . PRO A 1 194 ? -22.802 1.521 17.334 1.00 94.12 194 PRO A CA 1
ATOM 1562 C C . PRO A 1 194 ? -23.578 2.493 16.433 1.00 94.12 194 PRO A C 1
ATOM 1564 O O . PRO A 1 194 ? -24.721 2.210 16.063 1.00 94.12 194 PRO A O 1
ATOM 1567 N N . THR A 1 195 ? -22.966 3.624 16.067 1.00 93.81 195 THR A N 1
ATOM 1568 C CA . THR A 1 195 ? -23.557 4.723 15.288 1.00 93.81 195 THR A CA 1
ATOM 1569 C C . THR A 1 195 ? -22.532 5.325 14.322 1.00 93.81 195 THR A C 1
ATOM 1571 O O . THR A 1 195 ? -21.323 5.174 14.524 1.00 93.81 195 THR A O 1
ATOM 1574 N N . ASP A 1 196 ? -23.007 6.016 13.282 1.00 94.62 196 ASP A N 1
ATOM 1575 C CA . ASP A 1 196 ? -22.141 6.719 12.323 1.00 94.62 196 ASP A CA 1
ATOM 1576 C C . ASP A 1 196 ? -21.363 7.849 13.004 1.00 94.62 196 ASP A C 1
ATOM 1578 O O . ASP A 1 196 ? -20.201 8.091 12.684 1.00 94.62 196 ASP A O 1
ATOM 1582 N N . GLU A 1 197 ? -21.987 8.525 13.969 1.00 95.94 197 GLU A N 1
ATOM 1583 C CA . GLU A 1 197 ? -21.400 9.626 14.730 1.00 95.94 197 GLU A CA 1
ATOM 1584 C C . GLU A 1 197 ? -20.218 9.140 15.570 1.00 95.94 197 GLU A C 1
ATOM 1586 O O . GLU A 1 197 ? -19.166 9.772 15.556 1.00 95.94 197 GLU A O 1
ATOM 1591 N N . ALA A 1 198 ? -20.353 7.993 16.249 1.00 96.62 198 ALA A N 1
ATOM 1592 C CA . ALA A 1 198 ? -19.278 7.408 17.049 1.00 96.62 198 ALA A CA 1
ATOM 1593 C C . ALA A 1 198 ? -18.091 6.966 16.178 1.00 96.62 198 ALA A C 1
ATOM 1595 O O . ALA A 1 198 ? -16.941 7.198 16.547 1.00 96.62 198 ALA A O 1
ATOM 1596 N N . TYR A 1 199 ? -18.369 6.375 15.008 1.00 97.69 199 TYR A N 1
ATOM 1597 C CA . TYR A 1 199 ? -17.343 6.029 14.021 1.00 97.69 199 TYR A CA 1
ATOM 1598 C C . TYR A 1 199 ? -16.613 7.282 13.511 1.00 97.69 199 TYR A C 1
ATOM 1600 O O . TYR A 1 199 ? -15.384 7.338 13.548 1.00 97.69 199 TYR A O 1
ATOM 1608 N N . LYS A 1 200 ? -17.357 8.312 13.084 1.00 97.88 200 LYS A N 1
ATOM 1609 C CA . LYS A 1 200 ? -16.797 9.563 12.546 1.00 97.88 200 LYS A CA 1
ATOM 1610 C C . LYS A 1 200 ? -16.010 10.341 13.597 1.00 97.88 200 LYS A C 1
ATOM 1612 O O . LYS A 1 200 ? -14.925 10.822 13.289 1.00 97.88 200 LYS A O 1
ATOM 1617 N N . GLU A 1 201 ? -16.505 10.430 14.833 1.00 97.81 201 GLU A N 1
ATOM 1618 C CA . GLU A 1 201 ? -15.781 11.068 15.939 1.00 97.81 201 GLU A CA 1
ATOM 1619 C C . GLU A 1 201 ? -14.427 10.382 16.170 1.00 97.81 201 GLU A C 1
ATOM 1621 O O . GLU A 1 201 ? -13.390 11.043 16.175 1.00 97.81 201 GLU A O 1
ATOM 1626 N N . TYR A 1 202 ? -14.423 9.052 16.276 1.00 97.88 202 TYR A N 1
ATOM 1627 C CA . TYR A 1 202 ? -13.206 8.279 16.492 1.00 97.88 202 TYR A CA 1
ATOM 1628 C C . TYR A 1 202 ? -12.207 8.385 15.327 1.00 97.88 202 TYR A C 1
ATOM 1630 O O . TYR A 1 202 ? -11.023 8.626 15.555 1.00 97.88 202 TYR A O 1
ATOM 1638 N N . VAL A 1 203 ? -12.664 8.266 14.074 1.00 97.31 203 VAL A N 1
ATOM 1639 C CA . VAL A 1 203 ? -11.794 8.408 12.890 1.00 97.31 203 VAL A CA 1
ATOM 1640 C C . VAL A 1 203 ? -11.205 9.819 12.792 1.00 97.31 203 VAL A C 1
ATOM 1642 O O . VAL A 1 203 ? -10.029 9.959 12.460 1.00 97.31 203 VAL A O 1
ATOM 1645 N N . ASN A 1 204 ? -11.964 10.860 13.146 1.00 96.88 204 ASN A N 1
ATOM 1646 C CA . ASN A 1 204 ? -11.449 12.230 13.195 1.00 96.88 204 ASN A CA 1
ATOM 1647 C C . ASN A 1 204 ? -10.378 12.406 14.288 1.00 96.88 204 ASN A C 1
ATOM 1649 O O . ASN A 1 204 ? -9.377 13.078 14.048 1.00 96.88 204 ASN A O 1
ATOM 1653 N N . ILE A 1 205 ? -10.547 11.778 15.460 1.00 96.06 205 ILE A N 1
ATOM 1654 C CA . ILE A 1 205 ? -9.530 11.764 16.528 1.00 96.06 205 ILE A CA 1
ATOM 1655 C C . ILE A 1 205 ? -8.268 11.014 16.082 1.00 96.06 205 ILE A C 1
ATOM 1657 O O . ILE A 1 205 ? -7.166 11.459 16.390 1.00 96.06 205 ILE A O 1
ATOM 1661 N N . LEU A 1 206 ? -8.399 9.906 15.340 1.00 94.38 206 LEU A N 1
ATOM 1662 C CA . LEU A 1 206 ? -7.238 9.217 14.771 1.00 94.38 206 LEU A CA 1
ATOM 1663 C C . LEU A 1 206 ? -6.491 10.091 13.762 1.00 94.38 206 LEU A C 1
ATOM 1665 O O . LEU A 1 206 ? -5.268 10.125 13.795 1.00 94.38 206 LEU A O 1
ATOM 1669 N N . LYS A 1 207 ? -7.208 10.774 12.865 1.00 93.19 207 LYS A N 1
ATOM 1670 C CA . LYS A 1 207 ? -6.607 11.579 11.792 1.00 93.19 207 LYS A CA 1
ATOM 1671 C C . LYS A 1 207 ? -5.941 12.862 12.282 1.00 93.19 207 LYS A C 1
ATOM 1673 O O . LYS A 1 207 ? -4.873 13.200 11.788 1.00 93.19 207 LYS A O 1
ATOM 1678 N N . SER A 1 208 ? -6.507 13.533 13.289 1.00 91.06 208 SER A N 1
ATOM 1679 C CA . SER A 1 208 ? -6.091 14.879 13.737 1.00 91.06 208 SER A CA 1
ATOM 1680 C C . SER A 1 208 ? -4.641 15.024 14.222 1.00 91.06 208 SER A C 1
ATOM 1682 O O . SER A 1 208 ? -4.184 16.143 14.452 1.00 91.06 208 SER A O 1
ATOM 1684 N N . ILE A 1 209 ? -3.927 13.910 14.404 1.00 89.69 209 ILE A N 1
ATOM 1685 C CA . ILE A 1 209 ? -2.541 13.853 14.877 1.00 89.69 209 ILE A CA 1
ATOM 1686 C C . ILE A 1 209 ? -1.542 13.403 13.791 1.00 89.69 209 ILE A C 1
ATOM 1688 O O . ILE A 1 209 ? -0.331 13.501 14.002 1.00 89.69 209 ILE A O 1
ATOM 1692 N N . TYR A 1 210 ? -2.025 12.926 12.638 1.00 88.19 210 TYR A N 1
ATOM 1693 C CA . TYR A 1 210 ? -1.187 12.530 11.503 1.00 88.19 210 TYR A CA 1
ATOM 1694 C C . TYR A 1 210 ? -0.885 13.719 10.586 1.00 88.19 210 TYR A C 1
ATOM 1696 O O . TYR A 1 210 ? -1.697 14.623 10.428 1.00 88.19 210 TYR A O 1
ATOM 1704 N N . VAL A 1 211 ? 0.281 13.699 9.939 1.00 83.88 211 VAL A N 1
ATOM 1705 C CA . VAL A 1 211 ? 0.613 14.639 8.856 1.00 83.88 211 VAL A CA 1
ATOM 1706 C C . VAL A 1 211 ? -0.215 14.312 7.606 1.00 83.88 211 VAL A C 1
ATOM 1708 O O . VAL A 1 211 ? -0.110 13.200 7.087 1.00 83.88 211 VAL A O 1
ATOM 1711 N N . ASP A 1 212 ? -0.962 15.291 7.082 1.00 80.81 212 ASP A N 1
ATOM 1712 C CA . ASP A 1 212 ? -1.878 15.183 5.930 1.00 80.81 212 ASP A CA 1
ATOM 1713 C C . ASP A 1 212 ? -1.310 14.373 4.746 1.00 80.81 212 ASP A C 1
ATOM 1715 O O . ASP A 1 212 ? -1.953 13.459 4.228 1.00 80.81 212 ASP A O 1
ATOM 1719 N N . GLU A 1 213 ? -0.071 14.662 4.327 1.00 74.50 213 GLU A N 1
ATOM 1720 C CA . GLU A 1 213 ? 0.582 14.001 3.182 1.00 74.50 213 GLU A CA 1
ATOM 1721 C C . GLU A 1 213 ? 0.808 12.489 3.383 1.00 74.50 213 GLU A C 1
ATOM 1723 O O . GLU A 1 213 ? 0.953 11.738 2.409 1.00 74.50 213 GLU A O 1
ATOM 1728 N N . LEU A 1 214 ? 0.815 12.040 4.642 1.00 75.56 214 LEU A N 1
ATOM 1729 C CA . LEU A 1 214 ? 1.025 10.657 5.060 1.00 75.56 214 LEU A CA 1
ATOM 1730 C C . LEU A 1 214 ? -0.285 9.944 5.435 1.00 75.56 214 LEU A C 1
ATOM 1732 O O . LEU A 1 214 ? -0.259 8.723 5.599 1.00 75.56 214 LEU A O 1
ATOM 1736 N N . GLU A 1 215 ? -1.432 10.639 5.513 1.00 79.12 215 GLU A N 1
ATOM 1737 C CA . GLU A 1 215 ? -2.714 10.025 5.899 1.00 79.12 215 GLU A CA 1
ATOM 1738 C C . GLU A 1 215 ? -3.041 8.787 5.059 1.00 79.12 215 GLU A C 1
ATOM 1740 O O . GLU A 1 215 ? -3.331 7.737 5.617 1.00 79.12 215 GLU A O 1
ATOM 1745 N N . LYS A 1 216 ? -2.943 8.874 3.726 1.00 77.19 216 LYS A N 1
ATOM 1746 C CA . LYS A 1 216 ? -3.255 7.767 2.794 1.00 77.19 216 LYS A CA 1
ATOM 1747 C C . LYS A 1 216 ? -2.436 6.489 3.020 1.00 77.19 216 LYS A C 1
ATOM 1749 O O . LYS A 1 216 ? -2.768 5.442 2.481 1.00 77.19 216 LYS A O 1
ATOM 1754 N N . ILE A 1 217 ? -1.336 6.588 3.765 1.00 78.75 217 ILE A N 1
ATOM 1755 C CA . ILE A 1 217 ? -0.475 5.458 4.110 1.00 78.75 217 ILE A CA 1
ATOM 1756 C C . ILE A 1 217 ? -1.021 4.758 5.358 1.00 78.75 217 ILE A C 1
ATOM 1758 O O . ILE A 1 217 ? -1.059 3.535 5.395 1.00 78.75 217 ILE A O 1
ATOM 1762 N N . TYR A 1 218 ? -1.477 5.523 6.352 1.00 85.19 218 TYR A N 1
ATOM 1763 C CA . TYR A 1 218 ? -1.957 5.005 7.637 1.00 85.19 218 TYR A CA 1
ATOM 1764 C C . TYR A 1 218 ? -3.475 4.800 7.692 1.00 85.19 218 TYR A C 1
ATOM 1766 O O . TYR A 1 218 ? -3.942 4.022 8.514 1.00 85.19 218 TYR A O 1
ATOM 1774 N N . PHE A 1 219 ? -4.245 5.439 6.814 1.00 91.50 219 PHE A N 1
ATOM 1775 C CA . PHE A 1 219 ? -5.697 5.323 6.693 1.00 91.50 219 PHE A CA 1
ATOM 1776 C C . PHE A 1 219 ? -6.040 4.715 5.334 1.00 91.50 219 PHE A C 1
ATOM 1778 O O . PHE A 1 219 ? -6.085 5.401 4.314 1.00 91.50 219 PHE A O 1
ATOM 1785 N N . LEU A 1 220 ? -6.249 3.403 5.340 1.00 90.06 220 LEU A N 1
ATOM 1786 C CA . LEU A 1 220 ? -6.409 2.564 4.158 1.00 90.06 220 LEU A CA 1
ATOM 1787 C C . LEU A 1 220 ? -7.895 2.312 3.878 1.00 90.06 220 LEU A C 1
ATOM 1789 O O . LEU A 1 220 ? -8.664 2.089 4.814 1.00 90.06 220 LEU A O 1
ATOM 1793 N N . ASP A 1 221 ? -8.295 2.242 2.607 1.00 89.94 221 ASP A N 1
ATOM 1794 C CA . ASP A 1 221 ? -9.543 1.568 2.221 1.00 89.94 221 ASP A CA 1
ATOM 1795 C C . ASP A 1 221 ? -9.257 0.062 2.052 1.00 89.94 221 ASP A C 1
ATOM 1797 O O . ASP A 1 221 ? -8.549 -0.328 1.119 1.00 89.94 221 ASP A O 1
ATOM 1801 N N . PRO A 1 222 ? -9.819 -0.833 2.892 1.00 89.38 222 PRO A N 1
ATOM 1802 C CA . PRO A 1 222 ? -9.591 -2.273 2.775 1.00 89.38 222 PRO A CA 1
ATOM 1803 C C . PRO A 1 222 ? -10.115 -2.901 1.477 1.00 89.38 222 PRO A C 1
ATOM 1805 O O . PRO A 1 222 ? -9.831 -4.077 1.224 1.00 89.38 222 PRO A O 1
ATOM 1808 N N . LYS A 1 223 ? -10.869 -2.155 0.659 1.00 86.38 223 LYS A N 1
ATOM 1809 C CA . LYS A 1 223 ? -11.402 -2.557 -0.652 1.00 86.38 223 LYS A CA 1
ATOM 1810 C C . LYS A 1 223 ? -10.541 -2.053 -1.821 1.00 86.38 223 LYS A C 1
ATOM 1812 O O . LYS A 1 223 ? -10.649 -2.613 -2.910 1.00 86.38 223 LYS A O 1
ATOM 1817 N N . GLU A 1 224 ? -9.646 -1.086 -1.608 1.00 84.75 224 GLU A N 1
ATOM 1818 C CA . GLU A 1 224 ? -8.744 -0.561 -2.642 1.00 84.75 224 GLU A CA 1
ATOM 1819 C C . GLU A 1 224 ? -7.714 -1.622 -3.065 1.00 84.75 224 GLU A C 1
ATOM 1821 O O . GLU A 1 224 ? -7.027 -2.230 -2.239 1.00 84.75 224 GLU A O 1
ATOM 1826 N N . ARG A 1 225 ? -7.580 -1.860 -4.370 1.00 79.25 225 ARG A N 1
ATOM 1827 C CA . ARG A 1 225 ? -6.598 -2.790 -4.943 1.00 79.25 225 ARG A CA 1
ATOM 1828 C C . ARG A 1 225 ? -5.897 -2.108 -6.109 1.00 79.25 225 ARG A C 1
ATOM 1830 O O . ARG A 1 225 ? -6.459 -2.042 -7.199 1.00 79.25 225 ARG A O 1
ATOM 1837 N N . LEU A 1 226 ? -4.683 -1.608 -5.883 1.00 82.69 226 LEU A N 1
ATOM 1838 C CA . LEU A 1 226 ? -3.881 -1.056 -6.972 1.00 82.69 226 LEU A CA 1
ATOM 1839 C C . LEU A 1 226 ? -3.347 -2.195 -7.866 1.00 82.69 226 LEU A C 1
ATOM 1841 O O . LEU A 1 226 ? -2.934 -3.239 -7.338 1.00 82.69 226 LEU A O 1
ATOM 1845 N N . PRO A 1 227 ? -3.321 -2.021 -9.204 1.00 85.31 227 PRO A N 1
ATOM 1846 C CA . PRO A 1 227 ? -2.659 -2.959 -10.104 1.00 85.31 227 PRO A CA 1
ATOM 1847 C C . PRO A 1 227 ? -1.191 -3.157 -9.716 1.00 85.31 227 PRO A C 1
ATOM 1849 O O . PRO A 1 227 ? -0.505 -2.206 -9.330 1.00 85.31 227 PRO A O 1
ATOM 1852 N N . LEU A 1 228 ? -0.725 -4.401 -9.806 1.00 82.25 228 LEU A N 1
ATOM 1853 C CA . LEU A 1 228 ? 0.616 -4.809 -9.405 1.00 82.25 228 LEU A CA 1
ATOM 1854 C C . LEU A 1 228 ? 1.572 -4.795 -10.597 1.00 82.25 228 LEU A C 1
ATOM 1856 O O . LEU A 1 228 ? 1.270 -5.342 -11.662 1.00 82.25 228 LEU A O 1
ATOM 1860 N N . VAL A 1 229 ? 2.750 -4.220 -10.373 1.00 84.00 229 VAL A N 1
ATOM 1861 C CA . VAL A 1 229 ? 3.907 -4.299 -11.261 1.00 84.00 229 VAL A CA 1
ATOM 1862 C C . VAL A 1 229 ? 5.043 -5.013 -10.532 1.00 84.00 229 VAL A C 1
ATOM 1864 O O . VAL A 1 229 ? 5.626 -4.500 -9.579 1.00 84.00 229 VAL A O 1
ATOM 1867 N N . LEU A 1 230 ? 5.357 -6.219 -10.986 1.00 83.62 230 LEU A N 1
ATOM 1868 C CA . LEU A 1 230 ? 6.482 -7.012 -10.505 1.00 83.62 230 LEU A CA 1
ATOM 1869 C C . LEU A 1 230 ? 7.731 -6.659 -11.310 1.00 83.62 230 LEU A C 1
ATOM 1871 O O . LEU A 1 230 ? 7.678 -6.669 -12.538 1.00 83.62 230 LEU A O 1
ATOM 1875 N N . VAL A 1 231 ? 8.857 -6.402 -10.642 1.00 82.56 231 VAL A N 1
ATOM 1876 C CA . VAL A 1 231 ? 10.166 -6.223 -11.294 1.00 82.56 231 VAL A CA 1
ATOM 1877 C C . VAL A 1 231 ? 11.155 -7.280 -10.808 1.00 82.56 231 VAL A C 1
ATOM 1879 O O . VAL A 1 231 ? 11.319 -7.462 -9.607 1.00 82.56 231 VAL A O 1
ATOM 1882 N N . GLY A 1 232 ? 11.818 -7.994 -11.717 1.00 82.62 232 GLY A N 1
ATOM 1883 C CA . GLY A 1 232 ? 12.699 -9.113 -11.358 1.00 82.62 232 GLY A CA 1
ATOM 1884 C C . GLY A 1 232 ? 13.836 -9.350 -12.346 1.00 82.62 232 GLY A C 1
ATOM 1885 O O . GLY A 1 232 ? 13.890 -8.747 -13.418 1.00 82.62 232 GLY A O 1
ATOM 1886 N N . ARG A 1 233 ? 14.753 -10.263 -12.007 1.00 85.81 233 ARG A N 1
ATOM 1887 C CA . ARG A 1 233 ? 15.822 -10.703 -12.922 1.00 85.81 233 ARG A CA 1
ATOM 1888 C C . ARG A 1 233 ? 15.332 -11.808 -13.851 1.00 85.81 233 ARG A C 1
ATOM 1890 O O . ARG A 1 233 ? 14.690 -12.761 -13.411 1.00 85.81 233 ARG A O 1
ATOM 1897 N N . VAL A 1 234 ? 15.725 -11.753 -15.123 1.00 88.44 234 VAL A N 1
ATOM 1898 C CA . VAL A 1 234 ? 15.375 -12.767 -16.139 1.00 88.44 234 VAL A CA 1
ATOM 1899 C C . VAL A 1 234 ? 15.859 -14.175 -15.754 1.00 88.44 234 VAL A C 1
ATOM 1901 O O . VAL A 1 234 ? 15.212 -15.168 -16.083 1.00 88.44 234 VAL A O 1
ATOM 1904 N N . ALA A 1 235 ? 16.942 -14.288 -14.978 1.00 84.00 235 ALA A N 1
ATOM 1905 C CA . ALA A 1 235 ? 17.398 -15.553 -14.396 1.00 84.00 235 ALA A CA 1
ATOM 1906 C C . ALA A 1 235 ? 16.311 -16.314 -13.598 1.00 84.00 235 ALA A C 1
ATOM 1908 O O . ALA A 1 235 ? 16.309 -17.550 -13.613 1.00 84.00 235 ALA A O 1
ATOM 1909 N N . GLU A 1 236 ? 15.385 -15.600 -12.949 1.00 80.38 236 GLU A N 1
ATOM 1910 C CA . GLU A 1 236 ? 14.349 -16.134 -12.043 1.00 80.38 236 GLU A CA 1
ATOM 1911 C C . GLU A 1 236 ? 12.928 -16.086 -12.624 1.00 80.38 236 GLU A C 1
ATOM 1913 O O . GLU A 1 236 ? 11.993 -16.623 -12.018 1.00 80.38 236 GLU A O 1
ATOM 1918 N N . ALA A 1 237 ? 12.785 -15.452 -13.791 1.00 84.31 237 ALA A N 1
ATOM 1919 C CA . ALA A 1 237 ? 11.520 -15.146 -14.440 1.00 84.31 237 ALA A CA 1
ATOM 1920 C C . ALA A 1 237 ? 10.636 -16.382 -14.715 1.00 84.31 237 ALA A C 1
ATOM 1922 O O . ALA A 1 237 ? 11.145 -17.503 -14.856 1.00 84.31 237 ALA A O 1
ATOM 1923 N N . PRO A 1 238 ? 9.308 -16.186 -14.848 1.00 84.62 238 PRO A N 1
ATOM 1924 C CA . PRO A 1 238 ? 8.392 -17.207 -15.349 1.00 84.62 238 PRO A CA 1
ATOM 1925 C C . PRO A 1 238 ? 8.854 -17.818 -16.679 1.00 84.62 238 PRO A C 1
ATOM 1927 O O . PRO A 1 238 ? 9.439 -17.140 -17.519 1.00 84.62 238 PRO A O 1
ATOM 1930 N N . SER A 1 239 ? 8.530 -19.092 -16.908 1.00 86.88 239 SER A N 1
ATOM 1931 C CA . SER A 1 239 ? 9.027 -19.877 -18.052 1.00 86.88 239 SER A CA 1
ATOM 1932 C C . SER A 1 239 ? 8.646 -19.345 -19.440 1.00 86.88 239 SER A C 1
ATOM 1934 O O . SER A 1 239 ? 9.283 -19.725 -20.420 1.00 86.88 239 SER A O 1
ATOM 1936 N N . PHE A 1 240 ? 7.637 -18.473 -19.539 1.00 89.56 240 PHE A N 1
ATOM 1937 C CA . PHE A 1 240 ? 7.265 -17.808 -20.791 1.00 89.56 240 PHE A CA 1
ATOM 1938 C C . PHE A 1 240 ? 8.215 -16.664 -21.181 1.00 89.56 240 PHE A C 1
ATOM 1940 O O . PHE A 1 240 ? 8.189 -16.240 -22.333 1.00 89.56 240 PHE A O 1
ATOM 1947 N N . ILE A 1 241 ? 9.047 -16.167 -20.256 1.00 90.25 241 ILE A N 1
ATOM 1948 C CA . ILE A 1 241 ? 10.100 -15.186 -20.538 1.00 90.25 241 ILE A CA 1
ATOM 1949 C C . ILE A 1 241 ? 11.367 -15.959 -20.942 1.00 90.25 241 ILE A C 1
ATOM 1951 O O . ILE A 1 241 ? 11.944 -16.662 -20.105 1.00 90.25 241 ILE A O 1
ATOM 1955 N N . PRO A 1 242 ? 11.831 -15.865 -22.205 1.00 88.50 242 PRO A N 1
ATOM 1956 C CA . PRO A 1 242 ? 13.073 -16.505 -22.622 1.00 88.50 242 PRO A CA 1
ATOM 1957 C C . PRO A 1 242 ? 14.248 -16.011 -21.776 1.00 88.50 242 PRO A C 1
ATOM 1959 O O . PRO A 1 242 ? 14.417 -14.815 -21.585 1.00 88.50 242 PRO A O 1
ATOM 1962 N N . LYS A 1 243 ? 15.111 -16.909 -21.290 1.00 87.31 243 LYS A N 1
ATOM 1963 C CA . LYS A 1 243 ? 16.293 -16.475 -20.519 1.00 87.31 243 LYS A CA 1
ATOM 1964 C C . LYS A 1 243 ? 17.375 -15.829 -21.385 1.00 87.31 243 LYS A C 1
ATOM 1966 O O . LYS A 1 243 ? 18.211 -15.096 -20.872 1.00 87.31 243 LYS A O 1
ATOM 1971 N N . ARG A 1 244 ? 17.378 -16.135 -22.683 1.00 82.56 244 ARG A N 1
ATOM 1972 C CA . ARG A 1 244 ? 18.296 -15.621 -23.706 1.00 82.56 244 ARG A CA 1
ATOM 1973 C C . ARG A 1 244 ? 17.507 -15.399 -24.996 1.00 82.56 244 ARG A C 1
ATOM 1975 O O . ARG A 1 244 ? 16.514 -16.087 -25.231 1.00 82.56 244 ARG A O 1
ATOM 1982 N N . ILE A 1 245 ? 17.973 -14.469 -25.820 1.00 80.50 245 ILE A N 1
ATOM 1983 C CA . ILE A 1 245 ? 17.416 -14.148 -27.138 1.00 80.50 245 ILE A CA 1
ATOM 1984 C C . ILE A 1 245 ? 18.546 -14.034 -28.165 1.00 80.50 245 ILE A C 1
ATOM 1986 O O . ILE A 1 245 ? 19.676 -13.703 -27.811 1.00 80.50 245 ILE A O 1
ATOM 1990 N N . GLU A 1 246 ? 18.241 -14.275 -29.438 1.00 71.75 246 GLU A N 1
ATOM 1991 C CA . GLU A 1 246 ? 19.160 -13.960 -30.535 1.00 71.75 246 GLU A CA 1
ATOM 1992 C C . GLU A 1 246 ? 19.025 -12.483 -30.921 1.00 71.75 246 GLU A C 1
ATOM 1994 O O . GLU A 1 246 ? 17.997 -12.052 -31.449 1.00 71.75 246 GLU A O 1
ATOM 1999 N N . ILE A 1 247 ? 20.074 -11.699 -30.671 1.00 66.56 247 ILE A N 1
ATOM 2000 C CA . ILE A 1 247 ? 20.131 -10.283 -31.045 1.00 66.56 247 ILE A CA 1
ATOM 2001 C C . ILE A 1 247 ? 20.577 -10.186 -32.508 1.00 66.56 247 ILE A C 1
ATOM 2003 O O . ILE A 1 247 ? 21.766 -10.245 -32.821 1.00 66.56 247 ILE A O 1
ATOM 2007 N N . LYS A 1 248 ? 19.614 -10.023 -33.424 1.00 53.41 248 LYS A N 1
ATOM 2008 C CA . LYS A 1 248 ? 19.873 -9.930 -34.877 1.00 53.41 248 LYS A CA 1
ATOM 2009 C C . LYS A 1 248 ? 20.607 -8.649 -35.311 1.00 53.41 248 LYS A C 1
ATOM 2011 O O . LYS A 1 248 ? 21.066 -8.579 -36.445 1.00 53.41 248 LYS A O 1
ATOM 2016 N N . ASN A 1 249 ? 20.747 -7.666 -34.419 1.00 52.69 249 ASN A N 1
ATOM 2017 C CA . ASN A 1 249 ? 21.385 -6.371 -34.690 1.00 52.69 249 ASN A CA 1
ATOM 2018 C C . ASN A 1 249 ? 22.916 -6.359 -34.472 1.00 52.69 249 ASN A C 1
ATOM 2020 O O . ASN A 1 249 ? 23.532 -5.304 -34.589 1.00 52.69 249 ASN A O 1
ATOM 2024 N N . SER A 1 250 ? 23.550 -7.508 -34.203 1.00 46.53 250 SER A N 1
ATOM 2025 C CA . SER A 1 250 ? 24.980 -7.638 -33.844 1.00 46.53 250 SER A CA 1
ATOM 2026 C C . SER A 1 250 ? 26.006 -7.200 -34.910 1.00 46.53 250 SER A C 1
ATOM 2028 O O . SER A 1 250 ? 27.208 -7.293 -34.668 1.00 46.53 250 SER A O 1
ATOM 2030 N N . GLY A 1 251 ? 25.556 -6.731 -36.078 1.00 43.38 251 GLY A N 1
ATOM 2031 C CA . GLY A 1 251 ? 26.397 -6.149 -37.131 1.00 43.38 251 GLY A CA 1
ATOM 2032 C C . GLY A 1 251 ? 26.442 -4.615 -37.155 1.00 43.38 251 GLY A C 1
ATOM 2033 O O . GLY A 1 251 ? 27.303 -4.057 -37.830 1.00 43.38 251 GLY A O 1
ATOM 2034 N N . ASN A 1 252 ? 25.550 -3.928 -36.432 1.00 47.59 252 ASN A N 1
ATOM 2035 C CA . ASN A 1 252 ? 25.612 -2.474 -36.292 1.00 47.59 252 ASN A CA 1
ATOM 2036 C C . ASN A 1 252 ? 26.510 -2.128 -35.104 1.00 47.59 252 ASN A C 1
ATOM 2038 O O . ASN A 1 252 ? 26.295 -2.624 -33.998 1.00 47.59 252 ASN A O 1
ATOM 2042 N N . THR A 1 253 ? 27.498 -1.258 -35.321 1.00 50.00 253 THR A N 1
ATOM 2043 C CA . THR A 1 253 ? 28.310 -0.693 -34.239 1.00 50.00 253 THR A CA 1
ATOM 2044 C C . THR A 1 253 ? 27.380 -0.083 -33.197 1.00 50.00 253 THR A C 1
ATOM 2046 O O . THR A 1 253 ? 26.560 0.761 -33.560 1.00 50.00 253 THR A O 1
ATOM 2049 N N . VAL A 1 254 ? 27.511 -0.483 -31.927 1.00 54.66 254 VAL A N 1
ATOM 2050 C CA . VAL A 1 254 ? 26.820 0.181 -30.810 1.00 54.66 254 VAL A CA 1
ATOM 2051 C C . VAL A 1 254 ? 27.111 1.680 -30.939 1.00 54.66 254 VAL A C 1
ATOM 2053 O O . VAL A 1 254 ? 28.287 2.057 -30.882 1.00 54.66 254 VAL A O 1
ATOM 2056 N N . PRO A 1 255 ? 26.108 2.544 -31.181 1.00 54.44 255 PRO A N 1
ATOM 2057 C CA . PRO A 1 255 ? 26.362 3.970 -31.262 1.00 54.44 255 PRO A CA 1
ATOM 2058 C C . PRO A 1 255 ? 26.765 4.416 -29.861 1.00 54.44 255 PRO A C 1
ATOM 2060 O O . PRO A 1 255 ? 25.914 4.434 -28.978 1.00 54.44 255 PRO A O 1
ATOM 2063 N N . ASN A 1 256 ? 28.056 4.716 -29.649 1.00 56.75 256 ASN A N 1
ATOM 2064 C CA . ASN A 1 256 ? 28.596 5.170 -28.362 1.00 56.75 256 ASN A CA 1
ATOM 2065 C C . ASN A 1 256 ? 27.722 6.324 -27.844 1.00 56.75 256 ASN A C 1
ATOM 2067 O O . ASN A 1 256 ? 27.833 7.438 -28.370 1.00 56.75 256 ASN A O 1
ATOM 2071 N N . PRO A 1 257 ? 26.837 6.094 -26.857 1.00 59.16 257 PRO A N 1
ATOM 2072 C CA . PRO A 1 257 ? 25.748 7.013 -26.585 1.00 59.16 257 PRO A CA 1
ATOM 2073 C C . PRO A 1 257 ? 26.230 8.024 -25.553 1.00 59.16 257 PRO A C 1
ATOM 2075 O O . PRO A 1 257 ? 25.783 8.047 -24.413 1.00 59.16 257 PRO A O 1
ATOM 2078 N N . THR A 1 258 ? 27.169 8.870 -25.977 1.00 63.44 258 THR A N 1
ATOM 2079 C CA . THR A 1 258 ? 27.840 9.895 -25.162 1.00 63.44 258 THR A CA 1
ATOM 2080 C C . THR A 1 258 ? 26.903 11.001 -24.665 1.00 63.44 258 THR A C 1
ATOM 2082 O O . THR A 1 258 ? 27.331 11.877 -23.920 1.00 63.44 258 THR A O 1
ATOM 2085 N N . SER A 1 259 ? 25.633 10.983 -25.078 1.00 77.44 259 SER A N 1
ATOM 2086 C CA . SER A 1 259 ? 24.595 11.912 -24.646 1.00 77.44 259 SER A CA 1
ATOM 2087 C C . SER A 1 259 ? 23.221 11.242 -24.640 1.00 77.44 259 SER A C 1
ATOM 2089 O O . SER A 1 259 ? 22.864 10.502 -25.561 1.00 77.44 259 SER A O 1
ATOM 2091 N N . PHE A 1 260 ? 22.397 11.602 -23.653 1.00 84.38 260 PHE A N 1
ATOM 2092 C CA . PHE A 1 260 ? 20.996 11.188 -23.547 1.00 84.38 260 PHE A CA 1
ATOM 2093 C C . PHE A 1 260 ? 20.160 11.578 -24.780 1.00 84.38 260 PHE A C 1
ATOM 2095 O O . PHE A 1 260 ? 19.163 10.923 -25.079 1.00 84.38 260 PHE A O 1
ATOM 2102 N N . SER A 1 261 ? 20.605 12.587 -25.541 1.00 84.94 261 SER A N 1
ATOM 2103 C CA . SER A 1 261 ? 19.969 13.035 -26.787 1.00 84.94 261 SER A CA 1
ATOM 2104 C C . SER A 1 261 ? 19.884 11.962 -27.878 1.00 84.94 261 SER A C 1
ATOM 2106 O O . SER A 1 261 ? 19.075 12.093 -28.796 1.00 84.94 261 SER A O 1
ATOM 2108 N N . PHE A 1 262 ? 20.694 10.899 -27.790 1.00 85.94 262 PHE A N 1
ATOM 2109 C CA . PHE A 1 262 ? 20.527 9.725 -28.645 1.00 85.94 262 PHE A CA 1
ATOM 2110 C C . PHE A 1 262 ? 19.177 9.040 -28.392 1.00 85.94 262 PHE A C 1
ATOM 2112 O O . PHE A 1 262 ? 18.478 8.735 -29.348 1.00 85.94 262 PHE A O 1
ATOM 2119 N N . TYR A 1 263 ? 18.768 8.869 -27.130 1.00 86.69 263 TYR A N 1
ATOM 2120 C CA . TYR A 1 263 ? 17.490 8.247 -26.765 1.00 86.69 263 TYR A CA 1
ATOM 2121 C C . TYR A 1 263 ? 16.325 9.243 -26.814 1.00 86.69 263 TYR A C 1
ATOM 2123 O O . TYR A 1 263 ? 15.268 8.925 -27.363 1.00 86.69 263 TYR A O 1
ATOM 2131 N N . ASN A 1 264 ? 16.524 10.452 -26.275 1.00 89.50 264 ASN A N 1
ATOM 2132 C CA . ASN A 1 264 ? 15.480 11.461 -26.130 1.00 89.50 264 ASN A CA 1
ATOM 2133 C C . ASN A 1 264 ? 15.843 12.787 -26.803 1.00 89.50 264 ASN A C 1
ATOM 2135 O O . ASN A 1 264 ? 16.688 13.531 -26.315 1.00 89.50 264 ASN A O 1
ATOM 2139 N N . SER A 1 265 ? 15.163 13.133 -27.893 1.00 83.62 265 SER A N 1
ATOM 2140 C CA . SER A 1 265 ? 15.415 14.382 -28.625 1.00 83.62 265 SER A CA 1
ATOM 2141 C C . SER A 1 265 ? 14.594 15.580 -28.130 1.00 83.62 265 SER A C 1
ATOM 2143 O O . SER A 1 265 ? 14.717 16.669 -28.691 1.00 83.62 265 SER A O 1
ATOM 2145 N N . LYS A 1 266 ? 13.740 15.398 -27.111 1.00 88.81 266 LYS A N 1
ATOM 2146 C CA . LYS A 1 266 ? 12.692 16.363 -26.731 1.00 88.81 266 LYS A CA 1
ATOM 2147 C C . LYS A 1 266 ? 12.772 16.850 -25.283 1.00 88.81 266 LYS A C 1
ATOM 2149 O O . LYS A 1 266 ? 12.430 18.000 -25.019 1.00 88.81 266 LYS A O 1
ATOM 2154 N N . TYR A 1 267 ? 13.187 15.987 -24.361 1.00 91.38 267 TYR A N 1
ATOM 2155 C CA . TYR A 1 267 ? 13.119 16.223 -22.922 1.00 91.38 267 TYR A CA 1
ATOM 2156 C C . TYR A 1 267 ? 14.405 15.789 -22.220 1.00 91.38 267 TYR A C 1
ATOM 2158 O O . TYR A 1 267 ? 15.045 14.813 -22.616 1.00 91.38 267 TYR A O 1
ATOM 2166 N N . ASP A 1 268 ? 14.761 16.497 -21.150 1.00 89.94 268 ASP A N 1
ATOM 2167 C CA . ASP A 1 268 ? 15.874 16.124 -20.285 1.00 89.94 268 ASP A CA 1
ATOM 2168 C C . ASP A 1 268 ? 15.448 15.158 -19.163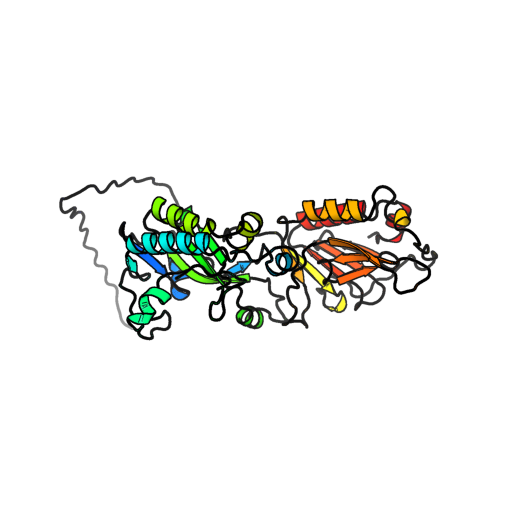 1.00 89.94 268 ASP A C 1
ATOM 2170 O O . ASP A 1 268 ? 14.266 14.933 -18.888 1.00 89.94 268 ASP A O 1
ATOM 2174 N N . ILE A 1 269 ? 16.446 14.557 -18.514 1.00 90.69 269 ILE A N 1
ATOM 2175 C CA . ILE A 1 269 ? 16.249 13.605 -17.414 1.00 90.69 269 ILE A CA 1
ATOM 2176 C C . ILE A 1 269 ? 15.456 14.222 -16.237 1.00 90.69 269 ILE A C 1
ATOM 2178 O O . ILE A 1 269 ? 14.524 13.565 -15.764 1.00 90.69 269 ILE A O 1
ATOM 2182 N N . PRO A 1 270 ? 15.755 15.452 -15.755 1.00 90.38 270 PRO A N 1
ATOM 2183 C CA . PRO A 1 270 ? 14.965 16.108 -14.711 1.00 90.38 270 PRO A CA 1
ATOM 2184 C C . PRO A 1 270 ? 13.474 16.249 -15.041 1.00 90.38 270 PRO A C 1
ATOM 2186 O O . PRO A 1 270 ? 12.642 15.921 -14.191 1.00 90.38 270 PRO A O 1
ATOM 2189 N N . TYR A 1 271 ? 13.125 16.690 -16.255 1.00 90.94 271 TYR A N 1
ATOM 2190 C CA . TYR A 1 271 ? 11.733 16.834 -16.684 1.00 90.94 271 TYR A CA 1
ATOM 2191 C C . TYR A 1 271 ? 10.999 15.490 -16.671 1.00 90.94 271 TYR A C 1
ATOM 2193 O O . TYR A 1 271 ? 9.929 15.374 -16.072 1.00 90.94 271 TYR A O 1
ATOM 2201 N N . LEU A 1 272 ? 11.596 14.465 -17.287 1.00 90.75 272 LEU A N 1
ATOM 2202 C CA . LEU A 1 272 ? 11.002 13.132 -17.398 1.00 90.75 272 LEU A CA 1
ATOM 2203 C C . LEU A 1 272 ? 10.783 12.497 -16.018 1.00 90.75 272 LEU A C 1
ATOM 2205 O O . LEU A 1 272 ? 9.682 12.043 -15.715 1.00 90.75 272 LEU A O 1
ATOM 2209 N N . ASN A 1 273 ? 11.787 12.546 -15.137 1.00 87.44 273 ASN A N 1
ATOM 2210 C CA . ASN A 1 273 ? 11.665 12.024 -13.773 1.00 87.44 273 ASN A CA 1
ATOM 2211 C C . ASN A 1 273 ? 10.584 12.765 -12.965 1.00 87.44 273 ASN A C 1
ATOM 2213 O O . ASN A 1 273 ? 9.806 12.130 -12.250 1.00 87.44 273 ASN A O 1
ATOM 2217 N N . GLY A 1 274 ? 10.487 14.093 -13.103 1.00 82.94 274 GLY A N 1
ATOM 2218 C CA . GLY A 1 274 ? 9.421 14.883 -12.482 1.00 82.94 274 GLY A CA 1
ATOM 2219 C C . GLY A 1 274 ? 8.027 14.521 -13.008 1.00 82.94 274 GLY A C 1
ATOM 2220 O O . GLY A 1 274 ? 7.083 14.396 -12.225 1.00 82.94 274 GLY A O 1
ATOM 2221 N N . HIS A 1 275 ? 7.899 14.294 -14.318 1.00 85.12 275 HIS A N 1
ATOM 2222 C CA . HIS A 1 275 ? 6.648 13.877 -14.949 1.00 85.12 275 HIS A CA 1
ATOM 2223 C C . HIS A 1 275 ? 6.208 12.481 -14.480 1.00 85.12 275 HIS A C 1
ATOM 2225 O O . HIS A 1 275 ? 5.089 12.320 -13.987 1.00 85.12 275 HIS A O 1
ATOM 2231 N N . TYR A 1 276 ? 7.097 11.485 -14.545 1.00 84.69 276 TYR A N 1
ATOM 2232 C CA . TYR A 1 276 ? 6.781 10.096 -14.193 1.00 84.69 276 TYR A CA 1
ATOM 2233 C C . TYR A 1 276 ? 6.528 9.889 -12.705 1.00 84.69 276 TYR A C 1
ATOM 2235 O O . TYR A 1 276 ? 5.630 9.125 -12.346 1.00 84.69 276 TYR A O 1
ATOM 2243 N N . ARG A 1 277 ? 7.234 10.618 -11.830 1.00 77.38 277 ARG A N 1
ATOM 2244 C CA . ARG A 1 277 ? 6.925 10.641 -10.395 1.00 77.38 277 ARG A CA 1
ATOM 2245 C C . ARG A 1 277 ? 5.463 11.032 -10.162 1.00 77.38 277 ARG A C 1
ATOM 2247 O O . ARG A 1 277 ? 4.760 10.338 -9.435 1.00 77.38 277 ARG A O 1
ATOM 2254 N N . ASN A 1 278 ? 4.987 12.092 -10.813 1.00 74.75 278 ASN A N 1
ATOM 2255 C CA . ASN A 1 278 ? 3.606 12.555 -10.662 1.00 74.75 278 ASN A CA 1
ATOM 2256 C C . ASN A 1 278 ? 2.583 11.628 -11.343 1.00 74.75 278 ASN A C 1
ATOM 2258 O O . ASN A 1 278 ? 1.462 11.514 -10.859 1.00 74.75 278 ASN A O 1
ATOM 2262 N N . HIS A 1 279 ? 2.955 10.961 -12.439 1.00 79.56 279 HIS A N 1
ATOM 2263 C CA . HIS A 1 279 ? 2.069 10.053 -13.174 1.00 79.56 279 HIS A CA 1
ATOM 2264 C C . HIS A 1 279 ? 1.854 8.696 -12.474 1.00 79.56 279 HIS A C 1
ATOM 2266 O O . HIS A 1 279 ? 0.777 8.113 -12.581 1.00 79.56 279 HIS A O 1
ATOM 2272 N N . LEU A 1 280 ? 2.868 8.182 -11.765 1.00 78.44 280 LEU A N 1
ATOM 2273 C CA . LEU A 1 280 ? 2.854 6.826 -11.197 1.00 78.44 280 LEU A CA 1
ATOM 2274 C C . LEU A 1 280 ? 2.477 6.759 -9.705 1.00 78.44 280 LEU A C 1
ATOM 2276 O O . LEU A 1 280 ? 2.035 5.704 -9.243 1.00 78.44 280 LEU A O 1
ATOM 2280 N N . ILE A 1 281 ? 2.642 7.843 -8.933 1.00 73.94 281 ILE A N 1
ATOM 2281 C CA . ILE A 1 281 ? 2.332 7.854 -7.491 1.00 73.94 281 ILE A CA 1
ATOM 2282 C C . ILE A 1 281 ? 0.855 7.517 -7.248 1.00 73.94 281 ILE A C 1
ATOM 2284 O O . ILE A 1 281 ? -0.042 8.215 -7.711 1.00 73.94 281 ILE A O 1
ATOM 2288 N N . GLY A 1 282 ? 0.609 6.463 -6.465 1.00 74.06 282 GLY A N 1
ATOM 2289 C CA . GLY A 1 282 ? -0.737 6.030 -6.076 1.00 74.06 282 GLY A CA 1
ATOM 2290 C C . GLY A 1 282 ? -1.563 5.392 -7.196 1.00 74.06 282 GLY A C 1
ATOM 2291 O O . GLY A 1 282 ? -2.695 5.003 -6.938 1.00 74.06 282 GLY A O 1
ATOM 2292 N N . LYS A 1 283 ? -1.019 5.248 -8.414 1.00 81.75 283 LYS A N 1
ATOM 2293 C CA . LYS A 1 283 ? -1.713 4.556 -9.509 1.00 81.75 283 LYS A CA 1
ATOM 2294 C C . LYS A 1 283 ? -1.515 3.039 -9.441 1.00 81.75 283 LYS A C 1
ATOM 2296 O O . LYS A 1 283 ? -2.457 2.283 -9.654 1.00 81.75 283 LYS A O 1
ATOM 2301 N N . TYR A 1 284 ? -0.301 2.597 -9.108 1.00 81.50 284 TYR A N 1
ATOM 2302 C CA . TYR A 1 284 ? 0.108 1.190 -9.126 1.00 81.50 284 TYR A CA 1
ATOM 2303 C C . TYR A 1 284 ? 0.985 0.844 -7.916 1.00 81.50 284 TYR A C 1
ATOM 2305 O O . TYR A 1 284 ? 1.724 1.697 -7.418 1.00 81.50 284 TYR A O 1
ATOM 2313 N N . ARG A 1 285 ? 0.955 -0.422 -7.486 1.00 78.00 285 ARG A N 1
ATOM 2314 C CA . ARG A 1 285 ? 1.882 -0.974 -6.482 1.00 78.00 285 ARG A CA 1
ATOM 2315 C C . ARG A 1 285 ? 3.026 -1.723 -7.165 1.00 78.00 285 ARG A C 1
ATOM 2317 O O . ARG A 1 285 ? 2.826 -2.332 -8.214 1.00 78.00 285 ARG A O 1
ATOM 2324 N N . PHE A 1 286 ? 4.217 -1.670 -6.573 1.00 76.31 286 PHE A N 1
ATOM 2325 C CA . PHE A 1 286 ? 5.432 -2.265 -7.134 1.00 76.31 286 PHE A CA 1
ATOM 2326 C C . PHE A 1 286 ? 6.123 -3.159 -6.126 1.00 76.31 286 PHE A C 1
ATOM 2328 O O . PHE A 1 286 ? 6.325 -2.766 -4.976 1.00 76.31 286 PHE A O 1
ATOM 2335 N N . GLU A 1 287 ? 6.530 -4.338 -6.581 1.00 76.31 287 GLU A N 1
ATOM 2336 C CA . GLU A 1 287 ? 7.159 -5.347 -5.737 1.00 76.31 287 GLU A CA 1
ATOM 2337 C C . GLU A 1 287 ? 8.322 -6.022 -6.483 1.00 76.31 287 GLU A C 1
ATOM 2339 O O . GLU A 1 287 ? 8.305 -6.163 -7.710 1.00 76.31 287 GLU A O 1
ATOM 2344 N N . LEU A 1 288 ? 9.363 -6.415 -5.742 1.00 74.56 288 LEU A N 1
ATOM 2345 C CA . LEU A 1 288 ? 10.492 -7.150 -6.313 1.00 74.56 288 LEU A CA 1
ATOM 2346 C C . LEU A 1 288 ? 10.120 -8.627 -6.466 1.00 74.56 288 LEU A C 1
ATOM 2348 O O . LEU A 1 288 ? 9.788 -9.282 -5.483 1.00 74.56 288 LEU A O 1
ATOM 2352 N N . TYR A 1 289 ? 10.260 -9.164 -7.673 1.00 74.19 289 TYR A N 1
ATOM 2353 C CA . TYR A 1 289 ? 10.221 -10.595 -7.946 1.00 74.19 289 TYR A CA 1
ATOM 2354 C C . TYR A 1 289 ? 11.639 -11.171 -7.801 1.00 74.19 289 TYR A C 1
ATOM 2356 O O . TYR A 1 289 ? 12.344 -11.383 -8.791 1.00 74.19 289 TYR A O 1
ATOM 2364 N N . ASP A 1 290 ? 12.061 -11.379 -6.551 1.00 64.12 290 ASP A N 1
ATOM 2365 C CA . ASP A 1 290 ? 13.316 -12.052 -6.189 1.00 64.12 290 ASP A CA 1
ATOM 2366 C C . ASP A 1 290 ? 13.019 -13.208 -5.228 1.00 64.12 290 ASP A C 1
ATOM 2368 O O . ASP A 1 290 ? 12.465 -13.012 -4.146 1.00 64.12 290 ASP A O 1
ATOM 2372 N N . LYS A 1 291 ? 13.376 -14.428 -5.626 1.00 56.81 291 LYS A N 1
ATOM 2373 C CA . LYS A 1 291 ? 13.120 -15.658 -4.861 1.00 56.81 291 LYS A CA 1
ATOM 2374 C C . LYS A 1 291 ? 14.157 -15.908 -3.770 1.00 56.81 291 LYS A C 1
ATOM 2376 O O . LYS A 1 291 ? 13.919 -16.722 -2.887 1.00 56.81 291 LYS A O 1
ATOM 2381 N N . ARG A 1 292 ? 15.309 -15.230 -3.821 1.00 51.34 2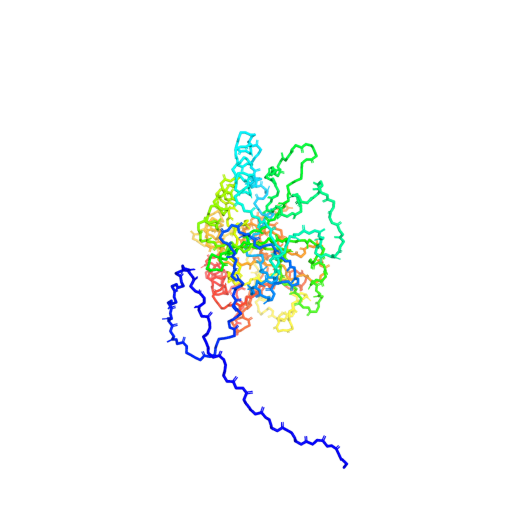92 ARG A N 1
ATOM 2382 C CA . ARG A 1 292 ? 16.441 -15.450 -2.903 1.00 51.34 292 ARG A CA 1
ATOM 2383 C C . ARG A 1 292 ? 16.419 -14.483 -1.722 1.00 51.34 292 ARG A C 1
ATOM 2385 O O . ARG A 1 292 ? 16.909 -14.810 -0.644 1.00 51.34 292 ARG A O 1
ATOM 2392 N N . PHE A 1 293 ? 15.855 -13.292 -1.907 1.00 49.16 293 PHE A N 1
ATOM 2393 C CA . PHE A 1 293 ? 15.833 -12.237 -0.896 1.00 49.16 293 PHE A CA 1
ATOM 2394 C C . PHE A 1 293 ? 14.566 -12.247 -0.024 1.00 49.16 293 PHE A C 1
ATOM 2396 O O . PHE A 1 293 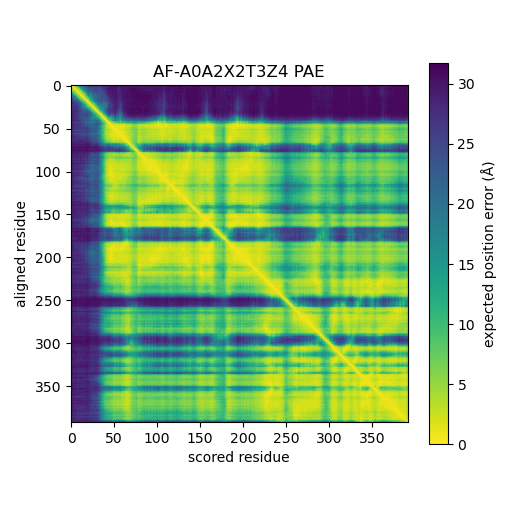? 13.830 -11.268 -0.007 1.00 49.16 293 PHE A O 1
ATOM 2403 N N . MET A 1 294 ? 14.351 -13.268 0.819 1.00 44.09 294 MET A N 1
ATOM 2404 C CA . MET A 1 294 ? 13.293 -13.179 1.855 1.00 44.09 294 MET A CA 1
ATOM 2405 C C . MET A 1 294 ? 13.478 -11.956 2.781 1.00 44.09 294 MET A C 1
ATOM 2407 O O . MET A 1 294 ? 12.505 -11.318 3.166 1.00 44.09 294 MET A O 1
ATOM 2411 N N . ASN A 1 295 ? 14.731 -11.558 3.045 1.00 37.25 295 ASN A N 1
ATOM 2412 C CA . ASN A 1 295 ? 15.085 -10.364 3.834 1.00 37.25 295 ASN A CA 1
ATOM 2413 C C . ASN A 1 295 ? 15.265 -9.077 2.991 1.00 37.25 295 ASN A C 1
ATOM 2415 O O . ASN A 1 295 ? 15.756 -8.072 3.499 1.00 37.25 295 ASN A O 1
ATOM 2419 N N . GLY A 1 296 ? 14.920 -9.105 1.699 1.00 38.28 296 GLY A N 1
ATOM 2420 C CA . GLY A 1 296 ? 14.932 -7.940 0.799 1.00 38.28 296 GLY A CA 1
ATOM 2421 C C . GLY A 1 296 ? 13.659 -7.797 -0.047 1.00 38.28 296 GLY A C 1
ATOM 2422 O O . GLY A 1 296 ? 13.544 -6.850 -0.825 1.00 38.28 296 GLY A O 1
ATOM 2423 N N . ALA A 1 297 ? 12.702 -8.719 0.102 1.00 38.69 297 ALA A N 1
ATOM 2424 C CA . ALA A 1 297 ? 11.443 -8.754 -0.624 1.00 38.69 297 ALA A CA 1
ATOM 2425 C C . ALA A 1 297 ? 10.615 -7.501 -0.318 1.00 38.69 297 ALA A C 1
ATOM 2427 O O . ALA A 1 297 ? 10.184 -7.263 0.815 1.00 38.69 297 ALA A O 1
ATOM 2428 N N . GLY A 1 298 ? 10.401 -6.694 -1.357 1.00 41.62 298 GLY A N 1
ATOM 2429 C CA . GLY A 1 298 ? 9.766 -5.390 -1.239 1.00 41.62 298 GLY A CA 1
ATOM 2430 C C . GLY A 1 298 ? 10.728 -4.292 -0.804 1.00 41.62 298 GLY A C 1
ATOM 2431 O O . GLY A 1 298 ? 10.493 -3.654 0.217 1.00 41.62 298 GLY A O 1
ATOM 2432 N N . MET A 1 299 ? 11.780 -4.016 -1.584 1.00 41.94 299 MET A N 1
ATOM 2433 C CA . MET A 1 299 ? 12.490 -2.742 -1.448 1.00 41.94 299 MET A CA 1
ATOM 2434 C C . MET A 1 299 ? 11.568 -1.596 -1.877 1.00 41.94 299 MET A C 1
ATOM 2436 O O . MET A 1 299 ? 11.398 -1.293 -3.056 1.00 41.94 299 MET A O 1
ATOM 2440 N N . TYR A 1 300 ? 10.976 -0.980 -0.860 1.00 48.16 300 TYR A N 1
ATOM 2441 C CA . TYR A 1 300 ? 10.321 0.319 -0.842 1.00 48.16 300 TYR A CA 1
ATOM 2442 C C . TYR A 1 300 ? 11.097 1.311 -1.733 1.00 48.16 300 TYR A C 1
ATOM 2444 O O . TYR A 1 300 ? 12.216 1.698 -1.384 1.00 48.16 300 TYR A O 1
ATOM 2452 N N . THR A 1 301 ? 10.548 1.666 -2.909 1.00 46.53 301 THR A N 1
ATOM 2453 C CA . THR A 1 301 ? 11.198 2.582 -3.876 1.00 46.53 301 THR A CA 1
ATOM 2454 C C . THR A 1 301 ? 10.308 3.753 -4.319 1.00 46.53 301 THR A C 1
ATOM 2456 O O . THR A 1 301 ? 9.188 3.580 -4.788 1.00 46.53 301 THR A O 1
ATOM 2459 N N . LYS A 1 302 ? 10.784 4.977 -4.059 1.00 46.84 302 LYS A N 1
ATOM 2460 C CA . LYS A 1 302 ? 9.995 6.229 -4.002 1.00 46.84 302 LYS A CA 1
ATOM 2461 C C . LYS A 1 302 ? 9.569 6.763 -5.365 1.00 46.84 302 LYS A C 1
ATOM 2463 O O . LYS A 1 302 ? 8.612 7.521 -5.491 1.00 46.84 302 LYS A O 1
ATOM 2468 N N . GLU A 1 303 ? 10.338 6.388 -6.371 1.00 60.72 303 GLU A N 1
ATOM 2469 C CA . GLU A 1 303 ? 10.234 6.828 -7.749 1.00 60.72 303 GLU A CA 1
ATOM 2470 C C . GLU A 1 303 ? 10.286 5.532 -8.559 1.00 60.72 303 GLU A C 1
ATOM 2472 O O . GLU A 1 303 ? 11.340 4.928 -8.715 1.00 60.72 303 GLU A O 1
ATOM 2477 N N . LEU A 1 304 ? 9.115 5.034 -8.949 1.00 66.69 304 LEU A N 1
ATOM 2478 C CA . LEU A 1 304 ? 8.903 3.651 -9.407 1.00 66.69 304 LEU A CA 1
ATOM 2479 C C . LEU A 1 304 ? 9.615 3.353 -10.739 1.00 66.69 304 LEU A C 1
ATOM 2481 O O . LEU A 1 304 ? 9.959 2.212 -11.048 1.00 66.69 304 LEU A O 1
ATOM 2485 N N . PHE A 1 305 ? 9.894 4.420 -11.480 1.00 78.81 305 PHE A N 1
ATOM 2486 C CA . PHE A 1 305 ? 10.710 4.468 -12.676 1.00 78.81 305 PHE A CA 1
ATOM 2487 C C . PHE A 1 305 ? 11.571 5.737 -12.600 1.00 78.81 305 PHE A C 1
ATOM 2489 O O . PHE A 1 305 ? 11.037 6.825 -12.380 1.00 78.81 305 PHE A O 1
ATOM 2496 N N . ILE A 1 306 ? 12.889 5.605 -12.761 1.00 85.19 306 ILE A N 1
ATOM 2497 C CA . ILE A 1 306 ? 13.834 6.734 -12.791 1.00 85.19 306 ILE A CA 1
ATOM 2498 C C . ILE A 1 306 ? 14.764 6.554 -13.978 1.00 85.19 306 ILE A C 1
ATOM 2500 O O . ILE A 1 306 ? 15.277 5.460 -14.201 1.00 85.19 306 ILE A O 1
ATOM 2504 N N . ILE A 1 307 ? 15.050 7.639 -14.681 1.00 88.88 307 ILE A N 1
ATOM 2505 C CA . ILE A 1 307 ? 16.181 7.724 -15.597 1.00 88.88 307 ILE A CA 1
ATOM 2506 C C . ILE A 1 307 ? 17.364 8.284 -14.810 1.00 88.88 307 ILE A C 1
ATOM 2508 O O . ILE A 1 307 ? 17.294 9.398 -14.284 1.00 88.88 307 ILE A O 1
ATOM 2512 N N . GLU A 1 308 ? 18.442 7.519 -14.700 1.00 87.44 308 GLU A N 1
ATOM 2513 C CA . GLU A 1 308 ? 19.648 7.915 -13.977 1.00 87.44 308 GLU A CA 1
ATOM 2514 C C . GLU A 1 308 ? 20.831 8.043 -14.940 1.00 87.44 308 GLU A C 1
ATOM 2516 O O . GLU A 1 308 ? 21.052 7.182 -15.790 1.00 87.44 308 GLU A O 1
ATOM 2521 N N . LYS A 1 309 ? 21.604 9.121 -14.790 1.00 87.00 309 LYS A N 1
ATOM 2522 C CA . LYS A 1 309 ? 22.915 9.287 -15.420 1.00 87.00 309 LYS A CA 1
ATOM 2523 C C . LYS A 1 309 ? 23.983 8.896 -14.402 1.00 87.00 309 LYS A C 1
ATOM 2525 O O . LYS A 1 309 ? 24.028 9.491 -13.325 1.00 87.00 309 LYS A O 1
ATOM 2530 N N . ARG A 1 310 ? 24.867 7.965 -14.757 1.00 82.69 310 ARG A N 1
ATOM 2531 C CA . ARG A 1 310 ? 26.043 7.595 -13.957 1.00 82.69 310 ARG A CA 1
ATOM 2532 C C . ARG A 1 310 ? 27.322 7.782 -14.756 1.00 82.69 310 ARG A C 1
ATOM 2534 O O . ARG A 1 310 ? 27.324 7.689 -15.977 1.00 82.69 310 ARG A O 1
ATOM 2541 N N . ASN A 1 311 ? 28.408 8.040 -14.043 1.00 75.62 311 ASN A N 1
ATOM 2542 C CA . ASN A 1 311 ? 29.751 8.054 -14.597 1.00 75.62 311 ASN A CA 1
ATOM 2543 C C . ASN A 1 311 ? 30.671 7.383 -13.571 1.00 75.62 311 ASN A C 1
ATOM 2545 O O . ASN A 1 311 ? 30.793 7.863 -12.444 1.00 75.62 311 ASN A O 1
ATOM 2549 N N . TYR A 1 312 ? 31.269 6.253 -13.947 1.00 74.69 312 TYR A N 1
ATOM 2550 C CA . TYR A 1 312 ? 32.122 5.443 -13.072 1.00 74.69 312 TYR A CA 1
ATOM 2551 C C . TYR A 1 312 ? 33.626 5.746 -13.248 1.00 74.69 312 TYR A C 1
ATOM 2553 O O . TYR A 1 312 ? 34.470 4.920 -12.917 1.00 74.69 312 TYR A O 1
ATOM 2561 N N . GLY A 1 313 ? 33.967 6.942 -13.746 1.00 66.06 313 GLY A N 1
ATOM 2562 C CA . GLY A 1 313 ? 35.323 7.304 -14.181 1.00 66.06 313 GLY A CA 1
ATOM 2563 C C . GLY A 1 313 ? 35.586 7.015 -15.664 1.00 66.06 313 GLY A C 1
ATOM 2564 O O . GLY A 1 313 ? 36.717 7.150 -16.123 1.00 66.06 313 GLY A O 1
ATOM 2565 N N . GLU A 1 314 ? 34.543 6.635 -16.402 1.00 68.56 314 GLU A N 1
ATOM 2566 C CA . GLU A 1 314 ? 34.577 6.328 -17.831 1.00 68.56 314 GLU A CA 1
ATOM 2567 C C . GLU A 1 314 ? 34.556 7.606 -18.697 1.00 68.56 314 GLU A C 1
ATOM 2569 O O . GLU A 1 314 ? 34.033 8.646 -18.273 1.00 68.56 314 GLU A O 1
ATOM 2574 N N . PRO A 1 315 ? 35.075 7.560 -19.942 1.00 68.88 315 PRO A N 1
ATOM 2575 C CA . PRO A 1 315 ? 35.107 8.714 -20.847 1.00 68.88 315 PRO A CA 1
ATOM 2576 C C . PRO A 1 315 ? 33.730 9.085 -21.433 1.00 68.88 315 PRO A C 1
ATOM 2578 O O . PRO A 1 315 ? 33.638 9.996 -22.255 1.00 68.88 315 PRO A O 1
ATOM 2581 N N . PHE A 1 316 ? 32.667 8.387 -21.033 1.00 69.75 316 PHE A N 1
ATOM 2582 C CA . PHE A 1 316 ? 31.279 8.640 -21.407 1.00 69.75 316 PHE A CA 1
ATOM 2583 C C . PHE A 1 316 ? 30.359 8.472 -20.193 1.00 69.75 316 PHE A C 1
ATOM 2585 O O . PHE A 1 316 ? 30.716 7.849 -19.195 1.00 69.75 316 PHE A O 1
ATOM 2592 N N . ASP A 1 317 ? 29.162 9.043 -20.291 1.00 79.81 317 ASP A N 1
ATOM 2593 C CA . ASP A 1 317 ? 28.103 8.842 -19.310 1.00 79.81 317 ASP A CA 1
ATOM 2594 C C . ASP A 1 317 ? 27.255 7.618 -19.669 1.00 79.81 317 ASP A C 1
ATOM 2596 O O . ASP A 1 317 ? 26.920 7.398 -20.834 1.00 79.81 317 ASP A O 1
ATOM 2600 N N . GLU A 1 318 ? 26.850 6.859 -18.658 1.00 82.56 318 GLU A N 1
ATOM 2601 C CA . GLU A 1 318 ? 25.931 5.734 -18.791 1.00 82.56 318 GLU A CA 1
ATOM 2602 C C . GLU A 1 318 ? 24.522 6.132 -18.347 1.00 82.56 318 GLU A C 1
ATOM 2604 O O . GLU A 1 318 ? 24.329 6.794 -17.320 1.00 82.56 318 GLU A O 1
ATOM 2609 N N . TYR A 1 319 ? 23.521 5.709 -19.120 1.00 86.88 319 TYR A N 1
ATOM 2610 C CA . TYR A 1 319 ? 22.118 6.047 -18.895 1.00 86.88 319 TYR A CA 1
ATOM 2611 C C . TYR A 1 319 ? 21.321 4.799 -18.538 1.00 86.88 319 TYR A C 1
ATOM 2613 O O . TYR A 1 319 ? 21.213 3.864 -19.330 1.00 86.88 319 TYR A O 1
ATOM 2621 N N . TYR A 1 320 ? 20.740 4.800 -17.345 1.00 87.12 320 TYR A N 1
ATOM 2622 C CA . TYR A 1 320 ? 20.029 3.663 -16.782 1.00 87.12 320 TYR A CA 1
ATOM 2623 C C . TYR A 1 320 ? 18.550 3.967 -16.591 1.00 87.12 320 TYR A C 1
ATOM 2625 O O . TYR A 1 320 ? 18.183 5.062 -16.165 1.00 87.12 320 TYR A O 1
ATOM 2633 N N . LEU A 1 321 ? 17.711 2.957 -16.805 1.00 88.75 321 LEU A N 1
ATOM 2634 C CA . LEU A 1 321 ? 16.373 2.901 -16.230 1.00 88.75 321 LEU A CA 1
ATOM 2635 C C . LEU A 1 321 ? 16.465 2.161 -14.894 1.00 88.75 321 LEU A C 1
ATOM 2637 O O . LEU A 1 321 ? 16.784 0.972 -14.875 1.00 88.75 321 LEU A O 1
ATOM 2641 N N . ALA A 1 322 ? 16.200 2.850 -13.788 1.00 85.19 322 ALA A N 1
ATOM 2642 C CA . ALA A 1 322 ? 16.042 2.234 -12.477 1.00 85.19 322 ALA A CA 1
ATOM 2643 C C . ALA A 1 322 ? 14.575 1.804 -12.315 1.00 85.19 322 ALA A C 1
ATOM 2645 O O . ALA A 1 322 ? 13.673 2.632 -12.150 1.00 85.19 322 ALA A O 1
ATOM 2646 N N . LEU A 1 323 ? 14.343 0.499 -12.434 1.00 81.94 323 LEU A N 1
ATOM 2647 C CA . LEU A 1 323 ? 13.035 -0.146 -12.441 1.00 81.94 323 LEU A CA 1
ATOM 2648 C C . LEU A 1 323 ? 12.721 -0.630 -11.023 1.00 81.94 323 LEU A C 1
ATOM 2650 O O . LEU A 1 323 ? 13.435 -1.470 -10.471 1.00 81.94 323 LEU A O 1
ATOM 2654 N N . GLY A 1 324 ? 11.691 -0.047 -10.409 1.00 69.06 324 GLY A N 1
ATOM 2655 C CA . GLY A 1 324 ? 11.611 -0.007 -8.951 1.00 69.06 324 GLY A CA 1
ATOM 2656 C C . GLY A 1 324 ? 12.683 0.922 -8.367 1.00 69.06 324 GLY A C 1
ATOM 2657 O O . GLY A 1 324 ? 13.354 0.562 -7.412 1.00 69.06 324 GLY A O 1
ATOM 2658 N N . GLY A 1 325 ? 12.900 2.098 -8.962 1.00 66.25 325 GLY A N 1
ATOM 2659 C CA . GLY A 1 325 ? 13.675 3.209 -8.390 1.00 66.25 325 GLY A CA 1
ATOM 2660 C C . GLY A 1 325 ? 15.122 2.951 -7.942 1.00 66.25 325 GLY A C 1
ATOM 2661 O O . GLY A 1 325 ? 15.756 1.965 -8.304 1.00 66.25 325 GLY A O 1
ATOM 2662 N N . LYS A 1 326 ? 15.663 3.864 -7.114 1.00 61.00 326 LYS A N 1
ATOM 2663 C CA . LYS A 1 326 ? 17.103 3.967 -6.744 1.00 61.00 326 LYS A CA 1
ATOM 2664 C C . LYS A 1 326 ? 17.706 2.756 -6.013 1.00 61.00 326 LYS A C 1
ATOM 2666 O O . LYS A 1 326 ? 18.885 2.773 -5.662 1.00 61.00 326 LYS A O 1
ATOM 2671 N N . ARG A 1 327 ? 16.916 1.723 -5.723 1.00 56.66 327 ARG A N 1
ATOM 2672 C CA . ARG A 1 327 ? 17.367 0.467 -5.099 1.00 56.66 327 ARG A CA 1
ATOM 2673 C C . ARG A 1 327 ? 16.805 -0.786 -5.787 1.00 56.66 327 ARG A C 1
ATOM 2675 O O . ARG A 1 327 ? 17.055 -1.883 -5.303 1.00 56.66 327 ARG A O 1
ATOM 2682 N N . GLY A 1 328 ? 16.063 -0.625 -6.882 1.00 68.56 328 GLY A N 1
ATOM 2683 C CA . GLY A 1 328 ? 15.560 -1.724 -7.698 1.00 68.56 328 GLY A CA 1
ATOM 2684 C C . GLY A 1 328 ? 16.605 -2.238 -8.684 1.00 68.56 328 GLY A C 1
ATOM 2685 O O . GLY A 1 328 ? 17.815 -2.139 -8.459 1.00 68.56 328 GLY A O 1
ATOM 2686 N N . TYR A 1 329 ? 16.130 -2.792 -9.796 1.00 80.12 329 TYR A N 1
ATOM 2687 C CA . TYR A 1 329 ? 16.995 -3.313 -10.850 1.00 80.12 329 TYR A CA 1
ATOM 2688 C C . TYR A 1 329 ? 17.245 -2.258 -11.930 1.00 80.12 329 TYR A C 1
ATOM 2690 O O . TYR A 1 329 ? 16.400 -1.408 -12.200 1.00 80.12 329 TYR A O 1
ATOM 2698 N N . TYR A 1 330 ? 18.413 -2.324 -12.562 1.00 83.56 330 TYR A N 1
ATOM 2699 C CA . TYR A 1 330 ? 18.870 -1.325 -13.523 1.00 83.56 330 TYR A CA 1
ATOM 2700 C C . TYR A 1 330 ? 18.951 -1.925 -14.925 1.00 83.56 330 TYR A C 1
ATOM 2702 O O . TYR A 1 330 ? 19.580 -2.963 -15.106 1.00 83.56 330 TYR A O 1
ATOM 2710 N N . ALA A 1 331 ? 18.363 -1.247 -15.911 1.00 86.62 331 ALA A N 1
ATOM 2711 C CA . ALA A 1 331 ? 18.523 -1.556 -17.330 1.00 86.62 331 ALA A CA 1
ATOM 2712 C C . ALA A 1 331 ? 19.361 -0.452 -18.002 1.00 86.62 331 ALA A C 1
ATOM 2714 O O . ALA A 1 331 ? 18.938 0.703 -18.061 1.00 86.62 331 ALA A O 1
ATOM 2715 N N . LEU A 1 332 ? 20.560 -0.798 -18.476 1.00 83.88 332 LEU A N 1
ATOM 2716 C CA . LEU A 1 332 ? 21.543 0.127 -19.059 1.00 83.88 332 LEU A CA 1
ATOM 2717 C C . LEU A 1 332 ? 21.267 0.398 -20.546 1.00 83.88 332 LEU A C 1
ATOM 2719 O O . LEU A 1 332 ? 21.621 -0.412 -21.394 1.00 83.88 332 LEU A O 1
ATOM 2723 N N . LEU A 1 333 ? 20.672 1.542 -20.886 1.00 80.94 333 LEU A N 1
ATOM 2724 C CA . LEU A 1 333 ? 20.108 1.823 -22.217 1.00 80.94 333 LEU A CA 1
ATOM 2725 C C . LEU A 1 333 ? 21.044 1.553 -23.418 1.00 80.94 333 LEU A C 1
ATOM 2727 O O . LEU A 1 333 ? 20.542 1.252 -24.498 1.00 80.94 333 LEU A O 1
ATOM 2731 N N . SER A 1 334 ? 22.370 1.610 -23.248 1.00 74.50 334 SER A N 1
ATOM 2732 C CA . SER A 1 334 ? 23.358 1.358 -24.312 1.00 74.50 334 SER A CA 1
ATOM 2733 C C . SER A 1 334 ? 23.448 -0.098 -24.781 1.00 74.50 334 SER A C 1
ATOM 2735 O O . SER A 1 334 ? 23.795 -0.340 -25.939 1.00 74.50 334 SER A O 1
ATOM 2737 N N . TYR A 1 335 ? 23.128 -1.062 -23.914 1.00 69.44 335 TYR A N 1
ATOM 2738 C CA . TYR A 1 335 ? 23.281 -2.501 -24.188 1.00 69.44 335 TYR A CA 1
ATOM 2739 C C . TYR A 1 335 ? 21.955 -3.276 -24.180 1.00 69.44 335 TYR A C 1
ATOM 2741 O O . TYR A 1 335 ? 21.927 -4.478 -24.449 1.00 69.44 335 TYR A O 1
ATOM 2749 N N . GLN A 1 336 ? 20.841 -2.596 -23.904 1.00 75.31 336 GLN A N 1
ATOM 2750 C CA . GLN A 1 336 ? 19.553 -3.244 -23.683 1.00 75.31 336 GLN A CA 1
ATOM 2751 C C . GLN A 1 336 ? 18.786 -3.470 -24.979 1.00 75.31 336 GLN A C 1
ATOM 2753 O O . GLN A 1 336 ? 18.568 -2.558 -25.772 1.00 75.31 336 GLN A O 1
ATOM 2758 N N . ASN A 1 337 ? 18.299 -4.696 -25.139 1.00 86.69 337 ASN A N 1
ATOM 2759 C CA . ASN A 1 337 ? 17.351 -5.067 -26.177 1.00 86.69 337 ASN A CA 1
ATOM 2760 C C . ASN A 1 337 ? 15.989 -5.248 -25.499 1.00 86.69 337 ASN A C 1
ATOM 2762 O O . ASN A 1 337 ? 15.809 -6.162 -24.691 1.00 86.69 337 ASN A O 1
ATOM 2766 N N . VAL A 1 338 ? 15.042 -4.354 -25.778 1.00 90.75 338 VAL A N 1
ATOM 2767 C CA . VAL A 1 338 ? 13.745 -4.310 -25.094 1.00 90.75 338 VAL A CA 1
ATOM 2768 C C . VAL A 1 338 ? 12.713 -5.108 -25.879 1.00 90.75 338 VAL A C 1
ATOM 2770 O O . VAL A 1 338 ? 12.357 -4.743 -27.002 1.00 90.75 338 VAL A O 1
ATOM 2773 N N . LYS A 1 339 ? 12.196 -6.183 -25.277 1.00 92.62 339 LYS A N 1
ATOM 2774 C CA . LYS A 1 339 ? 11.060 -6.940 -25.807 1.00 92.62 339 LYS A CA 1
ATOM 2775 C C . LYS A 1 339 ? 9.771 -6.498 -25.127 1.00 92.62 339 LYS A C 1
ATOM 2777 O O . LYS A 1 339 ? 9.656 -6.557 -23.904 1.00 92.62 339 LYS A O 1
ATOM 2782 N N . LEU A 1 340 ? 8.787 -6.115 -25.934 1.00 94.25 340 LEU A N 1
ATOM 2783 C CA . LEU A 1 340 ? 7.421 -5.854 -25.491 1.00 94.25 340 LEU A CA 1
ATOM 2784 C C . LEU A 1 340 ? 6.597 -7.137 -25.671 1.00 94.25 340 LEU A C 1
ATOM 2786 O O . LEU A 1 340 ? 6.581 -7.701 -26.759 1.00 94.25 340 LEU A O 1
ATOM 2790 N N . MET A 1 341 ? 5.940 -7.621 -24.617 1.00 94.12 341 MET A N 1
ATOM 2791 C CA . MET A 1 341 ? 5.163 -8.869 -24.624 1.00 94.12 341 MET A CA 1
ATOM 2792 C C . MET A 1 341 ? 3.716 -8.579 -24.183 1.00 94.12 341 MET A C 1
ATOM 2794 O O . MET A 1 341 ? 3.362 -8.791 -23.021 1.00 94.12 341 MET A O 1
ATOM 2798 N N . PRO A 1 342 ? 2.863 -8.039 -25.080 1.00 94.31 342 PRO A N 1
ATOM 2799 C CA . PRO A 1 342 ? 1.545 -7.515 -24.709 1.00 94.31 342 PRO A CA 1
ATOM 2800 C C . PRO A 1 342 ? 0.533 -8.587 -24.294 1.00 94.31 342 PRO A C 1
ATOM 2802 O O . PRO A 1 342 ? -0.365 -8.294 -23.510 1.00 94.31 342 PRO A O 1
ATOM 2805 N N . LYS A 1 343 ? 0.652 -9.824 -24.797 1.00 92.94 343 LYS A N 1
ATOM 2806 C CA . LYS A 1 343 ? -0.258 -10.925 -24.432 1.00 92.94 343 LYS A CA 1
ATOM 2807 C C . LYS A 1 343 ? 0.006 -11.409 -23.009 1.00 92.94 343 LYS A C 1
ATOM 2809 O O . LYS A 1 343 ? -0.924 -11.653 -22.250 1.00 92.94 343 LYS A O 1
ATOM 2814 N N . GLU A 1 344 ? 1.283 -11.508 -22.659 1.00 93.94 344 GLU A N 1
ATOM 2815 C CA . GLU A 1 344 ? 1.787 -11.934 -21.357 1.00 93.94 344 GLU A CA 1
ATOM 2816 C C . GLU A 1 344 ? 1.843 -10.775 -20.347 1.00 93.94 344 GLU A C 1
ATOM 2818 O O . GLU A 1 344 ? 2.184 -11.000 -19.189 1.00 93.94 344 GLU A O 1
ATOM 2823 N N . LYS A 1 345 ? 1.512 -9.547 -20.784 1.00 95.38 345 LYS A N 1
ATOM 2824 C CA . LYS A 1 345 ? 1.634 -8.300 -20.017 1.00 95.38 345 LYS A CA 1
ATOM 2825 C C . LYS A 1 345 ? 3.025 -8.179 -19.385 1.00 95.38 345 LYS A C 1
ATOM 2827 O O . LYS A 1 345 ? 3.153 -8.022 -18.173 1.00 95.38 345 LYS A O 1
ATOM 2832 N N . ALA A 1 346 ? 4.074 -8.287 -20.198 1.00 94.44 346 ALA A N 1
ATOM 2833 C CA . ALA A 1 346 ? 5.456 -8.224 -19.731 1.00 94.44 346 ALA A CA 1
ATOM 2834 C C . ALA A 1 346 ? 6.333 -7.330 -20.618 1.00 94.44 346 ALA A C 1
ATOM 2836 O O . ALA A 1 346 ? 6.112 -7.198 -21.821 1.00 94.44 346 ALA A O 1
ATOM 2837 N N . ILE A 1 347 ? 7.354 -6.722 -20.021 1.00 94.81 347 ILE A N 1
ATOM 2838 C CA . ILE A 1 347 ? 8.399 -5.972 -20.726 1.00 94.81 347 ILE A CA 1
ATOM 2839 C C . ILE A 1 347 ? 9.737 -6.522 -20.253 1.00 94.81 347 ILE A C 1
ATOM 2841 O O . ILE A 1 347 ? 9.961 -6.633 -19.050 1.00 94.81 347 ILE A O 1
ATOM 2845 N N . VAL A 1 348 ? 10.621 -6.882 -21.178 1.00 93.44 348 VAL A N 1
ATOM 2846 C CA . VAL A 1 348 ? 11.890 -7.541 -20.849 1.00 93.44 348 VAL A CA 1
ATOM 2847 C C . VAL A 1 348 ? 13.051 -6.751 -21.427 1.00 93.44 348 VAL A C 1
ATOM 2849 O O . VAL A 1 348 ? 13.040 -6.398 -22.601 1.00 93.44 348 VAL A O 1
ATOM 2852 N N . PHE A 1 349 ? 14.043 -6.489 -20.589 1.00 92.06 349 PHE A N 1
ATOM 2853 C CA . PHE A 1 349 ? 15.250 -5.728 -20.868 1.00 92.06 349 PHE A CA 1
ATOM 2854 C C . PHE A 1 349 ? 16.416 -6.724 -20.896 1.00 92.06 349 PHE A C 1
ATOM 2856 O O . PHE A 1 349 ? 16.808 -7.253 -19.852 1.00 92.06 349 PHE A O 1
ATOM 2863 N N . TYR A 1 350 ? 16.909 -7.052 -22.094 1.00 88.69 350 TYR A N 1
ATOM 2864 C CA . TYR A 1 350 ? 17.985 -8.026 -22.285 1.00 88.69 350 TYR A CA 1
ATOM 2865 C C . TYR A 1 350 ? 19.356 -7.366 -22.441 1.00 88.69 350 TYR A C 1
ATOM 2867 O O . TYR A 1 350 ? 19.592 -6.651 -23.414 1.00 88.69 350 TYR A O 1
ATOM 2875 N N . ASP A 1 351 ? 20.274 -7.729 -21.544 1.00 79.50 351 ASP A N 1
ATOM 2876 C CA . ASP A 1 351 ? 21.670 -7.264 -21.453 1.00 79.50 351 ASP A CA 1
ATOM 2877 C C . ASP A 1 351 ? 22.679 -8.317 -21.967 1.00 79.50 351 ASP A C 1
ATOM 2879 O O . ASP A 1 351 ? 23.821 -8.395 -21.522 1.00 79.50 351 ASP A O 1
ATOM 2883 N N . GLY A 1 352 ? 22.223 -9.261 -22.796 1.00 70.81 352 GLY A N 1
ATOM 2884 C CA . GLY A 1 352 ? 22.988 -10.452 -23.200 1.00 70.81 352 GLY A CA 1
ATOM 2885 C C . GLY A 1 352 ? 23.126 -11.530 -22.110 1.00 70.81 352 GLY A C 1
ATOM 2886 O O . GLY A 1 352 ? 22.994 -12.716 -22.417 1.00 70.81 352 GLY A O 1
ATOM 2887 N N . GLU A 1 353 ? 23.303 -11.152 -20.838 1.00 73.81 353 GLU A N 1
ATOM 2888 C CA . GLU A 1 353 ? 23.388 -12.085 -19.704 1.00 73.81 353 GLU A CA 1
ATOM 2889 C C . GLU A 1 353 ? 22.114 -12.106 -18.824 1.00 73.81 353 GLU A C 1
ATOM 2891 O O . GLU A 1 353 ? 21.627 -11.046 -18.411 1.00 73.81 353 GLU A O 1
ATOM 2896 N N . PRO A 1 354 ? 21.561 -13.288 -18.452 1.00 69.44 354 PRO A N 1
ATOM 2897 C CA . PRO A 1 354 ? 20.295 -13.386 -17.707 1.00 69.44 354 PRO A CA 1
ATOM 2898 C C . PRO A 1 354 ? 20.338 -12.816 -16.281 1.00 69.44 354 PRO A C 1
ATOM 2900 O O . PRO A 1 354 ? 19.287 -12.582 -15.685 1.00 69.44 354 PRO A O 1
ATOM 2903 N N . LEU A 1 355 ? 21.536 -12.644 -15.709 1.00 74.06 355 LEU A N 1
ATOM 2904 C CA . LEU A 1 355 ? 21.735 -12.082 -14.368 1.00 74.06 355 LEU A CA 1
ATOM 2905 C C . LEU A 1 355 ? 21.650 -10.551 -14.343 1.00 74.06 355 LEU A C 1
ATOM 2907 O O . LEU A 1 355 ? 21.284 -10.003 -13.303 1.00 74.06 355 LEU A O 1
ATOM 2911 N N . ASN A 1 356 ? 21.959 -9.889 -15.460 1.00 77.00 356 ASN A N 1
ATOM 2912 C CA . ASN A 1 356 ? 21.847 -8.437 -15.627 1.00 77.00 356 ASN A CA 1
ATOM 2913 C C . ASN A 1 356 ? 20.555 -8.039 -16.353 1.00 77.00 356 ASN A C 1
ATOM 2915 O O . ASN A 1 356 ? 20.088 -6.914 -16.219 1.00 77.00 356 ASN A O 1
ATOM 2919 N N . SER A 1 357 ? 19.966 -8.968 -17.108 1.00 87.69 357 SER A N 1
ATOM 2920 C CA . SER A 1 357 ? 18.687 -8.771 -17.787 1.00 87.69 357 SER A CA 1
ATOM 2921 C C . SER A 1 357 ? 17.531 -8.693 -16.778 1.00 87.69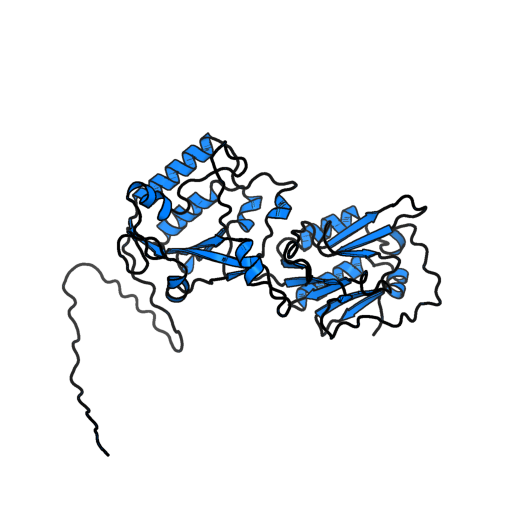 357 SER A C 1
ATOM 2923 O O . SER A 1 357 ? 17.430 -9.513 -15.858 1.00 87.69 357 SER A O 1
ATOM 2925 N N . VAL A 1 358 ? 16.635 -7.728 -16.972 1.00 89.56 358 VAL A N 1
ATOM 2926 C CA . VAL A 1 358 ? 15.536 -7.376 -16.053 1.00 89.56 358 VAL A CA 1
ATOM 2927 C C . VAL A 1 358 ? 14.194 -7.580 -16.755 1.00 89.56 358 VAL A C 1
ATOM 2929 O O . VAL A 1 358 ? 14.098 -7.428 -17.969 1.00 89.56 358 VAL A O 1
ATOM 2932 N N . PHE A 1 359 ? 13.134 -7.900 -16.020 1.00 90.94 359 PHE A N 1
ATOM 2933 C CA . PHE A 1 359 ? 11.772 -7.887 -16.547 1.00 90.94 359 PHE A CA 1
ATOM 2934 C C . PHE A 1 359 ? 10.820 -7.092 -15.652 1.00 90.94 359 PHE A C 1
ATOM 2936 O O . PHE A 1 359 ? 11.020 -6.993 -14.442 1.00 90.94 359 PHE A O 1
ATOM 2943 N N . LEU A 1 360 ? 9.766 -6.571 -16.274 1.00 91.50 360 LEU A N 1
ATOM 2944 C CA . LEU A 1 360 ? 8.543 -6.085 -15.650 1.00 91.50 360 LEU A CA 1
ATOM 2945 C C . LEU A 1 360 ? 7.398 -7.026 -16.034 1.00 91.50 360 LEU A C 1
ATOM 2947 O O . LEU A 1 360 ? 7.280 -7.404 -17.201 1.00 91.50 360 LEU A O 1
ATOM 2951 N N . LEU A 1 361 ? 6.554 -7.386 -15.073 1.00 89.94 361 LEU A N 1
ATOM 2952 C CA . LEU A 1 361 ? 5.345 -8.186 -15.267 1.00 89.94 361 LEU A CA 1
ATOM 2953 C C . LEU A 1 361 ? 4.163 -7.468 -14.612 1.00 89.94 361 LEU A C 1
ATOM 2955 O O . LEU A 1 361 ? 4.252 -7.039 -13.464 1.00 89.94 361 LEU A O 1
ATOM 2959 N N . PHE A 1 362 ? 3.063 -7.332 -15.344 1.00 90.88 362 PHE A N 1
ATOM 2960 C CA . PHE A 1 362 ? 1.949 -6.464 -14.981 1.00 90.88 362 PHE A CA 1
ATOM 2961 C C . PHE A 1 362 ? 0.672 -7.279 -14.738 1.00 90.88 362 PHE A C 1
ATOM 2963 O O . PHE A 1 362 ? 0.304 -8.127 -15.552 1.00 90.88 362 PHE A O 1
ATOM 2970 N N . SER A 1 363 ? -0.050 -7.008 -13.644 1.00 87.94 363 SER A N 1
ATOM 2971 C CA . SER A 1 363 ? -1.315 -7.704 -13.353 1.00 87.94 363 SER A CA 1
ATOM 2972 C C . SER A 1 363 ? -2.409 -7.381 -14.378 1.00 87.94 363 SER A C 1
ATOM 2974 O O . SER A 1 363 ? -3.225 -8.238 -14.727 1.00 87.94 363 SER A O 1
ATOM 2976 N N . ASP A 1 364 ? -2.413 -6.156 -14.906 1.00 89.31 364 ASP A N 1
ATOM 2977 C CA . ASP A 1 364 ? -3.396 -5.651 -15.866 1.00 89.31 364 ASP A CA 1
ATOM 2978 C C . ASP A 1 364 ? -2.729 -5.080 -17.136 1.00 89.31 364 ASP A C 1
ATOM 2980 O O . ASP A 1 364 ? -1.521 -4.848 -17.169 1.00 89.31 364 ASP A O 1
ATOM 2984 N N . ILE A 1 365 ? -3.504 -4.910 -18.209 1.00 92.94 365 ILE A N 1
ATOM 2985 C CA . ILE A 1 365 ? -3.040 -4.335 -19.474 1.00 92.94 365 ILE A CA 1
ATOM 2986 C C . ILE A 1 365 ? -2.905 -2.804 -19.398 1.00 92.94 365 ILE A C 1
ATOM 2988 O O . ILE A 1 365 ? -2.085 -2.245 -20.122 1.00 92.94 365 ILE A O 1
ATOM 2992 N N . GLU A 1 366 ? -3.646 -2.122 -18.512 1.00 93.06 366 GLU A N 1
ATOM 2993 C CA . GLU A 1 366 ? -3.499 -0.671 -18.299 1.00 93.06 366 GLU A CA 1
ATOM 2994 C C . GLU A 1 366 ? -2.071 -0.266 -17.863 1.00 93.06 366 GLU A C 1
ATOM 2996 O O . GLU A 1 366 ? -1.425 0.465 -18.619 1.00 93.06 366 GLU A O 1
ATOM 3001 N N . PRO A 1 367 ? -1.503 -0.769 -16.743 1.00 90.31 367 PRO A N 1
ATOM 3002 C CA . PRO A 1 367 ? -0.139 -0.422 -16.339 1.00 90.31 367 PRO A CA 1
ATOM 3003 C C . PRO A 1 367 ? 0.917 -0.871 -17.353 1.00 90.31 367 PRO A C 1
ATOM 3005 O O . PRO A 1 367 ? 1.922 -0.186 -17.521 1.00 90.31 367 PRO A O 1
ATOM 3008 N N . TYR A 1 368 ? 0.688 -1.975 -18.074 1.00 94.38 368 TYR A N 1
ATOM 3009 C CA . TYR A 1 368 ? 1.557 -2.370 -19.185 1.00 94.38 368 TYR A CA 1
ATOM 3010 C C . TYR A 1 368 ? 1.577 -1.296 -20.288 1.00 94.38 368 TYR A C 1
ATOM 3012 O O . TYR A 1 368 ? 2.651 -0.886 -20.728 1.00 94.38 368 TYR A O 1
ATOM 3020 N N . ASN A 1 369 ? 0.408 -0.811 -20.719 1.00 95.62 369 ASN A N 1
ATOM 3021 C CA . ASN A 1 369 ? 0.302 0.206 -21.767 1.00 95.62 369 ASN A CA 1
ATOM 3022 C C . ASN A 1 369 ? 0.929 1.541 -21.339 1.00 95.62 369 ASN A C 1
ATOM 3024 O O . ASN A 1 369 ? 1.650 2.143 -22.137 1.00 95.62 369 ASN A O 1
ATOM 3028 N N . ASP A 1 370 ? 0.720 1.965 -20.090 1.00 93.06 370 ASP A N 1
ATOM 3029 C CA . ASP A 1 370 ? 1.363 3.160 -19.527 1.00 93.06 370 ASP A CA 1
ATOM 3030 C C . ASP A 1 370 ? 2.891 3.026 -19.529 1.00 93.06 370 ASP A C 1
ATOM 3032 O O . ASP A 1 370 ? 3.594 3.931 -19.974 1.00 93.06 370 ASP A O 1
ATOM 3036 N N . PHE A 1 371 ? 3.431 1.876 -19.111 1.00 92.44 371 PHE A N 1
ATOM 3037 C CA . PHE A 1 371 ? 4.878 1.643 -19.138 1.00 92.44 371 PHE A CA 1
ATOM 3038 C C . PHE A 1 371 ? 5.444 1.587 -20.559 1.00 92.44 371 PHE A C 1
ATOM 3040 O O . PHE A 1 371 ? 6.536 2.100 -20.803 1.00 92.44 371 PHE A O 1
ATOM 3047 N N . VAL A 1 372 ? 4.703 1.039 -21.526 1.00 94.62 372 VAL A N 1
ATOM 3048 C CA . VAL A 1 372 ? 5.074 1.117 -22.948 1.00 94.62 372 VAL A CA 1
ATOM 3049 C C . VAL A 1 372 ? 5.063 2.564 -23.453 1.00 94.62 372 VAL A C 1
ATOM 3051 O O . VAL A 1 372 ? 5.9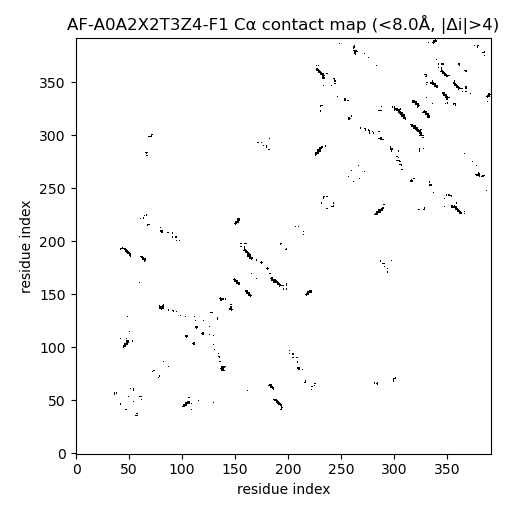36 2.930 -24.242 1.00 94.62 372 VAL A O 1
ATOM 3054 N N . ALA A 1 373 ? 4.113 3.395 -23.014 1.00 93.31 373 ALA A N 1
ATOM 3055 C CA . ALA A 1 373 ? 4.064 4.813 -23.368 1.00 93.31 373 ALA A CA 1
ATOM 3056 C C . ALA A 1 373 ? 5.251 5.586 -22.768 1.00 93.31 373 ALA A C 1
ATOM 3058 O O . ALA A 1 373 ? 5.950 6.275 -23.509 1.00 93.31 373 ALA A O 1
ATOM 3059 N N . ILE A 1 374 ? 5.544 5.383 -21.478 1.00 92.56 374 ILE A N 1
ATOM 3060 C CA . ILE A 1 374 ? 6.719 5.932 -20.782 1.00 92.56 374 ILE A CA 1
ATOM 3061 C C . ILE A 1 374 ? 8.005 5.547 -21.524 1.00 92.56 374 ILE A C 1
ATOM 3063 O O . ILE A 1 374 ? 8.779 6.420 -21.903 1.00 92.56 374 ILE A O 1
ATOM 3067 N N . LEU A 1 375 ? 8.219 4.264 -21.833 1.00 92.75 375 LEU A N 1
ATOM 3068 C CA . LEU A 1 375 ? 9.425 3.818 -22.545 1.00 92.75 375 LEU A CA 1
ATOM 3069 C C . LEU A 1 375 ? 9.566 4.443 -23.940 1.00 92.75 375 LEU A C 1
ATOM 3071 O O . LEU A 1 375 ? 10.679 4.771 -24.346 1.00 92.75 375 LEU A O 1
ATOM 3075 N N . LYS A 1 376 ? 8.460 4.636 -24.667 1.00 92.38 376 LYS A N 1
ATOM 3076 C CA . LYS A 1 376 ? 8.453 5.309 -25.979 1.00 92.38 376 LYS A CA 1
ATOM 3077 C C . LYS A 1 376 ? 8.635 6.822 -25.887 1.00 92.38 376 LYS A C 1
ATOM 3079 O O . LYS A 1 376 ? 9.080 7.426 -26.858 1.00 92.38 376 LYS A O 1
ATOM 3084 N N . GLU A 1 377 ? 8.300 7.437 -24.757 1.00 92.44 377 GLU A N 1
ATOM 3085 C CA . GLU A 1 377 ? 8.604 8.842 -24.501 1.00 92.44 377 GLU A CA 1
ATOM 3086 C C . GLU A 1 377 ? 10.065 9.037 -24.084 1.00 92.44 377 GLU A C 1
ATOM 3088 O O . GLU A 1 377 ? 10.684 9.990 -24.559 1.00 92.44 377 GLU A O 1
ATOM 3093 N N . VAL A 1 378 ? 10.631 8.133 -23.273 1.00 91.38 378 VAL A N 1
ATOM 3094 C CA . VAL A 1 378 ? 12.059 8.113 -22.909 1.00 91.38 378 VAL A CA 1
ATOM 3095 C C . VAL A 1 378 ? 12.936 7.864 -24.130 1.00 91.38 378 VAL A C 1
ATOM 3097 O O . VAL A 1 378 ? 13.888 8.607 -24.357 1.00 91.38 378 VAL A O 1
ATOM 3100 N N . ILE A 1 379 ? 12.600 6.843 -24.915 1.00 90.62 379 ILE A N 1
ATOM 3101 C CA . ILE A 1 379 ? 13.289 6.449 -26.143 1.00 90.62 379 ILE A CA 1
ATOM 3102 C C . ILE A 1 379 ? 12.430 6.938 -27.312 1.00 90.62 379 ILE A C 1
ATOM 3104 O O . ILE A 1 379 ? 11.732 6.153 -27.949 1.00 90.62 379 ILE A O 1
ATOM 3108 N N . ASN A 1 380 ? 12.409 8.253 -27.548 1.00 91.50 380 ASN A N 1
ATOM 3109 C CA . ASN A 1 380 ? 11.573 8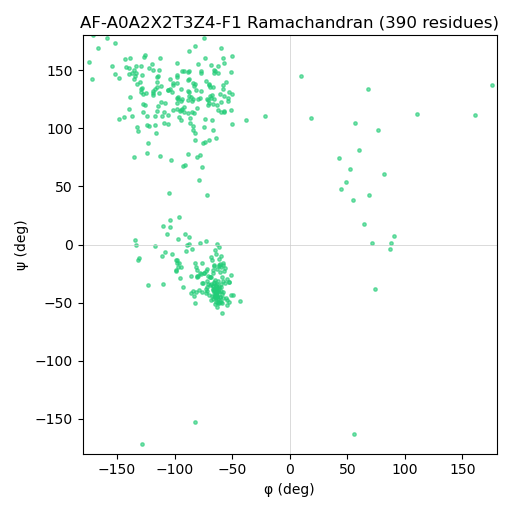.882 -28.581 1.00 91.50 380 ASN A CA 1
ATOM 3110 C C . ASN A 1 380 ? 12.313 9.185 -29.893 1.00 91.50 380 ASN A C 1
ATOM 3112 O O . ASN A 1 380 ? 11.671 9.442 -30.913 1.00 91.50 380 ASN A O 1
ATOM 3116 N N . ASN A 1 381 ? 13.646 9.115 -29.902 1.00 88.88 381 ASN A N 1
ATOM 3117 C CA . ASN A 1 381 ? 14.419 9.175 -31.133 1.00 88.88 381 ASN A CA 1
ATOM 3118 C C . ASN A 1 381 ? 14.192 7.893 -31.950 1.00 88.88 381 ASN A C 1
ATOM 3120 O O . ASN A 1 381 ? 14.373 6.785 -31.446 1.00 88.88 381 ASN A O 1
ATOM 3124 N N . LYS A 1 382 ? 13.827 8.042 -33.227 1.00 87.50 382 LYS A N 1
ATOM 3125 C CA . LYS A 1 382 ? 13.548 6.916 -34.123 1.00 87.50 382 LYS A CA 1
ATOM 3126 C C . LYS A 1 382 ? 14.733 5.954 -34.274 1.00 87.50 382 LYS A C 1
ATOM 3128 O O . LYS A 1 382 ? 14.517 4.749 -34.275 1.00 87.50 382 LYS A O 1
ATOM 3133 N N . GLU A 1 383 ? 15.957 6.467 -34.380 1.00 84.75 383 GLU A N 1
ATOM 3134 C CA . GLU A 1 383 ? 17.157 5.632 -34.527 1.00 84.75 383 GLU A CA 1
ATOM 3135 C C . GLU A 1 383 ? 17.378 4.766 -33.279 1.00 84.75 383 GLU A C 1
ATOM 3137 O O . GLU A 1 383 ? 17.582 3.558 -33.384 1.00 84.75 383 GLU A O 1
ATOM 3142 N N . ALA A 1 384 ? 17.212 5.356 -32.091 1.00 84.94 384 ALA A N 1
ATOM 3143 C CA . ALA A 1 384 ? 17.262 4.621 -30.833 1.00 84.94 384 ALA A CA 1
ATOM 3144 C C . ALA A 1 384 ? 16.092 3.633 -30.681 1.00 84.94 384 ALA A C 1
ATOM 3146 O O . ALA A 1 384 ? 16.296 2.540 -30.161 1.00 84.94 384 ALA A O 1
ATOM 3147 N N . GLN A 1 385 ? 14.885 3.952 -31.166 1.00 87.38 385 GLN A N 1
ATOM 3148 C CA . GLN A 1 385 ? 13.767 2.998 -31.168 1.00 87.38 385 GLN A CA 1
ATOM 3149 C C . GLN A 1 385 ? 14.041 1.784 -32.065 1.00 87.38 385 GLN A C 1
ATOM 3151 O O . GLN A 1 385 ? 13.820 0.655 -31.633 1.00 87.38 385 GLN A O 1
ATOM 3156 N N . ASP A 1 386 ? 14.526 2.009 -33.290 1.00 84.19 386 ASP A N 1
ATOM 3157 C CA . ASP A 1 386 ? 14.867 0.945 -34.242 1.00 84.19 386 ASP A CA 1
ATOM 3158 C C . ASP A 1 386 ? 16.069 0.092 -33.770 1.00 84.19 386 ASP A C 1
ATOM 3160 O O . ASP A 1 386 ? 16.176 -1.072 -34.161 1.00 84.19 386 ASP A O 1
ATOM 3164 N N . TYR A 1 387 ? 16.941 0.644 -32.913 1.00 80.19 387 TYR A N 1
ATOM 3165 C CA . TYR A 1 387 ? 18.061 -0.059 -32.276 1.00 80.19 387 TYR A CA 1
ATOM 3166 C C . TYR A 1 387 ? 17.650 -0.861 -31.025 1.00 80.19 387 TYR A C 1
ATOM 3168 O O . TYR A 1 387 ? 17.992 -2.039 -30.926 1.00 80.19 387 TYR A O 1
ATOM 3176 N N . VAL A 1 388 ? 16.920 -0.240 -30.086 1.00 85.00 388 VAL A N 1
ATOM 3177 C CA . VAL A 1 388 ? 16.611 -0.805 -28.756 1.00 85.00 388 VAL A CA 1
ATOM 3178 C C . VAL A 1 388 ? 15.433 -1.783 -28.778 1.00 85.00 388 VAL A C 1
ATOM 3180 O O . VAL A 1 388 ? 15.476 -2.798 -28.082 1.00 85.00 388 VAL A O 1
ATOM 3183 N N . PHE A 1 389 ? 14.355 -1.500 -29.519 1.00 88.38 389 PHE A N 1
ATOM 3184 C CA . PHE A 1 389 ? 13.154 -2.340 -29.470 1.00 88.38 389 PHE A CA 1
ATOM 3185 C C . PHE A 1 389 ? 13.256 -3.544 -30.409 1.00 88.38 389 PHE A C 1
ATOM 3187 O O . PHE A 1 389 ? 13.390 -3.413 -31.627 1.00 88.38 389 PHE A O 1
ATOM 3194 N N . ILE A 1 390 ? 13.093 -4.737 -29.839 1.00 84.31 390 ILE A N 1
ATOM 3195 C CA . ILE A 1 390 ? 12.988 -5.981 -30.599 1.00 84.31 390 ILE A CA 1
ATOM 3196 C C . ILE A 1 390 ? 11.629 -6.001 -31.303 1.00 84.31 390 ILE A C 1
ATOM 3198 O O . ILE A 1 390 ? 10.584 -5.876 -30.663 1.00 84.31 390 ILE A O 1
ATOM 3202 N N . LYS A 1 391 ? 11.652 -6.181 -32.624 1.00 75.50 391 LYS A N 1
ATOM 3203 C CA . LYS A 1 391 ? 10.458 -6.409 -33.448 1.00 75.50 391 LYS A CA 1
ATOM 3204 C C . LYS A 1 391 ? 10.097 -7.898 -33.391 1.00 75.50 391 LYS A C 1
ATOM 3206 O O . LYS A 1 391 ? 11.002 -8.732 -33.454 1.00 75.50 391 LYS A O 1
ATOM 3211 N N . ASP A 1 392 ? 8.806 -8.195 -33.230 1.00 62.75 392 ASP A N 1
ATOM 3212 C CA . ASP A 1 392 ? 8.257 -9.564 -33.227 1.00 62.75 392 ASP A CA 1
ATOM 3213 C C . ASP A 1 392 ? 8.397 -10.262 -34.596 1.00 62.75 392 ASP A C 1
ATOM 3215 O O . ASP A 1 392 ? 8.275 -9.568 -35.635 1.00 62.75 392 ASP A O 1
#

Radius of gyration: 28.05 Å; Cα contacts (8 Å, |Δi|>4): 594; chains: 1; bounding box: 82×74×73 Å

Mean predicted aligned error: 12.41 Å